Protein AF-0000000080383397 (afdb_homodimer)

Organism: NCBI:txid216142

Structure (mmCIF, N/CA/C/O backbone):
data_AF-0000000080383397-model_v1
#
loop_
_entity.id
_entity.type
_entity.pdbx_description
1 polymer 'AraC family transcriptional regulator'
#
loop_
_atom_site.group_PDB
_atom_site.id
_atom_site.type_symbol
_atom_site.label_atom_id
_atom_site.label_alt_id
_atom_site.label_comp_id
_atom_site.label_asym_id
_atom_site.label_entity_id
_atom_site.label_seq_id
_atom_site.pdbx_PDB_ins_code
_atom_site.Cartn_x
_atom_site.Cartn_y
_atom_site.Cartn_z
_atom_site.occupancy
_atom_site.B_iso_or_equiv
_atom_site.auth_seq_id
_atom_site.auth_comp_id
_atom_site.auth_asym_id
_atom_site.auth_atom_id
_atom_site.pdbx_PDB_model_num
ATOM 1 N N . MET A 1 1 ? 4.219 -29.375 17.047 1 21.78 1 MET A N 1
ATOM 2 C CA . MET A 1 1 ? 3.088 -28.625 17.594 1 21.78 1 MET A CA 1
ATOM 3 C C . MET A 1 1 ? 2.391 -27.844 16.484 1 21.78 1 MET A C 1
ATOM 5 O O . MET A 1 1 ? 3.039 -27.109 15.734 1 21.78 1 MET A O 1
ATOM 9 N N . LEU A 1 2 ? 1.29 -28.375 15.969 1 21.69 2 LEU A N 1
ATOM 10 C CA . LEU A 1 2 ? 0.446 -27.859 14.898 1 21.69 2 LEU A CA 1
ATOM 11 C C . LEU A 1 2 ? 0.111 -26.391 15.125 1 21.69 2 LEU A C 1
ATOM 13 O O . LEU A 1 2 ? -0.379 -26.016 16.203 1 21.69 2 LEU A O 1
ATOM 17 N N . ALA A 1 3 ? 0.871 -25.562 14.586 1 31.78 3 ALA A N 1
ATOM 18 C CA . ALA A 1 3 ? 0.435 -24.172 14.688 1 31.78 3 ALA A CA 1
ATOM 19 C C . ALA A 1 3 ? -1.083 -24.078 14.812 1 31.78 3 ALA A C 1
ATOM 21 O O . ALA A 1 3 ? -1.815 -24.641 13.992 1 31.78 3 ALA A O 1
ATOM 22 N N . ALA A 1 4 ? -1.588 -24.016 15.977 1 32.56 4 ALA A N 1
ATOM 23 C CA . ALA A 1 4 ? -3.002 -23.859 16.312 1 32.56 4 ALA A CA 1
ATOM 24 C C . ALA A 1 4 ? -3.73 -23.062 15.234 1 32.56 4 ALA A C 1
ATOM 26 O O . ALA A 1 4 ? -3.33 -21.938 14.906 1 32.56 4 ALA A O 1
ATOM 27 N N . LEU A 1 5 ? -4.266 -23.641 14.227 1 36.44 5 LEU A N 1
ATOM 28 C CA . LEU A 1 5 ? -5.129 -23.016 13.227 1 36.44 5 LEU A CA 1
ATOM 29 C C . LEU A 1 5 ? -6.043 -21.969 13.859 1 36.44 5 LEU A C 1
ATOM 31 O O . LEU A 1 5 ? -6.895 -22.312 14.688 1 36.44 5 LEU A O 1
ATOM 35 N N . VAL A 1 6 ? -5.648 -20.969 14.438 1 44.34 6 VAL A N 1
ATOM 36 C CA . VAL A 1 6 ? -6.621 -19.969 14.875 1 44.34 6 VAL A CA 1
ATOM 37 C C . VAL A 1 6 ? -7.84 -20 13.953 1 44.34 6 VAL A C 1
ATOM 39 O O . VAL A 1 6 ? -7.707 -19.875 12.734 1 44.34 6 VAL A O 1
ATOM 42 N N . PRO A 1 7 ? -8.875 -20.562 14.375 1 53.56 7 PRO A N 1
ATOM 43 C CA . PRO A 1 7 ? -10.086 -20.766 13.562 1 53.56 7 PRO A CA 1
ATOM 44 C C . PRO A 1 7 ? -10.469 -19.516 12.773 1 53.56 7 PRO A C 1
ATOM 46 O O . PRO A 1 7 ? -10.43 -18.406 13.305 1 53.56 7 PRO A O 1
ATOM 49 N N . ALA A 1 8 ? -10.406 -19.562 11.438 1 68.69 8 ALA A N 1
ATOM 50 C CA . ALA A 1 8 ? -10.883 -18.516 10.539 1 68.69 8 ALA A CA 1
ATOM 51 C C . ALA A 1 8 ? -12.305 -18.094 10.891 1 68.69 8 ALA A C 1
ATOM 53 O O . ALA A 1 8 ? -13.148 -18.938 11.195 1 68.69 8 ALA A O 1
ATOM 54 N N . SER A 1 9 ? -12.516 -16.812 11.266 1 86.12 9 SER A N 1
ATOM 55 C CA . SER A 1 9 ? -13.852 -16.297 11.508 1 86.12 9 SER A CA 1
ATOM 56 C C . SER A 1 9 ? -14.797 -16.641 10.359 1 86.12 9 SER A C 1
ATOM 58 O O . SER A 1 9 ? -14.414 -16.547 9.188 1 86.12 9 SER A O 1
ATOM 60 N N . PRO A 1 10 ? -15.984 -17.156 10.773 1 92.5 10 PRO A N 1
ATOM 61 C CA . PRO A 1 10 ? -16.922 -17.531 9.711 1 92.5 10 PRO A CA 1
ATOM 62 C C . PRO A 1 10 ? -17.344 -16.359 8.844 1 92.5 10 PRO A C 1
ATOM 64 O O . PRO A 1 10 ? -17.375 -15.219 9.328 1 92.5 10 PRO A O 1
ATOM 67 N N . CYS A 1 11 ? -17.672 -16.703 7.609 1 94.38 11 CYS A N 1
ATOM 68 C CA . CYS A 1 11 ? -18.031 -15.672 6.641 1 94.38 11 CYS A CA 1
ATOM 69 C C . CYS A 1 11 ? -19.391 -15.969 6.012 1 94.38 11 CYS A C 1
ATOM 71 O O . CYS A 1 11 ? -19.641 -17.094 5.559 1 94.38 11 CYS A O 1
ATOM 73 N N . HIS A 1 12 ? -20.312 -15.047 6.168 1 94.62 12 HIS A N 1
ATOM 74 C CA . HIS A 1 12 ? -21.484 -14.992 5.305 1 94.62 12 HIS A CA 1
ATOM 75 C C . HIS A 1 12 ? -21.281 -14.016 4.148 1 94.62 12 HIS A C 1
ATOM 77 O O . HIS A 1 12 ? -21.422 -12.805 4.316 1 94.62 12 HIS A O 1
ATOM 83 N N . LEU A 1 13 ? -21.047 -14.562 2.953 1 95.44 13 LEU A N 1
ATOM 84 C CA . LEU A 1 13 ? -20.516 -13.781 1.843 1 95.44 13 LEU A CA 1
ATOM 85 C C . LEU A 1 13 ? -21.438 -12.625 1.49 1 95.44 13 LEU A C 1
ATOM 87 O O . LEU A 1 13 ? -20.984 -11.484 1.373 1 95.44 13 LEU A O 1
ATOM 91 N N . PRO A 1 14 ? -22.797 -12.797 1.353 1 94.88 14 PRO A N 1
ATOM 92 C CA . PRO A 1 14 ? -23.672 -11.664 1.036 1 94.88 14 PRO A CA 1
ATOM 93 C C . PRO A 1 14 ? -23.594 -10.555 2.086 1 94.88 14 PRO A C 1
ATOM 95 O O . PRO A 1 14 ? -23.562 -9.375 1.737 1 94.88 14 PRO A O 1
ATOM 98 N N . ASP A 1 15 ? -23.531 -10.93 3.346 1 93.56 15 ASP A N 1
ATOM 99 C CA . ASP A 1 15 ? -23.422 -9.945 4.418 1 93.56 15 ASP A CA 1
ATOM 100 C C . ASP A 1 15 ? -22.078 -9.211 4.355 1 93.56 15 ASP A C 1
ATOM 102 O O . ASP A 1 15 ? -22.016 -8 4.59 1 93.56 15 ASP A O 1
ATOM 106 N N . LEU A 1 16 ? -21.047 -9.945 4.078 1 95.19 16 LEU A N 1
ATOM 107 C CA . LEU A 1 16 ? -19.734 -9.336 3.938 1 95.19 16 LEU A CA 1
ATOM 108 C C . LEU A 1 16 ? -19.719 -8.305 2.814 1 95.19 16 LEU A C 1
ATOM 110 O O . LEU A 1 16 ? -19.25 -7.184 3.002 1 95.19 16 LEU A O 1
ATOM 114 N N . LEU A 1 17 ? -20.297 -8.633 1.698 1 96.06 17 LEU A N 1
ATOM 115 C CA . LEU A 1 17 ? -20.297 -7.758 0.531 1 96.06 17 LEU A CA 1
ATOM 116 C C . LEU A 1 17 ? -21.078 -6.48 0.813 1 96.06 17 LEU A C 1
ATOM 118 O O . LEU A 1 17 ? -20.641 -5.387 0.441 1 96.06 17 LEU A O 1
ATOM 122 N N . VAL A 1 18 ? -22.172 -6.625 1.504 1 93.94 18 VAL A N 1
ATOM 123 C CA . VAL A 1 18 ? -22.984 -5.469 1.859 1 93.94 18 VAL A CA 1
ATOM 124 C C . VAL A 1 18 ? -22.25 -4.602 2.873 1 93.94 18 VAL A C 1
ATOM 126 O O . VAL A 1 18 ? -22.203 -3.379 2.732 1 93.94 18 VAL A O 1
ATOM 129 N N . SER A 1 19 ? -21.641 -5.242 3.857 1 93.69 19 SER A N 1
ATOM 130 C CA . SER A 1 19 ? -20.969 -4.527 4.945 1 93.69 19 SER A CA 1
ATOM 131 C C . SER A 1 19 ? -19.734 -3.803 4.449 1 93.69 19 SER A C 1
ATOM 133 O O . SER A 1 19 ? -19.297 -2.812 5.047 1 93.69 19 SER A O 1
ATOM 135 N N . LEU A 1 20 ? -19.172 -4.23 3.34 1 94.75 20 LEU A N 1
ATOM 136 C CA . LEU A 1 20 ? -17.922 -3.67 2.83 1 94.75 20 LEU A CA 1
ATOM 137 C C . LEU A 1 20 ? -18.188 -2.414 2.006 1 94.75 20 LEU A C 1
ATOM 139 O O . LEU A 1 20 ? -17.281 -1.629 1.75 1 94.75 20 LEU A O 1
ATOM 143 N N . GLN A 1 21 ? -19.406 -2.168 1.614 1 94.5 21 GLN A N 1
ATOM 144 C CA . GLN A 1 21 ? -19.734 -1.08 0.699 1 94.5 21 GLN A CA 1
ATOM 145 C C . GLN A 1 21 ? -19.344 0.273 1.289 1 94.5 21 GLN A C 1
ATOM 147 O O . GLN A 1 21 ? -18.766 1.111 0.602 1 94.5 21 GLN A O 1
ATOM 152 N N . PRO A 1 22 ? -19.625 0.45 2.586 1 94.81 22 PRO A N 1
ATOM 153 C CA . PRO A 1 22 ? -19.25 1.744 3.156 1 94.81 22 PRO A CA 1
ATOM 154 C C . PRO A 1 22 ? -17.734 1.964 3.166 1 94.81 22 PRO A C 1
ATOM 156 O O . PRO A 1 22 ? -17.281 3.102 3.287 1 94.81 22 PRO A O 1
ATOM 159 N N . LEU A 1 23 ? -16.922 0.896 3.035 1 96.12 23 LEU A N 1
ATOM 160 C CA . LEU A 1 23 ? -15.461 0.985 3.104 1 96.12 23 LEU A CA 1
ATOM 161 C C . LEU A 1 23 ? -14.859 1.104 1.708 1 96.12 23 LEU A C 1
ATOM 163 O O . LEU A 1 23 ? -13.648 1.314 1.563 1 96.12 23 LEU A O 1
ATOM 167 N N . ALA A 1 24 ? -15.664 1.026 0.646 1 95 24 ALA A N 1
ATOM 168 C CA . ALA A 1 24 ? -15.195 0.978 -0.735 1 95 24 ALA A CA 1
ATOM 169 C C . ALA A 1 24 ? -14.312 2.182 -1.057 1 95 24 ALA A C 1
ATOM 171 O O . ALA A 1 24 ? -13.258 2.037 -1.683 1 95 24 ALA A O 1
ATOM 172 N N . PRO A 1 25 ? -14.633 3.395 -0.554 1 94.06 25 PRO A N 1
ATOM 173 C CA . PRO A 1 25 ? -13.789 4.547 -0.889 1 94.06 25 PRO A CA 1
ATOM 174 C C . PRO A 1 25 ? -12.367 4.414 -0.354 1 94.06 25 PRO A C 1
ATOM 176 O O . PRO A 1 25 ? -11.422 4.895 -0.984 1 94.06 25 PRO A O 1
ATOM 179 N N . LEU A 1 26 ? -12.211 3.779 0.772 1 95.56 26 LEU A N 1
ATOM 180 C CA . LEU A 1 26 ? -10.883 3.58 1.343 1 95.56 26 LEU A CA 1
ATOM 181 C C . LEU A 1 26 ? -10.078 2.58 0.515 1 95.56 26 LEU A C 1
ATOM 183 O O . LEU A 1 26 ? -8.891 2.801 0.245 1 95.56 26 LEU A O 1
ATOM 187 N N . LEU A 1 27 ? -10.766 1.503 0.169 1 95.69 27 LEU A N 1
ATOM 188 C CA . LEU A 1 27 ? -10.109 0.495 -0.655 1 95.69 27 LEU A CA 1
ATOM 189 C C . LEU A 1 27 ? -9.766 1.057 -2.031 1 95.69 27 LEU A C 1
ATOM 191 O O . LEU A 1 27 ? -8.727 0.725 -2.6 1 95.69 27 LEU A O 1
ATOM 195 N N . ASP A 1 28 ? -10.602 1.967 -2.512 1 94 28 ASP A N 1
ATOM 196 C CA . ASP A 1 28 ? -10.375 2.615 -3.799 1 94 28 ASP A CA 1
ATOM 197 C C . ASP A 1 28 ? -9.188 3.574 -3.732 1 94 28 ASP A C 1
ATOM 199 O O . ASP A 1 28 ? -8.555 3.857 -4.75 1 94 28 ASP A O 1
ATOM 203 N N . ALA A 1 29 ? -8.859 4.035 -2.586 1 92 29 ALA A N 1
ATOM 204 C CA . ALA A 1 29 ? -7.773 4.996 -2.41 1 92 29 ALA A CA 1
ATOM 205 C C . ALA A 1 29 ? -6.41 4.312 -2.484 1 92 29 ALA A C 1
ATOM 207 O O . ALA A 1 29 ? -5.383 4.977 -2.617 1 92 29 ALA A O 1
ATOM 208 N N . LEU A 1 30 ? -6.391 3.02 -2.35 1 92.38 30 LEU A N 1
ATOM 209 C CA . LEU A 1 30 ? -5.148 2.264 -2.477 1 92.38 30 LEU A CA 1
ATOM 210 C C . LEU A 1 30 ? -4.758 2.104 -3.941 1 92.38 30 LEU A C 1
ATOM 212 O O . LEU A 1 30 ? -5.09 1.097 -4.57 1 92.38 30 LEU A O 1
ATOM 216 N N . ALA A 1 31 ? -3.977 3.01 -4.426 1 87.69 31 ALA A N 1
ATOM 217 C CA . ALA A 1 31 ? -3.721 3.115 -5.859 1 87.69 31 ALA A CA 1
ATOM 218 C C . ALA A 1 31 ? -2.734 2.047 -6.32 1 87.69 31 ALA A C 1
ATOM 220 O O . ALA A 1 31 ? -2.59 1.802 -7.523 1 87.69 31 ALA A O 1
ATOM 221 N N . ASP A 1 32 ? -2.07 1.397 -5.391 1 89.31 32 ASP A N 1
ATOM 222 C CA . ASP A 1 32 ? -1.087 0.383 -5.758 1 89.31 32 ASP A CA 1
ATOM 223 C C . ASP A 1 32 ? -1.5 -0.995 -5.246 1 89.31 32 ASP A C 1
ATOM 225 O O . ASP A 1 32 ? -0.716 -1.944 -5.301 1 89.31 32 ASP A O 1
ATOM 229 N N . VAL A 1 33 ? -2.645 -1.087 -4.652 1 93.75 33 VAL A N 1
ATOM 230 C CA . VAL A 1 33 ? -3.111 -2.357 -4.105 1 93.75 33 VAL A CA 1
ATOM 231 C C . VAL A 1 33 ? -4.438 -2.746 -4.754 1 93.75 33 VAL A C 1
ATOM 233 O O . VAL A 1 33 ? -5.418 -2.002 -4.668 1 93.75 33 VAL A O 1
ATOM 236 N N . VAL A 1 34 ? -4.402 -3.852 -5.398 1 96.25 34 VAL A N 1
ATOM 237 C CA . VAL A 1 34 ? -5.629 -4.484 -5.871 1 96.25 34 VAL A CA 1
ATOM 238 C C . VAL A 1 34 ? -6.293 -5.238 -4.723 1 96.25 34 VAL A C 1
ATOM 240 O O . VAL A 1 34 ? -5.629 -5.965 -3.979 1 96.25 34 VAL A O 1
ATOM 243 N N . PHE A 1 35 ? -7.562 -4.988 -4.461 1 97.94 35 PHE A N 1
ATOM 244 C CA . PHE A 1 35 ? -8.383 -5.715 -3.498 1 97.94 35 PHE A CA 1
ATOM 245 C C . PHE A 1 35 ? -9.562 -6.387 -4.188 1 97.94 35 PHE A C 1
ATOM 247 O O . PHE A 1 35 ? -10.266 -5.754 -4.98 1 97.94 35 PHE A O 1
ATOM 254 N N . PHE A 1 36 ? -9.781 -7.668 -3.863 1 98.62 36 PHE A N 1
ATOM 255 C CA . PHE A 1 36 ? -10.898 -8.352 -4.504 1 98.62 36 PHE A CA 1
ATOM 256 C C . PHE A 1 36 ? -11.477 -9.422 -3.586 1 98.62 36 PHE A C 1
ATOM 258 O O . PHE A 1 36 ? -10.789 -9.914 -2.691 1 98.62 36 PHE A O 1
ATOM 265 N N . ILE A 1 37 ? -12.727 -9.695 -3.703 1 98.56 37 ILE A N 1
ATOM 266 C CA . ILE A 1 37 ? -13.445 -10.859 -3.189 1 98.56 37 ILE A CA 1
ATOM 267 C C . ILE A 1 37 ? -14.109 -11.609 -4.344 1 98.56 37 ILE A C 1
ATOM 269 O O . ILE A 1 37 ? -14.711 -10.992 -5.227 1 98.56 37 ILE A O 1
ATOM 273 N N . LYS A 1 38 ? -13.906 -12.836 -4.391 1 98.62 38 LYS A N 1
ATOM 274 C CA . LYS A 1 38 ? -14.531 -13.703 -5.387 1 98.62 38 LYS A CA 1
ATOM 275 C C . LYS A 1 38 ? -15.445 -14.734 -4.723 1 98.62 38 LYS A C 1
ATOM 277 O O . LYS A 1 38 ? -15.203 -15.133 -3.582 1 98.62 38 LYS A O 1
ATOM 282 N N . ASP A 1 39 ? -16.5 -15.117 -5.402 1 98.25 39 ASP A N 1
ATOM 283 C CA . ASP A 1 39 ? -17.375 -16.156 -4.895 1 98.25 39 ASP A CA 1
ATOM 284 C C . ASP A 1 39 ? -16.766 -17.547 -5.102 1 98.25 39 ASP A C 1
ATOM 286 O O . ASP A 1 39 ? -15.594 -17.672 -5.453 1 98.25 39 ASP A O 1
ATOM 290 N N . ASP A 1 40 ? -17.531 -18.625 -4.785 1 97.44 40 ASP A N 1
ATOM 291 C CA . ASP A 1 40 ? -16.984 -19.969 -4.801 1 97.44 40 ASP A CA 1
ATOM 292 C C . ASP A 1 40 ? -16.828 -20.484 -6.23 1 97.44 40 ASP A C 1
ATOM 294 O O . ASP A 1 40 ? -16.297 -21.578 -6.449 1 97.44 40 ASP A O 1
ATOM 298 N N . ALA A 1 41 ? -17.312 -19.75 -7.23 1 97.81 41 ALA A N 1
ATOM 299 C CA . ALA A 1 41 ? -17.078 -20.047 -8.641 1 97.81 41 ALA A CA 1
ATOM 300 C C . ALA A 1 41 ? -15.938 -19.203 -9.195 1 97.81 41 ALA A C 1
ATOM 302 O O . ALA A 1 41 ? -15.781 -19.094 -10.414 1 97.81 41 ALA A O 1
ATOM 303 N N . ALA A 1 42 ? -15.188 -18.469 -8.336 1 98 42 ALA A N 1
ATOM 304 C CA . ALA A 1 42 ? -14.023 -17.641 -8.672 1 98 42 ALA A CA 1
ATOM 305 C C . ALA A 1 42 ? -14.445 -16.406 -9.461 1 98 42 ALA A C 1
ATOM 307 O O . ALA A 1 42 ? -13.672 -15.898 -10.273 1 98 42 ALA A O 1
ATOM 308 N N . ARG A 1 43 ? -15.672 -16.031 -9.312 1 98.44 43 ARG A N 1
ATOM 309 C CA . ARG A 1 43 ? -16.156 -14.805 -9.938 1 98.44 43 ARG A CA 1
ATOM 310 C C . ARG A 1 43 ? -16.016 -13.617 -8.984 1 98.44 43 ARG A C 1
ATOM 312 O O . ARG A 1 43 ? -16.281 -13.742 -7.789 1 98.44 43 ARG A O 1
ATOM 319 N N . TYR A 1 44 ? -15.57 -12.508 -9.562 1 98.56 44 TYR A N 1
ATOM 320 C CA . TYR A 1 44 ? -15.422 -11.312 -8.75 1 98.56 44 TYR A CA 1
ATOM 321 C C . TYR A 1 44 ? -16.75 -10.891 -8.148 1 98.56 44 TYR A C 1
ATOM 323 O O . TYR A 1 44 ? -17.75 -10.727 -8.867 1 98.56 44 TYR A O 1
ATOM 331 N N . ALA A 1 45 ? -16.828 -10.711 -6.863 1 98.56 45 ALA A N 1
ATOM 332 C CA . ALA A 1 45 ? -18 -10.266 -6.133 1 98.56 45 ALA A CA 1
ATOM 333 C C . ALA A 1 45 ? -17.797 -8.867 -5.559 1 98.56 45 ALA A C 1
ATOM 335 O O . ALA A 1 45 ? -18.766 -8.156 -5.281 1 98.56 45 ALA A O 1
ATOM 336 N N . PHE A 1 46 ? -16.609 -8.477 -5.332 1 97.88 46 PHE A N 1
ATOM 337 C CA . PHE A 1 46 ? -16.172 -7.152 -4.902 1 97.88 46 PHE A CA 1
ATOM 338 C C . PHE A 1 46 ? -14.773 -6.852 -5.414 1 97.88 46 PHE A C 1
ATOM 340 O O . PHE A 1 46 ? -13.883 -7.703 -5.352 1 97.88 46 PHE A O 1
ATOM 347 N N . VAL A 1 47 ? -14.586 -5.75 -6.02 1 98.06 47 VAL A N 1
ATOM 348 C CA . VAL A 1 47 ? -13.273 -5.309 -6.473 1 98.06 47 VAL A CA 1
ATOM 349 C C . VAL A 1 47 ? -13.109 -3.811 -6.219 1 98.06 47 VAL A C 1
ATOM 351 O O . VAL A 1 47 ? -14.094 -3.066 -6.219 1 98.06 47 VAL A O 1
ATOM 354 N N . ASN A 1 48 ? -11.891 -3.389 -5.918 1 96.81 48 ASN A N 1
ATOM 355 C CA . ASN A 1 48 ? -11.68 -1.949 -5.82 1 96.81 48 ASN A CA 1
ATOM 356 C C . ASN A 1 48 ? -11.367 -1.335 -7.18 1 96.81 48 ASN A C 1
ATOM 358 O O . ASN A 1 48 ? -11.172 -2.055 -8.164 1 96.81 48 ASN A O 1
ATOM 362 N N . THR A 1 49 ? -11.32 0.001 -7.262 1 94.88 49 THR A N 1
ATOM 363 C CA . THR A 1 49 ? -11.156 0.743 -8.508 1 94.88 49 THR A CA 1
ATOM 364 C C . THR A 1 49 ? -9.781 0.465 -9.125 1 94.88 49 THR A C 1
ATOM 366 O O . THR A 1 49 ? -9.641 0.473 -10.352 1 94.88 49 THR A O 1
ATOM 369 N N . THR A 1 50 ? -8.836 0.214 -8.359 1 93.31 50 THR A N 1
ATOM 370 C CA . THR A 1 50 ? -7.484 -0.038 -8.844 1 93.31 50 THR A CA 1
ATOM 371 C C . THR A 1 50 ? -7.465 -1.227 -9.805 1 93.31 50 THR A C 1
ATOM 373 O O . THR A 1 50 ? -6.832 -1.169 -10.859 1 93.31 50 THR A O 1
ATOM 376 N N . LEU A 1 51 ? -8.148 -2.332 -9.438 1 95.38 51 LEU A N 1
ATOM 377 C CA . LEU A 1 51 ? -8.211 -3.48 -10.328 1 95.38 51 LEU A CA 1
ATOM 378 C C . LEU A 1 51 ? -8.867 -3.105 -11.656 1 95.38 51 LEU A C 1
ATOM 380 O O . LEU A 1 51 ? -8.359 -3.459 -12.727 1 95.38 51 LEU A O 1
ATOM 384 N N . ALA A 1 52 ? -9.969 -2.404 -11.578 1 94.69 52 ALA A N 1
ATOM 385 C CA . ALA A 1 52 ? -10.68 -1.993 -12.789 1 94.69 52 ALA A CA 1
ATOM 386 C C . ALA A 1 52 ? -9.773 -1.165 -13.695 1 94.69 52 ALA A C 1
ATOM 388 O O . ALA A 1 52 ? -9.664 -1.446 -14.891 1 94.69 52 ALA A O 1
ATOM 389 N N . ARG A 1 53 ? -9.125 -0.212 -13.125 1 89.5 53 ARG A N 1
ATOM 390 C CA . ARG A 1 53 ? -8.25 0.68 -13.875 1 89.5 53 ARG A CA 1
ATOM 391 C C . ARG A 1 53 ? -7.113 -0.096 -14.531 1 89.5 53 ARG A C 1
ATOM 393 O O . ARG A 1 53 ? -6.805 0.117 -15.711 1 89.5 53 ARG A O 1
ATOM 400 N N . ARG A 1 54 ? -6.555 -0.968 -13.859 1 88.44 54 ARG A N 1
ATOM 401 C CA . ARG A 1 54 ? -5.418 -1.729 -14.367 1 88.44 54 ARG A CA 1
ATOM 402 C C . ARG A 1 54 ? -5.836 -2.654 -15.5 1 88.44 54 ARG A C 1
ATOM 404 O O . ARG A 1 54 ? -5.043 -2.938 -16.406 1 88.44 54 ARG A O 1
ATOM 411 N N . CYS A 1 55 ? -7 -3.123 -15.398 1 92.5 55 CYS A N 1
ATOM 412 C CA . CYS A 1 55 ? -7.48 -4.055 -16.406 1 92.5 55 CYS A CA 1
ATOM 413 C C . CYS A 1 55 ? -8.188 -3.316 -17.547 1 92.5 55 CYS A C 1
ATOM 415 O O . CYS A 1 55 ? -8.758 -3.941 -18.438 1 92.5 55 CYS A O 1
ATOM 417 N N . GLY A 1 56 ? -8.25 -1.955 -17.469 1 89.88 56 GLY A N 1
ATOM 418 C CA . GLY A 1 56 ? -8.734 -1.147 -18.578 1 89.88 56 GLY A CA 1
ATOM 419 C C . GLY A 1 56 ? -10.242 -0.94 -18.547 1 89.88 56 GLY A C 1
ATOM 420 O O . GLY A 1 56 ? -10.852 -0.649 -19.562 1 89.88 56 GLY A O 1
ATOM 421 N N . PHE A 1 57 ? -10.859 -1.184 -17.453 1 93 57 PHE A N 1
ATOM 422 C CA . PHE A 1 57 ? -12.297 -0.956 -17.312 1 93 57 PHE A CA 1
ATOM 423 C C . PHE A 1 57 ? -12.57 0.438 -16.75 1 93 57 PHE A C 1
ATOM 425 O O . PHE A 1 57 ? -11.75 0.994 -16.016 1 93 57 PHE A O 1
ATOM 432 N N . LYS A 1 58 ? -13.68 0.979 -17.047 1 90.31 58 LYS A N 1
ATOM 433 C CA . LYS A 1 58 ? -14.062 2.316 -16.594 1 90.31 58 LYS A CA 1
ATOM 434 C C . LYS A 1 58 ? -14.539 2.295 -15.156 1 90.31 58 LYS A C 1
ATOM 436 O O . LYS A 1 58 ? -14.281 3.232 -14.391 1 90.31 58 LYS A O 1
ATOM 441 N N . THR A 1 59 ? -15.289 1.211 -14.859 1 92.31 59 THR A N 1
ATOM 442 C CA . THR A 1 59 ? -15.828 1.098 -13.508 1 92.31 59 THR A CA 1
ATOM 443 C C . THR A 1 59 ? -15.609 -0.305 -12.953 1 92.31 59 THR A C 1
ATOM 445 O O . THR A 1 59 ? -15.516 -1.272 -13.711 1 92.31 59 THR A O 1
ATOM 448 N N . HIS A 1 60 ? -15.531 -0.378 -11.617 1 93.31 60 HIS A N 1
ATOM 449 C CA . HIS A 1 60 ? -15.328 -1.668 -10.961 1 93.31 60 HIS A CA 1
ATOM 450 C C . HIS A 1 60 ? -16.531 -2.582 -11.18 1 93.31 60 HIS A C 1
ATOM 452 O O . HIS A 1 60 ? -16.391 -3.807 -11.18 1 93.31 60 HIS A O 1
ATOM 458 N N . ARG A 1 61 ? -17.75 -2.061 -11.422 1 93.25 61 ARG A N 1
ATOM 459 C CA . ARG A 1 61 ? -18.984 -2.834 -11.578 1 93.25 61 ARG A CA 1
ATOM 460 C C . ARG A 1 61 ? -18.906 -3.74 -12.805 1 93.25 61 ARG A C 1
ATOM 462 O O . ARG A 1 61 ? -19.516 -4.809 -12.836 1 93.25 61 ARG A O 1
ATOM 469 N N . GLN A 1 62 ? -18.125 -3.35 -13.805 1 95.69 62 GLN A N 1
ATOM 470 C CA . GLN A 1 62 ? -17.984 -4.102 -15.047 1 95.69 62 GLN A CA 1
ATOM 471 C C . GLN A 1 62 ? -17.266 -5.43 -14.812 1 95.69 62 GLN A C 1
ATOM 473 O O . GLN A 1 62 ? -17.344 -6.34 -15.641 1 95.69 62 GLN A O 1
ATOM 478 N N . LEU A 1 63 ? -16.594 -5.57 -13.672 1 96.88 63 LEU A N 1
ATOM 479 C CA . LEU A 1 63 ? -15.805 -6.766 -13.391 1 96.88 63 LEU A CA 1
ATOM 480 C C . LEU A 1 63 ? -16.625 -7.789 -12.609 1 96.88 63 LEU A C 1
ATOM 482 O O . LEU A 1 63 ? -16.266 -8.969 -12.562 1 96.88 63 LEU A O 1
ATOM 486 N N . LEU A 1 64 ? -17.734 -7.328 -11.977 1 97.38 64 LEU A N 1
ATOM 487 C CA . LEU A 1 64 ? -18.484 -8.203 -11.094 1 97.38 64 LEU A CA 1
ATOM 488 C C . LEU A 1 64 ? -19.125 -9.352 -11.883 1 97.38 64 LEU A C 1
ATOM 490 O O . LEU A 1 64 ? -19.719 -9.125 -12.938 1 97.38 64 LEU A O 1
ATOM 494 N N . GLY A 1 65 ? -18.953 -10.531 -11.398 1 97.88 65 GLY A N 1
ATOM 495 C CA . GLY A 1 65 ? -19.516 -11.719 -12.031 1 97.88 65 GLY A CA 1
ATOM 496 C C . GLY A 1 65 ? -18.562 -12.375 -13.016 1 97.88 65 GLY A C 1
ATOM 497 O O . GLY A 1 65 ? -18.828 -13.484 -13.492 1 97.88 65 GLY A O 1
ATOM 498 N N . LEU A 1 66 ? -17.453 -11.719 -13.281 1 97.62 66 LEU A N 1
ATOM 499 C CA . LEU A 1 66 ? -16.469 -12.258 -14.211 1 97.62 66 LEU A CA 1
ATOM 500 C C . LEU A 1 66 ? -15.336 -12.969 -13.461 1 97.62 66 LEU A C 1
ATOM 502 O O . LEU A 1 66 ? -15.133 -12.727 -12.273 1 97.62 66 LEU A O 1
ATOM 506 N N . THR A 1 67 ? -14.695 -13.875 -14.164 1 97.06 67 THR A N 1
ATOM 507 C CA . THR A 1 67 ? -13.492 -14.508 -13.641 1 97.06 67 THR A CA 1
ATOM 508 C C . THR A 1 67 ? -12.242 -13.766 -14.109 1 97.06 67 THR A C 1
ATOM 510 O O . THR A 1 67 ? -12.32 -12.914 -15.008 1 97.06 67 THR A O 1
ATOM 513 N N . ALA A 1 68 ? -11.094 -14.086 -13.477 1 95.44 68 ALA A N 1
ATOM 514 C CA . ALA A 1 68 ? -9.844 -13.484 -13.914 1 95.44 68 ALA A CA 1
ATOM 515 C C . ALA A 1 68 ? -9.57 -13.781 -15.383 1 95.44 68 ALA A C 1
ATOM 517 O O . ALA A 1 68 ? -9.023 -12.938 -16.109 1 95.44 68 ALA A O 1
ATOM 518 N N . GLU A 1 69 ? -9.961 -14.938 -15.844 1 94 69 GLU A N 1
ATOM 519 C CA . GLU A 1 69 ? -9.766 -15.352 -17.234 1 94 69 GLU A CA 1
ATOM 520 C C . GLU A 1 69 ? -10.516 -14.43 -18.188 1 94 69 GLU A C 1
ATOM 522 O O . GLU A 1 69 ? -10.062 -14.203 -19.312 1 94 69 GLU A O 1
ATOM 527 N N . GLN A 1 70 ? -11.57 -13.922 -17.734 1 94.56 70 GLN A N 1
ATOM 528 C CA . GLN A 1 70 ? -12.414 -13.055 -18.562 1 94.56 70 GLN A CA 1
ATOM 529 C C . GLN A 1 70 ? -11.969 -11.602 -18.453 1 94.56 70 GLN A C 1
ATOM 531 O O . GLN A 1 70 ? -12.391 -10.758 -19.25 1 94.56 70 GLN A O 1
ATOM 536 N N . VAL A 1 71 ? -11.195 -11.297 -17.484 1 93.62 71 VAL A N 1
ATOM 537 C CA . VAL A 1 71 ? -10.836 -9.914 -17.188 1 93.62 71 VAL A CA 1
ATOM 538 C C . VAL A 1 71 ? -9.422 -9.625 -17.688 1 93.62 71 VAL A C 1
ATOM 540 O O . VAL A 1 71 ? -9.164 -8.562 -18.266 1 93.62 71 VAL A O 1
ATOM 543 N N . PHE A 1 72 ? -8.531 -10.57 -17.5 1 90.81 72 PHE A N 1
ATOM 544 C CA . PHE A 1 72 ? -7.121 -10.406 -17.859 1 90.81 72 PHE A CA 1
ATOM 545 C C . PHE A 1 72 ? -6.844 -10.961 -19.25 1 90.81 72 PHE A C 1
ATOM 547 O O . PHE A 1 72 ? -7.645 -11.727 -19.781 1 90.81 72 PHE A O 1
ATOM 554 N N . PRO A 1 73 ? -5.719 -10.531 -19.828 1 83 73 PRO A N 1
ATOM 555 C CA . PRO A 1 73 ? -5.34 -11.141 -21.109 1 83 73 PRO A CA 1
ATOM 556 C C . PRO A 1 73 ? -5.289 -12.664 -21.047 1 83 73 PRO A C 1
ATOM 558 O O . PRO A 1 73 ? -4.883 -13.227 -20.031 1 83 73 PRO A O 1
ATOM 561 N N . ALA A 1 74 ? -5.734 -13.289 -22.031 1 76.19 74 ALA A N 1
ATOM 562 C CA . ALA A 1 74 ? -6.09 -14.695 -22.125 1 76.19 74 ALA A CA 1
ATOM 563 C C . ALA A 1 74 ? -4.996 -15.578 -21.531 1 76.19 74 ALA A C 1
ATOM 565 O O . ALA A 1 74 ? -5.273 -16.438 -20.688 1 76.19 74 ALA A O 1
ATOM 566 N N . ARG A 1 75 ? -3.814 -15.523 -21.891 1 76.62 75 ARG A N 1
ATOM 567 C CA . ARG A 1 75 ? -2.803 -16.469 -21.406 1 76.62 75 ARG A CA 1
ATOM 568 C C . ARG A 1 75 ? -2.521 -16.266 -19.922 1 76.62 75 ARG A C 1
ATOM 570 O O . ARG A 1 75 ? -2.34 -17.234 -19.188 1 76.62 75 ARG A O 1
ATOM 577 N N . PHE A 1 76 ? -2.762 -15.195 -19.391 1 81 76 PHE A N 1
ATOM 578 C CA . PHE A 1 76 ? -2.455 -14.906 -18 1 81 76 PHE A CA 1
ATOM 579 C C . PHE A 1 76 ? -3.697 -15.055 -17.125 1 81 76 PHE A C 1
ATOM 581 O O . PHE A 1 76 ? -3.621 -15.586 -16.016 1 81 76 PHE A O 1
ATOM 588 N N . GLY A 1 77 ? -4.844 -14.688 -17.703 1 86.81 77 GLY A N 1
ATOM 589 C CA . GLY A 1 77 ? -6.09 -14.758 -16.953 1 86.81 77 GLY A CA 1
ATOM 590 C C . GLY A 1 77 ? -6.441 -16.172 -16.5 1 86.81 77 GLY A C 1
ATOM 591 O O . GLY A 1 77 ? -6.918 -16.375 -15.391 1 86.81 77 GLY A O 1
ATOM 592 N N . SER A 1 78 ? -6.191 -17.109 -17.406 1 89.56 78 SER A N 1
ATOM 593 C CA . SER A 1 78 ? -6.488 -18.516 -17.078 1 89.56 78 SER A CA 1
ATOM 594 C C . SER A 1 78 ? -5.652 -19 -15.906 1 89.56 78 SER A C 1
ATOM 596 O O . SER A 1 78 ? -6.145 -19.75 -15.055 1 89.56 78 SER A O 1
ATOM 598 N N . LEU A 1 79 ? -4.461 -18.562 -15.922 1 86.88 79 LEU A N 1
ATOM 599 C CA . LEU A 1 79 ? -3.561 -18.969 -14.844 1 86.88 79 LEU A CA 1
ATOM 600 C C . LEU A 1 79 ? -4.008 -18.375 -13.516 1 86.88 79 LEU A C 1
ATOM 602 O O . LEU A 1 79 ? -3.947 -19.047 -12.477 1 86.88 79 LEU A O 1
ATOM 606 N N . TYR A 1 80 ? -4.488 -17.141 -13.539 1 91.31 80 TYR A N 1
ATOM 607 C CA . TYR A 1 80 ? -4.98 -16.5 -12.32 1 91.31 80 TYR A CA 1
ATOM 608 C C . TYR A 1 80 ? -6.234 -17.203 -11.805 1 91.31 80 TYR A C 1
ATOM 610 O O . TYR A 1 80 ? -6.402 -17.375 -10.594 1 91.31 80 TYR A O 1
ATOM 618 N N . THR A 1 81 ? -7.062 -17.578 -12.719 1 95 81 THR A N 1
ATOM 619 C CA . THR A 1 81 ? -8.266 -18.312 -12.336 1 95 81 THR A CA 1
ATOM 620 C C . THR A 1 81 ? -7.914 -19.656 -11.727 1 95 81 THR A C 1
ATOM 622 O O . THR A 1 81 ? -8.523 -20.078 -10.742 1 95 81 THR A O 1
ATOM 625 N N . GLU A 1 82 ? -6.957 -20.328 -12.328 1 93.38 82 GLU A N 1
ATOM 626 C CA . GLU A 1 82 ? -6.523 -21.6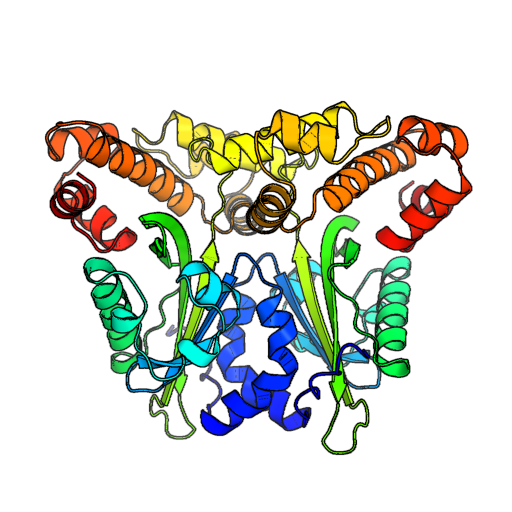09 -11.789 1 93.38 82 GLU A CA 1
ATOM 627 C C . GLU A 1 82 ? -5.973 -21.453 -10.375 1 93.38 82 GLU A C 1
ATOM 629 O O . GLU A 1 82 ? -6.242 -22.281 -9.5 1 93.38 82 GLU A O 1
ATOM 634 N N . GLN A 1 83 ? -5.188 -20.453 -10.172 1 93.19 83 GLN A N 1
ATOM 635 C CA . GLN A 1 83 ? -4.672 -20.156 -8.836 1 93.19 83 GLN A CA 1
ATOM 636 C C . GLN A 1 83 ? -5.809 -19.938 -7.844 1 93.19 83 GLN A C 1
ATOM 638 O O . GLN A 1 83 ? -5.766 -20.422 -6.715 1 93.19 83 GLN A O 1
ATOM 643 N N . ASP A 1 84 ? -6.832 -19.188 -8.281 1 96.56 84 ASP A N 1
ATOM 644 C CA . ASP A 1 84 ? -8.016 -18.969 -7.449 1 96.56 84 ASP A CA 1
ATOM 645 C C . ASP A 1 84 ? -8.68 -20.297 -7.082 1 96.56 84 ASP A C 1
ATOM 647 O O . ASP A 1 84 ? -9.031 -20.516 -5.922 1 96.56 84 ASP A O 1
ATOM 651 N N . ARG A 1 85 ? -8.836 -21.141 -8.055 1 97.25 85 ARG A N 1
ATOM 652 C CA . ARG A 1 85 ? -9.508 -22.422 -7.859 1 97.25 85 ARG A CA 1
ATOM 653 C C . ARG A 1 85 ? -8.727 -23.312 -6.895 1 97.25 85 ARG A C 1
ATOM 655 O O . ARG A 1 85 ? -9.32 -24.062 -6.125 1 97.25 85 ARG A O 1
ATOM 662 N N . LYS A 1 86 ? -7.438 -23.203 -6.98 1 95.81 86 LYS A N 1
ATOM 663 C CA . LYS A 1 86 ? -6.621 -23.969 -6.031 1 95.81 86 LYS A CA 1
ATOM 664 C C . LYS A 1 86 ? -6.891 -23.516 -4.598 1 95.81 86 LYS A C 1
ATOM 666 O O . LYS A 1 86 ? -7.027 -24.344 -3.699 1 95.81 86 LYS A O 1
ATOM 671 N N . VAL A 1 87 ? -7.012 -22.234 -4.348 1 96.75 87 VAL A N 1
ATOM 672 C CA . VAL A 1 87 ? -7.332 -21.703 -3.027 1 96.75 87 VAL A CA 1
ATOM 673 C C . VAL A 1 87 ? -8.734 -22.156 -2.617 1 96.75 87 VAL A C 1
ATOM 675 O O . VAL A 1 87 ? -8.945 -22.578 -1.478 1 96.75 87 VAL A O 1
ATOM 678 N N . LEU A 1 88 ? -9.656 -22.156 -3.551 1 97.62 88 LEU A N 1
ATOM 679 C CA . LEU A 1 88 ? -11.047 -22.484 -3.273 1 97.62 88 LEU A CA 1
ATOM 680 C C . LEU A 1 88 ? -11.219 -23.969 -3.008 1 97.62 88 LEU A C 1
ATOM 682 O O . LEU A 1 88 ? -12.117 -24.375 -2.258 1 97.62 88 LEU A O 1
ATOM 686 N N . SER A 1 89 ? -10.391 -24.812 -3.588 1 97.12 89 SER A N 1
ATOM 687 C CA . SER A 1 89 ? -10.531 -26.25 -3.426 1 97.12 89 SER A CA 1
ATOM 688 C C . SER A 1 89 ? -9.75 -26.75 -2.215 1 97.12 89 SER A C 1
ATOM 690 O O . SER A 1 89 ? -10.211 -27.641 -1.493 1 97.12 89 SER A O 1
ATOM 692 N N . SER A 1 90 ? -8.57 -26.172 -1.919 1 95.88 90 SER A N 1
ATOM 693 C CA . SER A 1 90 ? -7.699 -26.672 -0.866 1 95.88 90 SER A CA 1
ATOM 694 C C . SER A 1 90 ? -7.918 -25.922 0.442 1 95.88 90 SER A C 1
ATOM 696 O O . SER A 1 90 ? -7.598 -26.438 1.519 1 95.88 90 SER A O 1
ATOM 698 N N . GLY A 1 91 ? -8.398 -24.703 0.313 1 95.38 91 GLY A N 1
ATOM 699 C CA . GLY A 1 91 ? -8.508 -23.844 1.485 1 95.38 91 GLY A CA 1
ATOM 700 C C . GLY A 1 91 ? -7.172 -23.281 1.936 1 95.38 91 GLY A C 1
ATOM 701 O O . GLY A 1 91 ? -7.113 -22.516 2.898 1 95.38 91 GLY A O 1
ATOM 702 N N . ARG A 1 92 ? -6.16 -23.656 1.223 1 93.88 92 ARG A N 1
ATOM 703 C CA . ARG A 1 92 ? -4.828 -23.172 1.578 1 93.88 92 ARG A CA 1
ATOM 704 C C . ARG A 1 92 ? -4.621 -21.75 1.101 1 93.88 92 ARG A C 1
ATOM 706 O O . ARG A 1 92 ? -4.934 -21.422 -0.045 1 93.88 92 ARG A O 1
ATOM 713 N N . GLU A 1 93 ? -4.094 -20.984 1.956 1 94.25 93 GLU A N 1
ATOM 714 C CA . GLU A 1 93 ? -3.867 -19.578 1.633 1 94.25 93 GLU A CA 1
ATOM 715 C C . GLU A 1 93 ? -2.66 -19.406 0.713 1 94.25 93 GLU A C 1
ATOM 717 O O . GLU A 1 93 ? -1.746 -20.234 0.724 1 94.25 93 GLU A O 1
ATOM 722 N N . LEU A 1 94 ? -2.703 -18.516 -0.156 1 92.62 94 LEU A N 1
ATOM 723 C CA . LEU A 1 94 ? -1.539 -17.969 -0.851 1 92.62 94 LEU A CA 1
ATOM 724 C C . LEU A 1 94 ? -0.981 -16.766 -0.116 1 92.62 94 LEU A C 1
ATOM 726 O O . LEU A 1 94 ? -1.595 -15.695 -0.12 1 92.62 94 LEU A O 1
ATOM 730 N N . ALA A 1 95 ? 0.212 -16.922 0.53 1 89.75 95 ALA A N 1
ATOM 731 C CA . ALA A 1 95 ? 0.759 -15.859 1.373 1 89.75 95 ALA A CA 1
ATOM 732 C C . ALA A 1 95 ? 2.064 -15.32 0.796 1 89.75 95 ALA A C 1
ATOM 734 O O . ALA A 1 95 ? 2.961 -16.094 0.447 1 89.75 95 ALA A O 1
ATOM 735 N N . ASP A 1 96 ? 2.096 -13.984 0.646 1 88.31 96 ASP A N 1
ATOM 736 C CA . ASP A 1 96 ? 3.324 -13.297 0.251 1 88.31 96 ASP A CA 1
ATOM 737 C C . ASP A 1 96 ? 3.902 -13.906 -1.027 1 88.31 96 ASP A C 1
ATOM 739 O O . ASP A 1 96 ? 5.094 -14.219 -1.09 1 88.31 96 ASP A O 1
ATOM 743 N N . GLN A 1 97 ? 2.998 -14.172 -1.942 1 87.12 97 GLN A N 1
ATOM 744 C CA . GLN A 1 97 ? 3.432 -14.734 -3.217 1 87.12 97 GLN A CA 1
ATOM 745 C C . GLN A 1 97 ? 3.908 -13.641 -4.168 1 87.12 97 GLN A C 1
ATOM 747 O O . GLN A 1 97 ? 3.115 -12.805 -4.605 1 87.12 97 GLN A O 1
ATOM 752 N N . LEU A 1 98 ? 5.227 -13.578 -4.398 1 87.12 98 LEU A N 1
ATOM 753 C CA . LEU A 1 98 ? 5.766 -12.711 -5.441 1 87.12 98 LEU A CA 1
ATOM 754 C C . LEU A 1 98 ? 5.391 -13.234 -6.824 1 87.12 98 LEU A C 1
ATOM 756 O O . LEU A 1 98 ? 5.609 -14.406 -7.133 1 87.12 98 LEU A O 1
ATOM 760 N N . GLU A 1 99 ? 4.781 -12.414 -7.629 1 86.25 99 GLU A N 1
ATOM 761 C CA . GLU A 1 99 ? 4.375 -12.867 -8.961 1 86.25 99 GLU A CA 1
ATOM 762 C C . GLU A 1 99 ? 4.305 -11.695 -9.938 1 86.25 99 GLU A C 1
ATOM 764 O O . GLU A 1 99 ? 4.258 -10.531 -9.523 1 86.25 99 GLU A O 1
ATOM 769 N N . LEU A 1 100 ? 4.418 -12.086 -11.156 1 82.75 100 LEU A N 1
ATOM 770 C CA . LEU A 1 100 ? 4.309 -11.133 -12.258 1 82.75 100 LEU A CA 1
ATOM 771 C C . LEU A 1 100 ? 2.893 -11.117 -12.828 1 82.75 100 LEU A C 1
ATOM 773 O O . LEU A 1 100 ? 2.363 -12.164 -13.211 1 82.75 100 LEU A O 1
ATOM 777 N N . HIS A 1 101 ? 2.232 -9.961 -12.812 1 83.06 101 HIS A N 1
ATOM 778 C CA . HIS A 1 101 ? 0.919 -9.789 -13.422 1 83.06 101 HIS A CA 1
ATOM 779 C C . HIS A 1 101 ? 1.016 -9 -14.719 1 83.06 101 HIS A C 1
ATOM 781 O O . HIS A 1 101 ? 1.831 -8.078 -14.836 1 83.06 101 HIS A O 1
ATOM 787 N N . LEU A 1 102 ? 0.282 -9.438 -15.648 1 78.56 102 LEU A N 1
ATOM 788 C CA . LEU A 1 102 ? 0.133 -8.68 -16.891 1 78.56 102 LEU A CA 1
ATOM 789 C C . LEU A 1 102 ? -1.23 -7.996 -16.938 1 78.56 102 LEU A C 1
ATOM 791 O O . LEU A 1 102 ? -2.266 -8.664 -16.953 1 78.56 102 LEU A O 1
ATOM 795 N N . TYR A 1 103 ? -1.185 -6.695 -16.891 1 80.12 103 TYR A N 1
ATOM 796 C CA . TYR A 1 103 ? -2.418 -5.918 -16.938 1 80.12 103 TYR A CA 1
ATOM 797 C C . TYR A 1 103 ? -2.65 -5.352 -18.328 1 80.12 103 TYR A C 1
ATOM 799 O O . TYR A 1 103 ? -1.97 -5.738 -19.281 1 80.12 103 TYR A O 1
ATOM 807 N N . ASP A 1 104 ? -3.732 -4.547 -18.359 1 77.81 104 ASP A N 1
ATOM 808 C CA . ASP A 1 104 ? -4.051 -3.893 -19.625 1 77.81 104 ASP A CA 1
ATOM 809 C C . ASP A 1 104 ? -2.867 -3.068 -20.125 1 77.81 104 ASP A C 1
ATOM 811 O O . ASP A 1 104 ? -2.193 -2.396 -19.344 1 77.81 104 ASP A O 1
ATOM 815 N N . GLY A 1 105 ? -2.369 -3.221 -21.312 1 71.06 105 GLY A N 1
ATOM 816 C CA . GLY A 1 105 ? -1.211 -2.562 -21.891 1 71.06 105 GLY A CA 1
ATOM 817 C C . GLY A 1 105 ? -0.008 -3.479 -22.016 1 71.06 105 GLY A C 1
ATOM 818 O O . GLY A 1 105 ? 1.004 -3.104 -22.625 1 71.06 105 GLY A O 1
ATOM 819 N N . ASN A 1 106 ? -0.16 -4.629 -21.406 1 68.12 106 ASN A N 1
ATOM 820 C CA . ASN A 1 106 ? 0.801 -5.711 -21.578 1 68.12 106 ASN A CA 1
ATOM 821 C C . ASN A 1 106 ? 2.141 -5.379 -20.922 1 68.12 106 ASN A C 1
ATOM 823 O O . ASN A 1 106 ? 3.195 -5.742 -21.438 1 68.12 106 ASN A O 1
ATOM 827 N N . GLN A 1 107 ? 2.029 -4.531 -20 1 68.75 107 GLN A N 1
ATOM 828 C CA . GLN A 1 107 ? 3.238 -4.262 -19.234 1 68.75 107 GLN A CA 1
ATOM 829 C C . GLN A 1 107 ? 3.268 -5.086 -17.953 1 68.75 107 GLN A C 1
ATOM 831 O O . GLN A 1 107 ? 2.344 -5.008 -17.141 1 68.75 107 GLN A O 1
ATOM 836 N N . PRO A 1 108 ? 4.277 -5.887 -17.828 1 74.44 108 PRO A N 1
ATOM 837 C CA . PRO A 1 108 ? 4.359 -6.711 -16.625 1 74.44 108 PRO A CA 1
ATOM 838 C C . PRO A 1 108 ? 4.609 -5.887 -15.359 1 74.44 108 PRO A C 1
ATOM 840 O O . PRO A 1 108 ? 5.332 -4.891 -15.398 1 74.44 108 PRO A O 1
ATOM 843 N N . VAL A 1 109 ? 3.953 -6.285 -14.32 1 80.31 109 VAL A N 1
ATOM 844 C CA . VAL A 1 109 ? 4.113 -5.621 -13.031 1 80.31 109 VAL A CA 1
ATOM 845 C C . VAL A 1 109 ? 4.371 -6.66 -11.945 1 80.31 109 VAL A C 1
ATOM 847 O O . VAL A 1 109 ? 3.637 -7.645 -11.828 1 80.31 109 VAL A O 1
ATOM 850 N N . TRP A 1 110 ? 5.48 -6.492 -11.234 1 83.62 110 TRP A N 1
ATOM 851 C CA . TRP A 1 110 ? 5.73 -7.344 -10.078 1 83.62 110 TRP A CA 1
ATOM 852 C C . TRP A 1 110 ? 4.781 -7 -8.938 1 83.62 110 TRP A C 1
ATOM 854 O O . TRP A 1 110 ? 4.57 -5.824 -8.625 1 83.62 110 TRP A O 1
ATOM 864 N N . CYS A 1 111 ? 4.25 -8.07 -8.406 1 89.25 111 CYS A N 1
ATOM 865 C CA . CYS A 1 111 ? 3.279 -7.875 -7.332 1 89.25 111 CYS A CA 1
ATOM 866 C C . CYS A 1 111 ? 3.527 -8.859 -6.195 1 89.25 111 CYS A C 1
ATOM 868 O O . CYS A 1 111 ? 4.148 -9.906 -6.395 1 89.25 111 CYS A O 1
ATOM 870 N N . LEU A 1 112 ? 3.223 -8.469 -5.062 1 91.19 112 LEU A N 1
ATOM 871 C CA . LEU A 1 112 ? 3.094 -9.367 -3.922 1 91.19 112 LEU A CA 1
ATOM 872 C C . LEU A 1 112 ? 1.626 -9.664 -3.625 1 91.19 112 LEU A C 1
ATOM 874 O O . LEU A 1 112 ? 0.847 -8.75 -3.354 1 91.19 112 LEU A O 1
ATOM 878 N N . THR A 1 113 ? 1.229 -10.977 -3.697 1 93.62 113 THR A N 1
ATOM 879 C CA . THR A 1 113 ? -0.18 -11.352 -3.672 1 93.62 113 THR A CA 1
ATOM 880 C C . THR A 1 113 ? -0.486 -12.219 -2.455 1 93.62 113 THR A C 1
ATOM 882 O O . THR A 1 113 ? 0.313 -13.086 -2.086 1 93.62 113 THR A O 1
ATOM 885 N N . HIS A 1 114 ? -1.566 -11.969 -1.782 1 95.81 114 HIS A N 1
ATOM 886 C CA . HIS A 1 114 ? -2.17 -12.781 -0.731 1 95.81 114 HIS A CA 1
ATOM 887 C C . HIS A 1 114 ? -3.6 -13.18 -1.091 1 95.81 114 HIS A C 1
ATOM 889 O O . HIS A 1 114 ? -4.383 -12.336 -1.542 1 95.81 114 HIS A O 1
ATOM 895 N N . LYS A 1 115 ? -3.928 -14.43 -1.015 1 97.06 115 LYS A N 1
ATOM 896 C CA . LYS A 1 115 ? -5.285 -14.938 -1.176 1 97.06 115 LYS A CA 1
ATOM 897 C C . LYS A 1 115 ? -5.672 -15.859 -0.021 1 97.06 115 LYS A C 1
ATOM 899 O O . LYS A 1 115 ? -4.867 -16.688 0.414 1 97.06 115 LYS A O 1
ATOM 904 N N . ILE A 1 116 ? -6.863 -15.68 0.487 1 97.44 116 ILE A N 1
ATOM 905 C CA . ILE A 1 116 ? -7.359 -16.531 1.562 1 97.44 116 ILE A CA 1
ATOM 906 C C . ILE A 1 116 ? -8.742 -17.078 1.194 1 97.44 116 ILE A C 1
ATOM 908 O O . ILE A 1 116 ? -9.516 -16.406 0.518 1 97.44 116 ILE A O 1
ATOM 912 N N . ALA A 1 117 ? -8.984 -18.25 1.615 1 97.94 117 ALA A N 1
ATOM 913 C CA . ALA A 1 117 ? -10.328 -18.812 1.483 1 97.94 117 ALA A CA 1
ATOM 914 C C . ALA A 1 117 ? -11.258 -18.281 2.564 1 97.94 117 ALA A C 1
ATOM 916 O O . ALA A 1 117 ? -10.844 -18.078 3.709 1 97.94 117 ALA A O 1
ATOM 917 N N . LEU A 1 118 ? -12.492 -18.016 2.205 1 97.69 118 LEU A N 1
ATOM 918 C CA . LEU A 1 118 ? -13.531 -17.609 3.143 1 97.69 118 LEU A CA 1
ATOM 919 C C . LEU A 1 118 ? -14.43 -18.781 3.504 1 97.69 118 LEU A C 1
ATOM 921 O O . LEU A 1 118 ? -14.992 -19.438 2.621 1 97.69 118 LEU A O 1
ATOM 925 N N . HIS A 1 119 ? -14.531 -19.031 4.801 1 97.19 119 HIS A N 1
ATOM 926 C CA . HIS A 1 119 ? -15.297 -20.188 5.281 1 97.19 119 HIS A CA 1
ATOM 927 C C . HIS A 1 119 ? -16.562 -19.734 6.004 1 97.19 119 HIS A C 1
ATOM 929 O O . HIS A 1 119 ? -16.547 -18.75 6.746 1 97.19 119 HIS A O 1
ATOM 935 N N . ASP A 1 120 ? -17.656 -20.453 5.801 1 95.56 120 ASP A N 1
ATOM 936 C CA . ASP A 1 120 ? -18.859 -20.172 6.562 1 95.56 120 ASP A CA 1
ATOM 937 C C . ASP A 1 120 ? -18.844 -20.859 7.918 1 95.56 120 ASP A C 1
ATOM 939 O O . ASP A 1 120 ? -17.797 -21.359 8.344 1 95.56 120 ASP A O 1
ATOM 943 N N . GLU A 1 121 ? -19.969 -20.828 8.617 1 93.06 121 GLU A N 1
ATOM 944 C CA . GLU A 1 121 ? -20.062 -21.359 9.977 1 93.06 121 GLU A CA 1
ATOM 945 C C . GLU A 1 121 ? -19.859 -22.859 9.992 1 93.06 121 GLU A C 1
ATOM 947 O O . GLU A 1 121 ? -19.406 -23.422 11 1 93.06 121 GLU A O 1
ATOM 952 N N . GLN A 1 122 ? -20.156 -23.547 8.891 1 94.12 122 GLN A N 1
ATOM 953 C CA . GLN A 1 122 ? -20.031 -24.984 8.805 1 94.12 122 GLN A CA 1
ATOM 954 C C . GLN A 1 122 ? -18.656 -25.391 8.266 1 94.12 122 GLN A C 1
ATOM 956 O O . GLN A 1 122 ? -18.359 -26.578 8.133 1 94.12 122 GLN A O 1
ATOM 961 N N . GLY A 1 123 ? -17.812 -24.453 7.91 1 93.62 123 GLY A N 1
ATOM 962 C CA . GLY A 1 123 ? -16.484 -24.734 7.422 1 93.62 123 GLY A CA 1
ATOM 963 C C . GLY A 1 123 ? -16.406 -24.875 5.91 1 93.62 123 GLY A C 1
ATOM 964 O O . GLY A 1 123 ? -15.359 -25.188 5.355 1 93.62 123 GLY A O 1
ATOM 965 N N . ARG A 1 124 ? -17.625 -24.672 5.297 1 95.88 124 ARG A N 1
ATOM 966 C CA . ARG A 1 124 ? -17.625 -24.719 3.84 1 95.88 124 ARG A CA 1
ATOM 967 C C . ARG A 1 124 ? -17 -23.469 3.244 1 95.88 124 ARG A C 1
ATOM 969 O O . ARG A 1 124 ? -17.234 -22.359 3.732 1 95.88 124 ARG A O 1
ATOM 976 N N . ILE A 1 125 ? -16.203 -23.641 2.184 1 97.75 125 ILE A N 1
ATOM 977 C CA . ILE A 1 125 ? -15.602 -22.5 1.498 1 97.75 125 ILE A CA 1
ATOM 978 C C . ILE A 1 125 ? -16.656 -21.797 0.647 1 97.75 125 ILE A C 1
ATOM 980 O O . ILE A 1 125 ? -17.266 -22.422 -0.23 1 97.75 125 ILE A O 1
ATOM 984 N N . VAL A 1 126 ? -16.891 -20.531 0.868 1 97.88 126 VAL A N 1
ATOM 985 C CA . VAL A 1 126 ? -17.969 -19.797 0.214 1 97.88 126 VAL A CA 1
ATOM 986 C C . VAL A 1 126 ? -17.391 -18.75 -0.736 1 97.88 126 VAL A C 1
ATOM 988 O O . VAL A 1 126 ? -18.125 -18.047 -1.436 1 97.88 126 VAL A O 1
ATOM 991 N N . GLY A 1 127 ? -16.094 -18.562 -0.768 1 98.19 127 GLY A N 1
ATOM 992 C CA . GLY A 1 127 ? -15.391 -17.609 -1.613 1 98.19 127 GLY A CA 1
ATOM 993 C C . GLY A 1 127 ? -13.938 -17.422 -1.238 1 98.19 127 GLY A C 1
ATOM 994 O O . GLY A 1 127 ? -13.391 -18.203 -0.449 1 98.19 127 GLY A O 1
ATOM 995 N N . LEU A 1 128 ? -13.281 -16.516 -1.848 1 98.19 128 LEU A N 1
ATOM 996 C CA . LEU A 1 128 ? -11.914 -16.141 -1.498 1 98.19 128 LEU A CA 1
ATOM 997 C C . LEU A 1 128 ? -11.727 -14.633 -1.543 1 98.19 128 LEU A C 1
ATOM 999 O O . LEU A 1 128 ? -12.5 -13.93 -2.199 1 98.19 128 LEU A O 1
ATOM 1003 N N . ALA A 1 129 ? -10.898 -14.141 -0.758 1 98.56 129 ALA A N 1
ATOM 1004 C CA . ALA A 1 129 ? -10.492 -12.742 -0.746 1 98.56 129 ALA A CA 1
ATOM 1005 C C . ALA A 1 129 ? -8.984 -12.602 -0.979 1 98.56 129 ALA A C 1
ATOM 1007 O O . ALA A 1 129 ? -8.211 -13.5 -0.621 1 98.56 129 ALA A O 1
ATOM 1008 N N . GLY A 1 130 ? -8.602 -11.5 -1.646 1 98.12 130 GLY A N 1
ATOM 1009 C CA . GLY A 1 130 ? -7.184 -11.336 -1.915 1 98.12 130 GLY A CA 1
ATOM 1010 C C . GLY A 1 130 ? -6.777 -9.891 -2.111 1 98.12 130 GLY A C 1
ATOM 1011 O O . GLY A 1 130 ? -7.633 -9.016 -2.291 1 98.12 130 GLY A O 1
ATOM 1012 N N . ILE A 1 131 ? -5.508 -9.648 -1.934 1 97.69 131 ILE A N 1
ATOM 1013 C CA . ILE A 1 131 ? -4.855 -8.391 -2.287 1 97.69 131 ILE A CA 1
ATOM 1014 C C . ILE A 1 131 ? -3.631 -8.68 -3.154 1 97.69 131 ILE A C 1
ATOM 1016 O O . ILE A 1 131 ? -3.021 -9.742 -3.051 1 97.69 131 ILE A O 1
ATOM 1020 N N . SER A 1 132 ? -3.361 -7.805 -4.039 1 94.88 132 SER A N 1
ATOM 1021 C CA . SER A 1 132 ? -2.127 -7.793 -4.82 1 94.88 132 SER A CA 1
ATOM 1022 C C . SER A 1 132 ? -1.492 -6.406 -4.832 1 94.88 132 SER A C 1
ATOM 1024 O O . SER A 1 132 ? -2.1 -5.441 -5.305 1 94.88 132 SER A O 1
ATOM 1026 N N . ARG A 1 133 ? -0.336 -6.289 -4.359 1 92.25 133 ARG A N 1
ATOM 1027 C CA . ARG A 1 133 ? 0.346 -5.008 -4.223 1 92.25 133 ARG A CA 1
ATOM 1028 C C . ARG A 1 133 ? 1.429 -4.844 -5.281 1 92.25 133 ARG A C 1
ATOM 1030 O O . ARG A 1 133 ? 2.25 -5.742 -5.48 1 92.25 133 ARG A O 1
ATOM 1037 N N . ASP A 1 134 ? 1.443 -3.652 -5.859 1 87.62 134 ASP A N 1
ATOM 1038 C CA . ASP A 1 134 ? 2.49 -3.33 -6.824 1 87.62 134 ASP A CA 1
ATOM 1039 C C . ASP A 1 134 ? 3.818 -3.057 -6.121 1 87.62 134 ASP A C 1
ATOM 1041 O O . ASP A 1 134 ? 3.871 -2.295 -5.152 1 87.62 134 ASP A O 1
ATOM 1045 N N . LEU A 1 135 ? 4.777 -3.812 -6.516 1 78.81 135 LEU A N 1
ATOM 1046 C CA . LEU A 1 135 ? 6.102 -3.629 -5.93 1 78.81 135 LEU A CA 1
ATOM 1047 C C . LEU A 1 135 ? 6.934 -2.658 -6.758 1 78.81 135 LEU A C 1
ATOM 1049 O O . LEU A 1 135 ? 7.098 -2.85 -7.965 1 78.81 135 LEU A O 1
ATOM 1053 N N . GLN A 1 136 ? 6.469 -1.285 -6.828 1 60.97 136 GLN A N 1
ATOM 1054 C CA . GLN A 1 136 ? 7.199 -0.305 -7.625 1 60.97 136 GLN A CA 1
ATOM 1055 C C . GLN A 1 136 ? 8.672 -0.262 -7.23 1 60.97 136 GLN A C 1
ATOM 1057 O O . GLN A 1 136 ? 9.016 0.207 -6.145 1 60.97 136 GLN A O 1
ATOM 1062 N N . LEU A 1 137 ? 9.312 -1.305 -7.332 1 52.16 137 LEU A N 1
ATOM 1063 C CA . LEU A 1 137 ? 10.719 -1.092 -7.035 1 52.16 137 LEU A CA 1
ATOM 1064 C C . LEU A 1 137 ? 11.312 -0.027 -7.957 1 52.16 137 LEU A C 1
ATOM 1066 O O . LEU A 1 137 ? 10.859 0.141 -9.094 1 52.16 137 LEU A O 1
ATOM 1070 N N . PRO A 1 138 ? 11.734 1.135 -7.324 1 45.88 138 PRO A N 1
ATOM 1071 C CA . PRO A 1 138 ? 12.477 2.053 -8.188 1 45.88 138 PRO A CA 1
ATOM 1072 C C . PRO A 1 138 ? 13 1.374 -9.453 1 45.88 138 PRO A C 1
ATOM 1074 O O . PRO A 1 138 ? 13.961 1.858 -10.062 1 45.88 138 PRO A O 1
ATOM 1077 N N . GLN A 1 139 ? 12.508 0.275 -9.75 1 46.28 139 GLN A N 1
ATOM 1078 C CA . GLN A 1 139 ? 13.25 -0.269 -10.883 1 46.28 139 GLN A CA 1
ATOM 1079 C C . GLN A 1 139 ? 13.211 0.685 -12.078 1 46.28 139 GLN A C 1
ATOM 1081 O O . GLN A 1 139 ? 12.148 1.178 -12.453 1 46.28 139 GLN A O 1
ATOM 1086 N N . SER A 1 140 ? 14.273 1.279 -12.289 1 46.5 140 SER A N 1
ATOM 1087 C CA . SER A 1 140 ? 14.883 2.117 -13.32 1 46.5 140 SER A CA 1
ATOM 1088 C C . SER A 1 140 ? 14.328 1.787 -14.703 1 46.5 140 SER A C 1
ATOM 1090 O O . SER A 1 140 ? 14.383 2.613 -15.609 1 46.5 140 SER A O 1
ATOM 1092 N N . SER A 1 141 ? 13.766 0.557 -14.875 1 50.75 141 SER A N 1
ATOM 1093 C CA . SER A 1 141 ? 13.805 0.329 -16.312 1 50.75 141 SER A CA 1
ATOM 1094 C C . SER A 1 141 ? 12.508 0.767 -16.984 1 50.75 141 SER A C 1
ATOM 1096 O O . SER A 1 141 ? 12.438 0.876 -18.203 1 50.75 141 SER A O 1
ATOM 1098 N N . HIS A 1 142 ? 11.445 0.992 -16.125 1 59 142 HIS A N 1
ATOM 1099 C CA . HIS A 1 142 ? 10.266 1.423 -16.859 1 59 142 HIS A CA 1
ATOM 1100 C C . HIS A 1 142 ? 10.359 2.898 -17.234 1 59 142 HIS A C 1
ATOM 1102 O O . HIS A 1 142 ? 10.609 3.746 -16.375 1 59 142 HIS A O 1
ATOM 1108 N N . PRO A 1 143 ? 10.234 3.084 -18.453 1 64.06 143 PRO A N 1
ATOM 1109 C CA . PRO A 1 143 ? 10.352 4.473 -18.891 1 64.06 143 PRO A CA 1
ATOM 1110 C C . PRO A 1 143 ? 9.508 5.438 -18.062 1 64.06 143 PRO A C 1
ATOM 1112 O O . PRO A 1 143 ? 9.961 6.539 -17.75 1 64.06 143 PRO A O 1
ATOM 1115 N N . SER A 1 144 ? 8.383 4.906 -17.609 1 69.94 144 SER A N 1
ATOM 1116 C CA . SER A 1 144 ? 7.516 5.793 -16.844 1 69.94 144 SER A CA 1
ATOM 1117 C C . SER A 1 144 ? 8.102 6.082 -15.461 1 69.94 144 SER A C 1
ATOM 1119 O O . SER A 1 144 ? 7.961 7.191 -14.945 1 69.94 144 SER A O 1
ATOM 1121 N N . PHE A 1 145 ? 8.75 5.152 -14.977 1 74.88 145 PHE A N 1
ATOM 1122 C CA . PHE A 1 145 ? 9.375 5.359 -13.68 1 74.88 145 PHE A CA 1
ATOM 1123 C C . PHE A 1 145 ? 10.492 6.391 -13.781 1 74.88 145 PHE A C 1
ATOM 1125 O O . PHE A 1 145 ? 10.602 7.277 -12.93 1 74.88 145 PHE A O 1
ATOM 1132 N N . GLN A 1 146 ? 11.219 6.219 -14.82 1 78.88 146 GLN A N 1
ATOM 1133 C CA . GLN A 1 146 ? 12.336 7.141 -14.984 1 78.88 146 GLN A CA 1
ATOM 1134 C C . GLN A 1 146 ? 11.844 8.578 -15.148 1 78.88 146 GLN A C 1
ATOM 1136 O O . GLN A 1 146 ? 12.469 9.508 -14.641 1 78.88 146 GLN A O 1
ATOM 1141 N N . LYS A 1 147 ? 10.781 8.664 -15.812 1 86.81 147 LYS A N 1
ATOM 1142 C CA . LYS A 1 147 ? 10.227 9.992 -16.031 1 86.81 147 LYS A CA 1
ATOM 1143 C C . LYS A 1 147 ? 9.773 10.625 -14.719 1 86.81 147 LYS A C 1
ATOM 1145 O O . LYS A 1 147 ? 10.086 11.781 -14.438 1 86.81 147 LYS A O 1
ATOM 1150 N N . VAL A 1 148 ? 9.133 9.852 -13.906 1 87.19 148 VAL A N 1
ATOM 1151 C CA . VAL A 1 148 ? 8.617 10.406 -12.656 1 87.19 148 VAL A CA 1
ATOM 1152 C C . VAL A 1 148 ? 9.75 10.523 -11.633 1 87.19 148 VAL A C 1
ATOM 1154 O O . VAL A 1 148 ? 9.742 11.43 -10.797 1 87.19 148 VAL A O 1
ATOM 1157 N N . ALA A 1 149 ? 10.695 9.656 -11.75 1 85.56 149 ALA A N 1
ATOM 1158 C CA . ALA A 1 149 ? 11.875 9.766 -10.898 1 85.56 149 ALA A CA 1
ATOM 1159 C C . ALA A 1 149 ? 12.625 11.07 -11.172 1 85.56 149 ALA A C 1
ATOM 1161 O O . ALA A 1 149 ? 13.133 11.703 -10.242 1 85.56 149 ALA A O 1
ATOM 1162 N N . ALA A 1 150 ? 12.68 11.398 -12.414 1 91 150 ALA A N 1
ATOM 1163 C CA . ALA A 1 150 ? 13.32 12.664 -12.773 1 91 150 ALA A CA 1
ATOM 1164 C C . ALA A 1 150 ? 12.578 13.852 -12.172 1 91 150 ALA A C 1
ATOM 1166 O O . ALA A 1 150 ? 13.195 14.828 -11.742 1 91 150 ALA A O 1
ATOM 1167 N N . VAL A 1 151 ? 11.352 13.742 -12.141 1 92.44 151 VAL A N 1
ATOM 1168 C CA . VAL A 1 151 ? 10.516 14.781 -11.547 1 92.44 151 VAL A CA 1
ATOM 1169 C C . VAL A 1 151 ? 10.797 14.883 -10.055 1 92.44 151 VAL A C 1
ATOM 1171 O O . VAL A 1 151 ? 11.016 15.984 -9.531 1 92.44 151 VAL A O 1
ATOM 1174 N N . ASP A 1 152 ? 10.805 13.781 -9.43 1 90 152 ASP A N 1
ATOM 1175 C CA . ASP A 1 152 ? 11.086 13.773 -7.996 1 90 152 ASP A CA 1
ATOM 1176 C C . ASP A 1 152 ? 12.469 14.352 -7.703 1 90 152 ASP A C 1
ATOM 1178 O O . ASP A 1 152 ? 12.633 15.125 -6.762 1 90 152 ASP A O 1
ATOM 1182 N N . ALA A 1 153 ? 13.422 13.961 -8.492 1 90.19 153 ALA A N 1
ATOM 1183 C CA . ALA A 1 153 ? 14.773 14.477 -8.328 1 90.19 153 ALA A CA 1
ATOM 1184 C C . ALA A 1 153 ? 14.812 15.992 -8.484 1 90.19 153 ALA A C 1
ATOM 1186 O O . ALA A 1 153 ? 15.484 16.688 -7.723 1 90.19 153 ALA A O 1
ATOM 1187 N N . HIS A 1 154 ? 14.125 16.438 -9.445 1 95.44 154 HIS A N 1
ATOM 1188 C CA . HIS A 1 154 ? 14.078 17.875 -9.68 1 95.44 154 HIS A CA 1
ATOM 1189 C C . HIS A 1 154 ? 13.461 18.609 -8.484 1 95.44 154 HIS A C 1
ATOM 1191 O O . HIS A 1 154 ? 13.984 19.625 -8.031 1 95.44 154 HIS A O 1
ATOM 1197 N N . ILE A 1 155 ? 12.422 18.094 -7.984 1 94 155 ILE A N 1
ATOM 1198 C CA . ILE A 1 155 ? 11.734 18.688 -6.84 1 94 155 ILE A CA 1
ATOM 1199 C C . ILE A 1 155 ? 12.68 18.734 -5.637 1 94 155 ILE A C 1
ATOM 1201 O O . ILE A 1 155 ? 12.812 19.766 -4.98 1 94 155 ILE A O 1
ATOM 1205 N N . ARG A 1 156 ? 13.352 17.719 -5.391 1 90.88 156 ARG A N 1
ATOM 1206 C CA . ARG A 1 156 ? 14.25 17.625 -4.238 1 90.88 156 ARG A CA 1
ATOM 1207 C C . ARG A 1 156 ? 15.406 18.609 -4.359 1 90.88 156 ARG A C 1
ATOM 1209 O O . ARG A 1 156 ? 15.875 19.141 -3.354 1 90.88 156 ARG A O 1
ATOM 1216 N N . ALA A 1 157 ? 15.75 18.844 -5.594 1 94 157 ALA A N 1
ATOM 1217 C CA . ALA A 1 157 ? 16.891 19.719 -5.832 1 94 157 ALA A CA 1
ATOM 1218 C C . ALA A 1 157 ? 16.469 21.188 -5.812 1 94 157 ALA A C 1
ATOM 1220 O O . ALA A 1 157 ? 17.297 22.062 -5.559 1 94 157 ALA A O 1
ATOM 1221 N N . HIS A 1 158 ? 15.156 21.422 -6.02 1 95.88 158 HIS A N 1
ATOM 1222 C CA . HIS A 1 158 ? 14.797 22.812 -6.289 1 95.88 158 HIS A CA 1
ATOM 1223 C C . HIS A 1 158 ? 13.586 23.234 -5.469 1 95.88 158 HIS A C 1
ATOM 1225 O O . HIS A 1 158 ? 12.977 24.281 -5.738 1 95.88 158 HIS A O 1
ATOM 1231 N N . PHE A 1 159 ? 13.219 22.453 -4.492 1 94.19 159 PHE A N 1
ATOM 1232 C CA . PHE A 1 159 ? 12 22.703 -3.736 1 94.19 159 PHE A CA 1
ATOM 1233 C C . PHE A 1 159 ? 12.023 24.094 -3.115 1 94.19 159 PHE A C 1
ATOM 1235 O O . PHE A 1 159 ? 10.977 24.625 -2.729 1 94.19 159 PHE A O 1
ATOM 1242 N N . HIS A 1 160 ? 13.188 24.719 -2.994 1 94.38 160 HIS A N 1
ATOM 1243 C CA . HIS A 1 160 ? 13.359 26 -2.301 1 94.38 160 HIS A CA 1
ATOM 1244 C C . HIS A 1 160 ? 12.867 27.156 -3.156 1 94.38 160 HIS A C 1
ATOM 1246 O O . HIS A 1 160 ? 12.789 28.297 -2.68 1 94.38 160 HIS A O 1
ATOM 1252 N N . ARG A 1 161 ? 12.484 26.922 -4.344 1 94.56 161 ARG A N 1
ATOM 1253 C CA . ARG A 1 161 ? 11.914 27.922 -5.238 1 94.56 161 ARG A CA 1
ATOM 1254 C C . ARG A 1 161 ? 10.586 27.438 -5.812 1 94.56 161 ARG A C 1
ATOM 1256 O O . ARG A 1 161 ? 10.234 26.266 -5.695 1 94.56 161 ARG A O 1
ATOM 1263 N N . PRO A 1 162 ? 9.836 28.406 -6.336 1 92.69 162 PRO A N 1
ATOM 1264 C CA . PRO A 1 162 ? 8.586 27.969 -6.977 1 92.69 162 PRO A CA 1
ATOM 1265 C C . PRO A 1 162 ? 8.82 26.984 -8.117 1 92.69 162 PRO A C 1
ATOM 1267 O O . PRO A 1 162 ? 9.727 27.188 -8.93 1 92.69 162 PRO A O 1
ATOM 1270 N N . ILE A 1 163 ? 8.117 25.938 -8.07 1 95.44 163 ILE A N 1
ATOM 1271 C CA . ILE A 1 163 ? 8.141 24.922 -9.125 1 95.44 163 ILE A CA 1
ATOM 1272 C C . ILE A 1 163 ? 6.758 24.812 -9.766 1 95.44 163 ILE A C 1
ATOM 1274 O O . ILE A 1 163 ? 5.77 24.531 -9.078 1 95.44 163 ILE A O 1
ATOM 1278 N N . SER A 1 164 ? 6.664 25 -11.055 1 94.94 164 SER A N 1
ATOM 1279 C CA . SER A 1 164 ? 5.379 24.922 -11.742 1 94.94 164 SER A CA 1
ATOM 1280 C C . SER A 1 164 ? 5.121 23.531 -12.281 1 94.94 164 SER A C 1
ATOM 1282 O O . SER A 1 164 ? 6.059 22.75 -12.5 1 94.94 164 SER A O 1
ATOM 1284 N N . LEU A 1 165 ? 3.842 23.25 -12.453 1 94.12 165 LEU A N 1
ATOM 1285 C CA . LEU A 1 165 ? 3.479 22 -13.086 1 94.12 165 LEU A CA 1
ATOM 1286 C C . LEU A 1 165 ? 4.039 21.922 -14.5 1 94.12 165 LEU A C 1
ATOM 1288 O O . LEU A 1 165 ? 4.418 20.844 -14.961 1 94.12 165 LEU A O 1
ATOM 1292 N N . ALA A 1 166 ? 4.109 23.062 -15.148 1 95.69 166 ALA A N 1
ATOM 1293 C CA . ALA A 1 166 ? 4.656 23.109 -16.5 1 95.69 166 ALA A CA 1
ATOM 1294 C C . ALA A 1 166 ? 6.117 22.672 -16.516 1 95.69 166 ALA A C 1
ATOM 1296 O O . ALA A 1 166 ? 6.539 21.922 -17.406 1 95.69 166 ALA A O 1
ATOM 1297 N N . GLU A 1 167 ? 6.812 23.094 -15.578 1 96.88 167 GLU A N 1
ATOM 1298 C CA . GLU A 1 167 ? 8.211 22.703 -15.43 1 96.88 167 GLU A CA 1
ATOM 1299 C C . GLU A 1 167 ? 8.328 21.188 -15.25 1 96.88 167 GLU A C 1
ATOM 1301 O O . GLU A 1 167 ? 9.172 20.547 -15.875 1 96.88 167 GLU A O 1
ATOM 1306 N N . LEU A 1 168 ? 7.488 20.625 -14.484 1 96.81 168 LEU A N 1
ATOM 1307 C CA . LEU A 1 168 ? 7.543 19.203 -14.164 1 96.81 168 LEU A CA 1
ATOM 1308 C C . LEU A 1 168 ? 7.117 18.359 -15.367 1 96.81 168 LEU A C 1
ATOM 1310 O O . LEU A 1 168 ? 7.707 17.312 -15.633 1 96.81 168 LEU A O 1
ATOM 1314 N N . THR A 1 169 ? 6.102 18.781 -16.094 1 96.69 169 THR A N 1
ATOM 1315 C CA . THR A 1 169 ? 5.664 18.047 -17.281 1 96.69 169 THR A CA 1
ATOM 1316 C C . THR A 1 169 ? 6.734 18.094 -18.359 1 96.69 169 THR A C 1
ATOM 1318 O O . THR A 1 169 ? 6.914 17.125 -19.094 1 96.69 169 THR A O 1
ATOM 1321 N N . ALA A 1 170 ? 7.453 19.188 -18.453 1 96.88 170 ALA A N 1
ATOM 1322 C CA . ALA A 1 170 ? 8.547 19.312 -19.422 1 96.88 170 ALA A CA 1
ATOM 1323 C C . ALA A 1 170 ? 9.672 18.328 -19.094 1 96.88 170 ALA A C 1
ATOM 1325 O O . ALA A 1 170 ? 10.219 17.688 -19.984 1 96.88 170 ALA A O 1
ATOM 1326 N N . ILE A 1 171 ? 9.977 18.141 -17.906 1 95.5 171 ILE A N 1
ATOM 1327 C CA . ILE A 1 171 ? 11.031 17.234 -17.453 1 95.5 171 ILE A CA 1
ATOM 1328 C C . ILE A 1 171 ? 10.633 15.797 -17.75 1 95.5 171 ILE A C 1
ATOM 1330 O O . ILE A 1 171 ? 11.438 15.008 -18.234 1 95.5 171 ILE A O 1
ATOM 1334 N N . ALA A 1 172 ? 9.375 15.484 -17.5 1 93.81 172 ALA A N 1
ATOM 1335 C CA . ALA A 1 172 ? 8.906 14.109 -17.609 1 93.81 172 ALA A CA 1
ATOM 1336 C C . ALA A 1 172 ? 8.508 13.781 -19.047 1 93.81 172 ALA A C 1
ATOM 1338 O O . ALA A 1 172 ? 8.43 12.609 -19.438 1 93.81 172 ALA A O 1
ATOM 1339 N N . GLY A 1 173 ? 8.188 14.812 -19.844 1 95.38 173 GLY A N 1
ATOM 1340 C CA . GLY A 1 173 ? 7.637 14.578 -21.172 1 95.38 173 GLY A CA 1
ATOM 1341 C C . GLY A 1 173 ? 6.238 13.992 -21.141 1 95.38 173 GLY A C 1
ATOM 1342 O O . GLY A 1 173 ? 5.906 13.117 -21.938 1 95.38 173 GLY A O 1
ATOM 1343 N N . LEU A 1 174 ? 5.461 14.375 -20.172 1 94.62 174 LEU A N 1
ATOM 1344 C CA . LEU A 1 174 ? 4.113 13.867 -19.953 1 94.62 174 LEU A CA 1
ATOM 1345 C C . LEU A 1 174 ? 3.107 15.008 -19.859 1 94.62 174 LEU A C 1
ATOM 1347 O O . LEU A 1 174 ? 3.48 16.141 -19.547 1 94.62 174 LEU A O 1
ATOM 1351 N N . SER A 1 175 ? 1.881 14.711 -20.188 1 94.94 175 SER A N 1
ATOM 1352 C CA . SER A 1 175 ? 0.812 15.656 -19.875 1 94.94 175 SER A CA 1
ATOM 1353 C C . SER A 1 175 ? 0.594 15.766 -18.359 1 94.94 175 SER A C 1
ATOM 1355 O O . SER A 1 175 ? 1.106 14.945 -17.594 1 94.94 175 SER A O 1
ATOM 1357 N N . VAL A 1 176 ? -0.178 16.766 -17.969 1 93.5 176 VAL A N 1
ATOM 1358 C CA . VAL A 1 176 ? -0.492 16.938 -16.562 1 93.5 176 VAL A CA 1
ATOM 1359 C C . VAL A 1 176 ? -1.227 15.711 -16.031 1 93.5 176 VAL A C 1
ATOM 1361 O O . VAL A 1 176 ? -0.892 15.188 -14.961 1 93.5 176 VAL A O 1
ATOM 1364 N N . ALA A 1 177 ? -2.137 15.227 -16.812 1 92.81 177 ALA A N 1
ATOM 1365 C CA . ALA A 1 177 ? -2.934 14.07 -16.406 1 92.81 177 ALA A CA 1
ATOM 1366 C C . ALA A 1 177 ? -2.062 12.828 -16.25 1 92.81 177 ALA A C 1
ATOM 1368 O O . ALA A 1 177 ? -2.201 12.078 -15.289 1 92.81 177 ALA A O 1
ATOM 1369 N N . GLN A 1 178 ? -1.18 12.617 -17.156 1 92.19 178 GLN A N 1
ATOM 1370 C CA . GLN A 1 178 ? -0.268 11.477 -17.109 1 92.19 178 GLN A CA 1
ATOM 1371 C C . GLN A 1 178 ? 0.669 11.57 -15.906 1 92.19 178 GLN A C 1
ATOM 1373 O O . GLN A 1 178 ? 0.898 10.578 -15.219 1 92.19 178 GLN A O 1
ATOM 1378 N N . LEU A 1 179 ? 1.183 12.773 -15.734 1 93.25 179 LEU A N 1
ATOM 1379 C CA . LEU A 1 179 ? 2.102 12.977 -14.625 1 93.25 179 LEU A CA 1
ATOM 1380 C C . LEU A 1 179 ? 1.414 12.695 -13.289 1 93.25 179 LEU A C 1
ATOM 1382 O O . LEU A 1 179 ? 1.964 11.992 -12.445 1 93.25 179 LEU A O 1
ATOM 1386 N N . GLU A 1 180 ? 0.24 13.195 -13.117 1 90.81 180 GLU A N 1
ATOM 1387 C CA . GLU A 1 180 ? -0.51 12.977 -11.883 1 90.81 180 GLU A CA 1
ATOM 1388 C C . GLU A 1 180 ? -0.818 11.5 -11.672 1 90.81 180 GLU A C 1
ATOM 1390 O O . GLU A 1 180 ? -0.646 10.969 -10.57 1 90.81 180 GLU A O 1
ATOM 1395 N N . ARG A 1 181 ? -1.207 10.828 -12.695 1 85.62 181 ARG A N 1
ATOM 1396 C CA . ARG A 1 181 ? -1.534 9.406 -12.617 1 85.62 181 ARG A CA 1
ATOM 1397 C C . ARG A 1 181 ? -0.304 8.578 -12.258 1 85.62 181 ARG A C 1
ATOM 1399 O O . ARG A 1 181 ? -0.367 7.715 -11.383 1 85.62 181 ARG A O 1
ATOM 1406 N N . HIS A 1 182 ? 0.796 8.875 -12.906 1 85.94 182 HIS A N 1
ATOM 1407 C CA . HIS A 1 182 ? 2.018 8.109 -12.664 1 85.94 182 HIS A CA 1
ATOM 1408 C C . HIS A 1 182 ? 2.58 8.391 -11.273 1 85.94 182 HIS A C 1
ATOM 1410 O O . HIS A 1 182 ? 3.035 7.473 -10.586 1 85.94 182 HIS A O 1
ATOM 1416 N N . CYS A 1 183 ? 2.502 9.625 -10.836 1 87.31 183 CYS A N 1
ATOM 1417 C CA . CYS A 1 183 ? 2.971 9.969 -9.5 1 87.31 183 CYS A CA 1
ATOM 1418 C C . CYS A 1 183 ? 2.146 9.266 -8.43 1 87.31 183 CYS A C 1
ATOM 1420 O O . CYS A 1 183 ? 2.699 8.695 -7.484 1 87.31 183 CYS A O 1
ATOM 1422 N N . LYS A 1 184 ? 0.871 9.25 -8.648 1 85.38 184 LYS A N 1
ATOM 1423 C CA . LYS A 1 184 ? -0.012 8.602 -7.684 1 85.38 184 LYS A CA 1
ATOM 1424 C C . LYS A 1 184 ? 0.264 7.102 -7.613 1 85.38 184 LYS A C 1
ATOM 1426 O O . LYS A 1 184 ? 0.312 6.527 -6.523 1 85.38 184 LYS A O 1
ATOM 1431 N N . ARG A 1 185 ? 0.459 6.574 -8.734 1 78.94 185 ARG A N 1
ATOM 1432 C CA . ARG A 1 185 ? 0.683 5.133 -8.805 1 78.94 185 ARG A CA 1
ATOM 1433 C C . ARG A 1 185 ? 2.021 4.754 -8.18 1 78.94 185 ARG A C 1
ATOM 1435 O O . ARG A 1 185 ? 2.107 3.781 -7.43 1 78.94 185 ARG A O 1
ATOM 1442 N N . ILE A 1 186 ? 3.037 5.613 -8.422 1 78.44 186 ILE A N 1
ATOM 1443 C CA . ILE A 1 186 ? 4.402 5.238 -8.078 1 78.44 186 ILE A CA 1
ATOM 1444 C C . ILE A 1 186 ? 4.75 5.777 -6.691 1 78.44 186 ILE A C 1
ATOM 1446 O O . ILE A 1 186 ? 5.34 5.066 -5.871 1 78.44 186 ILE A O 1
ATOM 1450 N N . PHE A 1 187 ? 4.367 7.027 -6.461 1 79.25 187 PHE A N 1
ATOM 1451 C CA . PHE A 1 187 ? 4.773 7.668 -5.215 1 79.25 187 PHE A CA 1
ATOM 1452 C C . PHE A 1 187 ? 3.594 7.789 -4.258 1 79.25 187 PHE A C 1
ATOM 1454 O O . PHE A 1 187 ? 3.764 8.188 -3.104 1 79.25 187 PHE A O 1
ATOM 1461 N N . GLN A 1 188 ? 2.398 7.527 -4.688 1 83.81 188 GLN A N 1
ATOM 1462 C CA . GLN A 1 188 ? 1.149 7.652 -3.943 1 83.81 188 GLN A CA 1
ATOM 1463 C C . GLN A 1 188 ? 0.814 9.117 -3.68 1 83.81 188 GLN A C 1
ATOM 1465 O O . GLN A 1 188 ? -0.111 9.422 -2.924 1 83.81 188 GLN A O 1
ATOM 1470 N N . LEU A 1 189 ? 1.587 10.016 -4.258 1 86.56 189 LEU A N 1
ATOM 1471 C CA . LEU A 1 189 ? 1.435 11.453 -4.055 1 86.56 189 LEU A CA 1
ATOM 1472 C C . LEU A 1 189 ? 1.271 12.18 -5.387 1 86.56 189 LEU A C 1
ATOM 1474 O O . LEU A 1 189 ? 1.793 11.727 -6.41 1 86.56 189 LEU A O 1
ATOM 1478 N N . THR A 1 190 ? 0.545 13.312 -5.355 1 88.56 190 THR A N 1
ATOM 1479 C CA . THR A 1 190 ? 0.534 14.219 -6.496 1 88.56 190 THR A CA 1
ATOM 1480 C C . THR A 1 190 ? 1.837 15.008 -6.57 1 88.56 190 THR A C 1
ATOM 1482 O O . THR A 1 190 ? 2.584 15.078 -5.594 1 88.56 190 THR A O 1
ATOM 1485 N N . PRO A 1 191 ? 2.096 15.625 -7.75 1 91.62 191 PRO A N 1
ATOM 1486 C CA . PRO A 1 191 ? 3.277 16.484 -7.844 1 91.62 191 PRO A CA 1
ATOM 1487 C C . PRO A 1 191 ? 3.285 17.594 -6.789 1 91.62 191 PRO A C 1
ATOM 1489 O O . PRO A 1 191 ? 4.324 17.859 -6.176 1 91.62 191 PRO A O 1
ATOM 1492 N N . ARG A 1 192 ? 2.213 18.141 -6.539 1 90.06 192 ARG A N 1
ATOM 1493 C CA . ARG A 1 192 ? 2.109 19.188 -5.531 1 90.06 192 ARG A CA 1
ATOM 1494 C C . ARG A 1 192 ? 2.451 18.656 -4.145 1 90.06 192 ARG A C 1
ATOM 1496 O O . ARG A 1 192 ? 3.174 19.312 -3.383 1 90.06 192 ARG A O 1
ATOM 1503 N N . GLN A 1 193 ? 1.985 17.547 -3.842 1 89.75 193 GLN A N 1
ATOM 1504 C CA . GLN A 1 193 ? 2.26 16.938 -2.549 1 89.75 193 GLN A CA 1
ATOM 1505 C C . GLN A 1 193 ? 3.73 16.547 -2.424 1 89.75 193 GLN A C 1
ATOM 1507 O O . GLN A 1 193 ? 4.305 16.609 -1.334 1 89.75 193 GLN A O 1
ATOM 1512 N N . LEU A 1 194 ? 4.316 16.141 -3.559 1 90.31 194 LEU A N 1
ATOM 1513 C CA . LEU A 1 194 ? 5.746 15.852 -3.559 1 90.31 194 LEU A CA 1
ATOM 1514 C C . LEU A 1 194 ? 6.551 17.094 -3.176 1 90.31 194 LEU A C 1
ATOM 1516 O O . LEU A 1 194 ? 7.5 17 -2.395 1 90.31 194 LEU A O 1
ATOM 1520 N N . ILE A 1 195 ? 6.156 18.234 -3.689 1 92.44 195 ILE A N 1
ATOM 1521 C CA . ILE A 1 195 ? 6.828 19.484 -3.379 1 92.44 195 ILE A CA 1
ATOM 1522 C C . ILE A 1 195 ? 6.668 19.797 -1.894 1 92.44 195 ILE A C 1
ATOM 1524 O O . ILE A 1 195 ? 7.648 20.109 -1.21 1 92.44 195 ILE A O 1
ATOM 1528 N N . HIS A 1 196 ? 5.453 19.656 -1.399 1 89.94 196 HIS A N 1
ATOM 1529 C CA . HIS A 1 196 ? 5.184 19.953 0.005 1 89.94 196 HIS A CA 1
ATOM 1530 C C . HIS A 1 196 ? 5.988 19.031 0.918 1 89.94 196 HIS A C 1
ATOM 1532 O O . HIS A 1 196 ? 6.559 19.484 1.915 1 89.94 196 HIS A O 1
ATOM 1538 N N . LYS A 1 197 ? 5.973 17.797 0.583 1 89.25 197 LYS A N 1
ATOM 1539 C CA . LYS A 1 197 ? 6.715 16.828 1.389 1 89.25 197 LYS A CA 1
ATOM 1540 C C . LYS A 1 197 ? 8.195 17.188 1.441 1 89.25 197 LYS A C 1
ATOM 1542 O O . LYS A 1 197 ? 8.805 17.188 2.516 1 89.25 197 LYS A O 1
ATOM 1547 N N . ALA A 1 198 ? 8.812 17.484 0.303 1 90.12 198 ALA A N 1
ATOM 1548 C CA . ALA A 1 198 ? 10.227 17.844 0.243 1 90.12 198 ALA A CA 1
ATOM 1549 C C . ALA A 1 198 ? 10.516 19.062 1.108 1 90.12 198 ALA A C 1
ATOM 1551 O O . ALA A 1 198 ? 11.5 19.094 1.848 1 90.12 198 ALA A O 1
ATOM 1552 N N . ARG A 1 199 ? 9.695 20.047 0.98 1 91.31 199 ARG A N 1
ATOM 1553 C CA . ARG A 1 199 ? 9.875 21.281 1.733 1 91.31 199 ARG A CA 1
ATOM 1554 C C . ARG A 1 199 ? 9.773 21.031 3.234 1 91.31 199 ARG A C 1
ATOM 1556 O O . ARG A 1 199 ? 10.602 21.5 4.008 1 91.31 1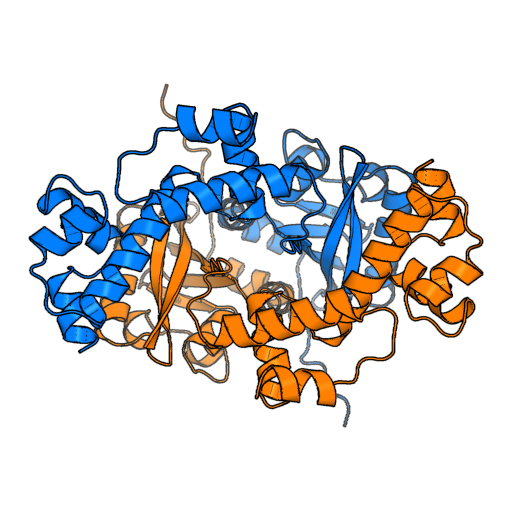99 ARG A O 1
ATOM 1563 N N . LEU A 1 200 ? 8.844 20.297 3.613 1 88.88 200 LEU A N 1
ATOM 1564 C CA . LEU A 1 200 ? 8.602 20.094 5.035 1 88.88 200 LEU A CA 1
ATOM 1565 C C . LEU A 1 200 ? 9.633 19.141 5.637 1 88.88 200 LEU A C 1
ATOM 1567 O O . LEU A 1 200 ? 9.992 19.281 6.812 1 88.88 200 LEU A O 1
ATOM 1571 N N . GLU A 1 201 ? 10.031 18.172 4.832 1 87.25 201 GLU A N 1
ATOM 1572 C CA . GLU A 1 201 ? 11.148 17.344 5.27 1 87.25 201 GLU A CA 1
ATOM 1573 C C . GLU A 1 201 ? 12.375 18.188 5.586 1 87.25 201 GLU A C 1
ATOM 1575 O O . GLU A 1 201 ? 13.023 17.984 6.617 1 87.25 201 GLU A O 1
ATOM 1580 N N . GLU A 1 202 ? 12.648 19.109 4.73 1 90.25 202 GLU A N 1
ATOM 1581 C CA . GLU A 1 202 ? 13.766 20.016 4.965 1 90.25 202 GLU A CA 1
ATOM 1582 C C . GLU A 1 202 ? 13.516 20.906 6.18 1 90.25 202 GLU A C 1
ATOM 1584 O O . GLU A 1 202 ? 14.398 21.094 7.012 1 90.25 202 GLU A O 1
ATOM 1589 N N . ALA A 1 203 ? 12.352 21.375 6.254 1 91.75 203 ALA A N 1
ATOM 1590 C CA . ALA A 1 203 ? 12.008 22.234 7.391 1 91.75 203 ALA A CA 1
ATOM 1591 C C . ALA A 1 203 ? 12.156 21.469 8.711 1 91.75 203 ALA A C 1
ATOM 1593 O O . ALA A 1 203 ? 12.711 22 9.68 1 91.75 203 ALA A O 1
ATOM 1594 N N . SER A 1 204 ? 11.617 20.266 8.719 1 87.69 204 SER A N 1
ATOM 1595 C CA . SER A 1 204 ? 11.711 19.438 9.914 1 87.69 204 SER A CA 1
ATOM 1596 C C . SER A 1 204 ? 13.164 19.203 10.305 1 87.69 204 SER A C 1
ATOM 1598 O O . SER A 1 204 ? 13.516 19.266 11.484 1 87.69 204 SER A O 1
ATOM 1600 N N . ARG A 1 205 ? 13.953 18.938 9.352 1 86.25 205 ARG A N 1
ATOM 1601 C CA . ARG A 1 205 ? 15.375 18.719 9.594 1 86.25 205 ARG A CA 1
ATOM 1602 C C . ARG A 1 205 ? 16.016 19.969 10.195 1 86.25 205 ARG A C 1
ATOM 1604 O O . ARG A 1 205 ? 16.719 19.891 11.203 1 86.25 205 ARG A O 1
ATOM 1611 N N . LEU A 1 206 ? 15.734 21.094 9.617 1 92.38 206 LEU A N 1
ATOM 1612 C CA . LEU A 1 206 ? 16.312 22.344 10.07 1 92.38 206 LEU A CA 1
ATOM 1613 C C . LEU A 1 206 ? 15.836 22.688 11.477 1 92.38 206 LEU A C 1
ATOM 1615 O O . LEU A 1 206 ? 16.609 23.188 12.297 1 92.38 206 LEU A O 1
ATOM 1619 N N . LEU A 1 207 ? 14.578 22.422 11.734 1 90.38 207 LEU A N 1
ATOM 1620 C CA . LEU A 1 207 ? 14.016 22.703 13.055 1 90.38 207 LEU A CA 1
ATOM 1621 C C . LEU A 1 207 ? 14.664 21.844 14.125 1 90.38 207 LEU A C 1
ATOM 1623 O O . LEU A 1 207 ? 14.898 22.297 15.242 1 90.38 207 LEU A O 1
ATOM 1627 N N . ARG A 1 208 ? 14.969 20.688 13.727 1 85.69 208 ARG A N 1
ATOM 1628 C CA . ARG A 1 208 ? 15.547 19.734 14.68 1 85.69 208 ARG A CA 1
ATOM 1629 C C . ARG A 1 208 ? 17.047 19.984 14.867 1 85.69 208 ARG A C 1
ATOM 1631 O O . ARG A 1 208 ? 17.562 19.875 15.977 1 85.69 208 ARG A O 1
ATOM 1638 N N . GLU A 1 209 ? 17.719 20.375 13.812 1 89.06 209 GLU A N 1
ATOM 1639 C CA . GLU A 1 209 ? 19.172 20.297 13.812 1 89.06 209 GLU A CA 1
ATOM 1640 C C . GLU A 1 209 ? 19.812 21.688 13.898 1 89.06 209 GLU A C 1
ATOM 1642 O O . GLU A 1 209 ? 20.984 21.812 14.227 1 89.06 209 GLU A O 1
ATOM 1647 N N . GLU A 1 210 ? 19.031 22.703 13.594 1 92.19 210 GLU A N 1
ATOM 1648 C CA . GLU A 1 210 ? 19.609 24.047 13.531 1 92.19 210 GLU A CA 1
ATOM 1649 C C . GLU A 1 210 ? 18.844 25.016 14.445 1 92.19 210 GLU A C 1
ATOM 1651 O O . GLU A 1 210 ? 17.734 24.703 14.898 1 92.19 210 GLU A O 1
ATOM 1656 N N . ASP A 1 211 ? 19.516 26.141 14.773 1 92.81 211 ASP A N 1
ATOM 1657 C CA . ASP A 1 211 ? 18.906 27.188 15.586 1 92.81 211 ASP A CA 1
ATOM 1658 C C . ASP A 1 211 ? 18.562 28.422 14.742 1 92.81 211 ASP A C 1
ATOM 1660 O O . ASP A 1 211 ? 18.812 29.547 15.172 1 92.81 211 ASP A O 1
ATOM 1664 N N . LEU A 1 212 ? 18 28.188 13.648 1 94.56 212 LEU A N 1
ATOM 1665 C CA . LEU A 1 212 ? 17.609 29.281 12.758 1 94.56 212 LEU A CA 1
ATOM 1666 C C . LEU A 1 212 ? 16.25 29.828 13.125 1 94.56 212 LEU A C 1
ATOM 1668 O O . LEU A 1 212 ? 15.375 29.094 13.594 1 94.56 212 LEU A O 1
ATOM 1672 N N . PRO A 1 213 ? 16.125 31.172 12.914 1 95 213 PRO A N 1
ATOM 1673 C CA . PRO A 1 213 ? 14.773 31.703 13.062 1 95 213 PRO A CA 1
ATOM 1674 C C . PRO A 1 213 ? 13.766 31.031 12.133 1 95 213 PRO A C 1
ATOM 1676 O O . PRO A 1 213 ? 14.117 30.641 11.016 1 95 213 PRO A O 1
ATOM 1679 N N . ILE A 1 214 ? 12.562 30.891 12.547 1 94.62 214 ILE A N 1
ATOM 1680 C CA . ILE A 1 214 ? 11.508 30.219 11.789 1 94.62 214 ILE A CA 1
ATOM 1681 C C . ILE A 1 214 ? 11.344 30.875 10.422 1 94.62 214 ILE A C 1
ATOM 1683 O O . ILE A 1 214 ? 11.102 30.203 9.422 1 94.62 214 ILE A O 1
ATOM 1687 N N . THR A 1 215 ? 11.508 32.219 10.422 1 94.12 215 THR A N 1
ATOM 1688 C CA . THR A 1 215 ? 11.367 32.969 9.18 1 94.12 215 THR A CA 1
ATOM 1689 C C . THR A 1 215 ? 12.43 32.531 8.164 1 94.12 215 THR A C 1
ATOM 1691 O O . THR A 1 215 ? 12.141 32.438 6.973 1 94.12 215 THR A O 1
ATOM 1694 N N . ASP A 1 216 ? 13.594 32.344 8.617 1 95.31 216 ASP A N 1
ATOM 1695 C CA . ASP A 1 216 ? 14.68 31.906 7.742 1 95.31 216 ASP A CA 1
ATOM 1696 C C . ASP A 1 216 ? 14.438 30.484 7.219 1 95.31 216 ASP A C 1
ATOM 1698 O O . ASP A 1 216 ? 14.711 30.203 6.051 1 95.31 216 ASP A O 1
ATOM 1702 N N . ILE A 1 217 ? 13.961 29.609 8.094 1 95.38 217 ILE A N 1
ATOM 1703 C CA . ILE A 1 217 ? 13.648 28.234 7.695 1 95.38 217 ILE A CA 1
ATOM 1704 C C . ILE A 1 217 ? 12.562 28.25 6.621 1 95.38 217 ILE A C 1
ATOM 1706 O O . ILE A 1 217 ? 12.664 27.531 5.621 1 95.38 217 ILE A O 1
ATOM 1710 N N . ALA A 1 218 ? 11.562 29.078 6.809 1 94.94 218 ALA A N 1
ATOM 1711 C CA . ALA A 1 218 ? 10.484 29.203 5.836 1 94.94 218 ALA A CA 1
ATOM 1712 C C . ALA A 1 218 ? 11.023 29.594 4.465 1 94.94 218 ALA A C 1
ATOM 1714 O O . ALA A 1 218 ? 10.672 28.969 3.455 1 94.94 218 ALA A O 1
ATOM 1715 N N . LEU A 1 219 ? 11.922 30.562 4.457 1 93.5 219 LEU A N 1
ATOM 1716 C CA . LEU A 1 219 ? 12.492 31.062 3.207 1 93.5 219 LEU A CA 1
ATOM 1717 C C . LEU A 1 219 ? 13.344 30 2.533 1 93.5 219 LEU A C 1
ATOM 1719 O O . LEU A 1 219 ? 13.273 29.812 1.316 1 93.5 219 LEU A O 1
ATOM 1723 N N . ARG A 1 220 ? 14.047 29.312 3.287 1 94.31 220 ARG A N 1
ATOM 1724 C CA . ARG A 1 220 ? 14.93 28.266 2.766 1 94.31 220 ARG A CA 1
ATOM 1725 C C . ARG A 1 220 ? 14.133 27.109 2.176 1 94.31 220 ARG A C 1
ATOM 1727 O O . ARG A 1 220 ? 14.633 26.359 1.336 1 94.31 220 ARG A O 1
ATOM 1734 N N . CYS A 1 221 ? 12.938 27 2.688 1 94.38 221 CYS A N 1
ATOM 1735 C CA . CYS A 1 221 ? 12.109 25.891 2.234 1 94.38 221 CYS A CA 1
ATOM 1736 C C . CYS A 1 221 ? 11.148 26.344 1.135 1 94.38 221 CYS A C 1
ATOM 1738 O O . CYS A 1 221 ? 10.258 25.594 0.742 1 94.38 221 CYS A O 1
ATOM 1740 N N . GLY A 1 222 ? 11.281 27.531 0.669 1 92.94 222 GLY A N 1
ATOM 1741 C CA . GLY A 1 222 ? 10.57 27.953 -0.525 1 92.94 222 GLY A CA 1
ATOM 1742 C C . GLY A 1 222 ? 9.289 28.719 -0.22 1 92.94 222 GLY A C 1
ATOM 1743 O O . GLY A 1 222 ? 8.469 28.938 -1.11 1 92.94 222 GLY A O 1
ATOM 1744 N N . TYR A 1 223 ? 9.109 29.078 1.047 1 91.94 223 TYR A N 1
ATOM 1745 C CA . TYR A 1 223 ? 7.934 29.875 1.393 1 91.94 223 TYR A CA 1
ATOM 1746 C C . TYR A 1 223 ? 8.266 31.359 1.388 1 91.94 223 TYR A C 1
ATOM 1748 O O . TYR A 1 223 ? 9.344 31.766 1.822 1 91.94 223 TYR A O 1
ATOM 1756 N N . THR A 1 224 ? 7.383 32.125 0.795 1 85.62 224 THR A N 1
ATOM 1757 C CA . THR A 1 224 ? 7.598 33.562 0.735 1 85.62 224 THR A CA 1
ATOM 1758 C C . THR A 1 224 ? 7.059 34.25 1.992 1 85.62 224 THR A C 1
ATOM 1760 O O . THR A 1 224 ? 7.398 35.406 2.275 1 85.62 224 THR A O 1
ATOM 1763 N N . ASP A 1 225 ? 6.223 33.531 2.656 1 86.81 225 ASP A N 1
ATOM 1764 C CA . ASP A 1 225 ? 5.578 34.094 3.836 1 86.81 225 ASP A CA 1
ATOM 1765 C C . ASP A 1 225 ? 5.582 33.094 4.996 1 86.81 225 ASP A C 1
ATOM 1767 O O . ASP A 1 225 ? 5.184 31.953 4.832 1 86.81 225 ASP A O 1
ATOM 1771 N N . HIS A 1 226 ? 5.977 33.625 6.152 1 89 226 HIS A N 1
ATOM 1772 C CA . HIS A 1 226 ? 6.066 32.812 7.359 1 89 226 HIS A CA 1
ATOM 1773 C C . HIS A 1 226 ? 4.703 32.25 7.742 1 89 226 HIS A C 1
ATOM 1775 O O . HIS A 1 226 ? 4.609 31.125 8.234 1 89 226 HIS A O 1
ATOM 1781 N N . SER A 1 227 ? 3.748 33.031 7.492 1 91.88 227 SER A N 1
ATOM 1782 C CA . SER A 1 227 ? 2.402 32.594 7.848 1 91.88 227 SER A CA 1
ATOM 1783 C C . SER A 1 227 ? 1.981 31.391 7.008 1 91.88 227 SER A C 1
ATOM 1785 O O . SER A 1 227 ? 1.407 30.422 7.531 1 91.88 227 SER A O 1
ATOM 1787 N N . ALA A 1 228 ? 2.375 31.469 5.766 1 91.25 228 ALA A N 1
ATOM 1788 C CA . ALA A 1 228 ? 2.057 30.359 4.875 1 91.25 228 ALA A CA 1
ATOM 1789 C C . ALA A 1 228 ? 2.818 29.094 5.273 1 91.25 228 ALA A C 1
ATOM 1791 O O . ALA A 1 228 ? 2.258 28 5.277 1 91.25 228 ALA A O 1
ATOM 1792 N N . PHE A 1 229 ? 4.047 29.312 5.664 1 94.44 229 PHE A N 1
ATOM 1793 C CA . PHE A 1 229 ? 4.863 28.188 6.125 1 94.44 229 PHE A CA 1
ATOM 1794 C C . PHE A 1 229 ? 4.258 27.562 7.375 1 94.44 229 PHE A C 1
ATOM 1796 O O . PHE A 1 229 ? 4.047 26.344 7.426 1 94.44 229 PHE A O 1
ATOM 1803 N N . SER A 1 230 ? 3.914 28.312 8.281 1 93.44 230 SER A N 1
ATOM 1804 C CA . SER A 1 230 ? 3.402 27.828 9.562 1 93.44 230 SER A CA 1
ATOM 1805 C C . SER A 1 230 ? 2.072 27.109 9.383 1 93.44 230 SER A C 1
ATOM 1807 O O . SER A 1 230 ? 1.842 26.062 9.992 1 93.44 230 SER A O 1
ATOM 1809 N N . ARG A 1 231 ? 1.265 27.672 8.562 1 90.56 231 ARG A N 1
ATOM 1810 C CA . ARG A 1 231 ? -0.035 27.062 8.297 1 90.56 231 ARG A CA 1
ATOM 1811 C C . ARG A 1 231 ? 0.126 25.688 7.664 1 90.56 231 ARG A C 1
ATOM 1813 O O . ARG A 1 231 ? -0.497 24.719 8.102 1 90.56 231 ARG A O 1
ATOM 1820 N N . GLN A 1 232 ? 0.973 25.625 6.691 1 88.56 232 GLN A N 1
ATOM 1821 C CA . GLN A 1 232 ? 1.175 24.375 5.98 1 88.56 232 GLN A CA 1
ATOM 1822 C C . GLN A 1 232 ? 1.877 23.344 6.871 1 88.56 232 GLN A C 1
ATOM 1824 O O . GLN A 1 232 ? 1.54 22.156 6.844 1 88.56 232 GLN A O 1
ATOM 1829 N N . PHE A 1 233 ? 2.842 23.812 7.625 1 90.56 233 PHE A N 1
ATOM 1830 C CA . PHE A 1 233 ? 3.562 22.938 8.539 1 90.56 233 PHE A CA 1
ATOM 1831 C C . PHE A 1 233 ? 2.615 22.328 9.562 1 90.56 233 PHE A C 1
ATOM 1833 O O . PHE A 1 233 ? 2.639 21.125 9.805 1 90.56 233 PHE A O 1
ATOM 1840 N N . ARG A 1 234 ? 1.748 23.172 10.047 1 86.88 234 ARG A N 1
ATOM 1841 C CA . ARG A 1 234 ? 0.781 22.703 11.039 1 86.88 234 ARG A CA 1
ATOM 1842 C C . ARG A 1 234 ? -0.214 21.719 10.414 1 86.88 234 ARG A C 1
ATOM 1844 O O . ARG A 1 234 ? -0.591 20.734 11.031 1 86.88 234 ARG A O 1
ATOM 1851 N N . ALA A 1 235 ? -0.582 22.031 9.242 1 84.56 235 ALA A N 1
ATOM 1852 C CA . ALA A 1 235 ? -1.553 21.203 8.547 1 84.56 235 ALA A CA 1
ATOM 1853 C C . ALA A 1 235 ? -1.002 19.797 8.32 1 84.56 235 ALA A C 1
ATOM 1855 O O . ALA A 1 235 ? -1.746 18.812 8.375 1 84.56 235 ALA A O 1
ATOM 1856 N N . LEU A 1 236 ? 0.29 19.688 8.188 1 82.44 236 LEU A N 1
ATOM 1857 C CA . LEU A 1 236 ? 0.875 18.406 7.793 1 82.44 236 LEU A CA 1
ATOM 1858 C C . LEU A 1 236 ? 1.47 17.688 9 1 82.44 236 LEU A C 1
ATOM 1860 O O . LEU A 1 236 ? 1.523 16.453 9.031 1 82.44 236 LEU A O 1
ATOM 1864 N N . THR A 1 237 ? 1.926 18.453 10.031 1 80.62 237 THR A N 1
ATOM 1865 C CA . THR A 1 237 ? 2.611 17.828 11.156 1 80.62 237 THR A CA 1
ATOM 1866 C C . THR A 1 237 ? 1.761 17.906 12.422 1 80.62 237 THR A C 1
ATOM 1868 O O . THR A 1 237 ? 2.07 17.266 13.422 1 80.62 237 THR A O 1
ATOM 1871 N N . HIS A 1 238 ? 0.76 18.641 12.375 1 81.12 238 HIS A N 1
ATOM 1872 C CA . HIS A 1 238 ? -0.161 18.859 13.484 1 81.12 238 HIS A CA 1
ATOM 1873 C C . HIS A 1 238 ? 0.479 19.734 14.562 1 81.12 238 HIS A C 1
ATOM 1875 O O . HIS A 1 238 ? -0.141 20 15.594 1 81.12 238 HIS A O 1
ATOM 1881 N N . LEU A 1 239 ? 1.655 20.203 14.359 1 83.69 239 LEU A N 1
ATOM 1882 C CA . LEU A 1 239 ? 2.361 21.094 15.273 1 83.69 239 LEU A CA 1
ATOM 1883 C C . LEU A 1 239 ? 2.82 22.359 14.555 1 83.69 239 LEU A C 1
ATOM 1885 O O . LEU A 1 239 ? 3.148 22.312 13.367 1 83.69 239 LEU A O 1
ATOM 1889 N N . SER A 1 240 ? 2.836 23.375 15.344 1 90.19 240 SER A N 1
ATOM 1890 C CA . SER A 1 240 ? 3.518 24.547 14.797 1 90.19 240 SER A CA 1
ATOM 1891 C C . SER A 1 240 ? 5.02 24.312 14.68 1 90.19 240 SER A C 1
ATOM 1893 O O . SER A 1 240 ? 5.57 23.438 15.359 1 90.19 240 SER A O 1
ATOM 1895 N N . PRO A 1 241 ? 5.656 25.094 13.852 1 91.81 241 PRO A N 1
ATOM 1896 C CA . PRO A 1 241 ? 7.109 24.938 13.719 1 91.81 241 PRO A CA 1
ATOM 1897 C C . PRO A 1 241 ? 7.84 25.094 15.055 1 91.81 241 PRO A C 1
ATOM 1899 O O . PRO A 1 241 ? 8.734 24.297 15.367 1 91.81 241 PRO A O 1
ATOM 1902 N N . SER A 1 242 ? 7.449 26.016 15.852 1 92.06 242 SER A N 1
ATOM 1903 C CA . SER A 1 242 ? 8.102 26.25 17.141 1 92.06 242 SER A CA 1
ATOM 1904 C C . SER A 1 242 ? 7.891 25.062 18.078 1 92.06 242 SER A C 1
ATOM 1906 O O . SER A 1 242 ? 8.82 24.625 18.75 1 92.06 242 SER A O 1
ATOM 1908 N N . LEU A 1 243 ? 6.73 24.578 18.141 1 86.75 243 LEU A N 1
ATOM 1909 C CA . LEU A 1 243 ? 6.422 23.453 19 1 86.75 243 LEU A CA 1
ATOM 1910 C C . LEU A 1 243 ? 7.152 22.188 18.547 1 86.75 243 LEU A C 1
ATOM 1912 O O . LEU A 1 243 ? 7.598 21.391 19.359 1 86.75 243 LEU A O 1
ATOM 1916 N N . TYR A 1 244 ? 7.168 22.078 17.25 1 87.81 244 TYR A N 1
ATOM 1917 C CA . TYR A 1 244 ? 7.902 20.953 16.688 1 87.81 244 TYR A CA 1
ATOM 1918 C C . TYR A 1 244 ? 9.359 20.969 17.125 1 87.81 244 TYR A C 1
ATOM 1920 O O . TYR A 1 244 ? 9.914 19.953 17.547 1 87.81 244 TYR A O 1
ATOM 1928 N N . ARG A 1 245 ? 9.938 22.078 17.031 1 88.31 245 ARG A N 1
ATOM 1929 C CA . ARG A 1 245 ? 11.32 22.266 17.453 1 88.31 245 ARG A CA 1
ATOM 1930 C C . ARG A 1 245 ? 11.492 21.922 18.938 1 88.31 245 ARG A C 1
ATOM 1932 O O . ARG A 1 245 ? 12.422 21.188 19.297 1 88.31 245 ARG A O 1
ATOM 1939 N N . ASP A 1 246 ? 10.594 22.328 19.734 1 85.62 246 ASP A N 1
ATOM 1940 C CA . ASP A 1 246 ? 10.672 22.109 21.188 1 85.62 246 ASP A CA 1
ATOM 1941 C C . ASP A 1 246 ? 10.508 20.641 21.531 1 85.62 246 ASP A C 1
ATOM 1943 O O . ASP A 1 246 ? 11.109 20.141 22.484 1 85.62 246 ASP A O 1
ATOM 1947 N N . SER A 1 247 ? 9.703 19.969 20.734 1 77.12 247 SER A N 1
ATOM 1948 C CA . SER A 1 247 ? 9.383 18.578 21.031 1 77.12 247 SER A CA 1
ATOM 1949 C C . SER A 1 247 ? 10.516 17.641 20.625 1 77.12 247 SER A C 1
ATOM 1951 O O . SER A 1 247 ? 10.609 16.516 21.109 1 77.12 247 SER A O 1
ATOM 1953 N N . HIS A 1 248 ? 11.32 18.078 19.797 1 72.88 248 HIS A N 1
ATOM 1954 C CA . HIS A 1 248 ? 12.352 17.188 19.266 1 72.88 248 HIS A CA 1
ATOM 1955 C C . HIS A 1 248 ? 13.734 17.594 19.75 1 72.88 248 HIS A C 1
ATOM 1957 O O . HIS A 1 248 ? 14.727 16.953 19.438 1 72.88 248 HIS A O 1
ATOM 1963 N N . ARG A 1 249 ? 13.82 18.734 20.469 1 68.19 249 ARG A N 1
ATOM 1964 C CA . ARG A 1 249 ? 15.078 19.141 21.094 1 68.19 249 ARG A CA 1
ATOM 1965 C C . ARG A 1 249 ? 15.062 18.891 22.594 1 68.19 249 ARG A C 1
ATOM 1967 O O . ARG A 1 249 ? 14 18.922 23.219 1 68.19 249 ARG A O 1
ATOM 1974 N N . MET B 1 1 ? -23.938 22.406 -10.406 1 21.98 1 MET B N 1
ATOM 1975 C CA . MET B 1 1 ? -24.438 21.047 -10.273 1 21.98 1 MET B CA 1
ATOM 1976 C C . MET B 1 1 ? -23.766 20.344 -9.094 1 21.98 1 MET B C 1
ATOM 1978 O O . MET B 1 1 ? -22.531 20.312 -9 1 21.98 1 MET B O 1
ATOM 1982 N N . LEU B 1 2 ? -24.344 20.188 -7.969 1 25.45 2 LEU B N 1
ATOM 1983 C CA . LEU B 1 2 ? -23.922 19.641 -6.684 1 25.45 2 LEU B CA 1
ATOM 1984 C C . LEU B 1 2 ? -23.266 18.266 -6.855 1 25.45 2 LEU B C 1
ATOM 1986 O O . LEU B 1 2 ? -23.828 17.391 -7.512 1 25.45 2 LEU B O 1
ATOM 1990 N N . ALA B 1 3 ? -22 18.25 -6.875 1 33 3 ALA B N 1
ATOM 1991 C CA . ALA B 1 3 ? -21.375 16.938 -6.824 1 33 3 ALA B CA 1
ATOM 1992 C C . ALA B 1 3 ? -22.266 15.93 -6.105 1 33 3 ALA B C 1
ATOM 1994 O O . ALA B 1 3 ? -22.562 16.094 -4.922 1 33 3 ALA B O 1
ATOM 1995 N N . ALA B 1 4 ? -23.25 15.492 -6.711 1 34.38 4 ALA B N 1
ATOM 1996 C CA . ALA B 1 4 ? -24.266 14.547 -6.246 1 34.38 4 ALA B CA 1
ATOM 1997 C C . ALA B 1 4 ? -23.641 13.484 -5.34 1 34.38 4 ALA B C 1
ATOM 1999 O O . ALA B 1 4 ? -22.688 12.82 -5.715 1 34.38 4 ALA B O 1
ATOM 2000 N N . LEU B 1 5 ? -23.688 13.695 -3.982 1 38.16 5 LEU B N 1
ATOM 2001 C CA . LEU B 1 5 ? -23.281 12.812 -2.893 1 38.16 5 LEU B CA 1
ATOM 2002 C C . LEU B 1 5 ? -23.625 11.359 -3.211 1 38.16 5 LEU B C 1
ATOM 2004 O O . LEU B 1 5 ? -24.797 11.008 -3.336 1 38.16 5 LEU B O 1
ATOM 2008 N N . VAL B 1 6 ? -23.156 10.758 -4.164 1 44.38 6 VAL B N 1
ATOM 2009 C CA . VAL B 1 6 ? -23.422 9.328 -4.207 1 44.38 6 VAL B CA 1
ATOM 2010 C C . VAL B 1 6 ? -23.703 8.805 -2.799 1 44.38 6 VAL B C 1
ATOM 2012 O O . VAL B 1 6 ? -22.891 8.992 -1.889 1 44.38 6 VAL B O 1
ATOM 2015 N N . PRO B 1 7 ? -24.875 8.57 -2.508 1 54.06 7 PRO B N 1
ATOM 2016 C CA . PRO B 1 7 ? -25.281 8.203 -1.148 1 54.06 7 PRO B CA 1
ATOM 2017 C C . PRO B 1 7 ? -24.359 7.145 -0.533 1 54.06 7 PRO B C 1
ATOM 2019 O O . PRO B 1 7 ? -24.016 6.16 -1.191 1 54.06 7 PRO B O 1
ATOM 2022 N N . ALA B 1 8 ? -23.578 7.465 0.472 1 68.62 8 ALA B N 1
ATOM 2023 C CA . ALA B 1 8 ? -22.766 6.539 1.266 1 68.62 8 ALA B CA 1
ATOM 2024 C C . ALA B 1 8 ? -23.594 5.336 1.71 1 68.62 8 ALA B C 1
ATOM 2026 O O . ALA B 1 8 ? -24.75 5.484 2.111 1 68.62 8 ALA B O 1
ATOM 2027 N N . SER B 1 9 ? -23.219 4.098 1.256 1 86.25 9 SER B N 1
ATOM 2028 C CA . SER B 1 9 ? -23.875 2.881 1.718 1 86.25 9 SER B CA 1
ATOM 2029 C C . SER B 1 9 ? -24 2.861 3.238 1 86.25 9 SER B C 1
ATOM 2031 O O . SER B 1 9 ? -23.047 3.229 3.945 1 86.25 9 SER B O 1
ATOM 2033 N N . PRO B 1 10 ? -25.25 2.531 3.67 1 92.56 10 PRO B N 1
ATOM 2034 C CA . PRO B 1 10 ? -25.438 2.523 5.125 1 92.56 10 PRO B CA 1
ATOM 2035 C C . PRO B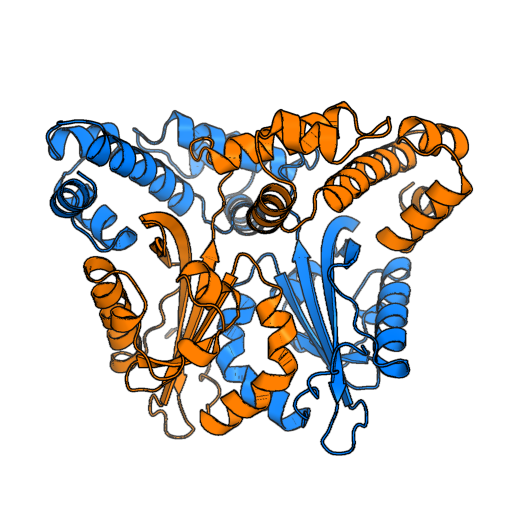 1 10 ? -24.547 1.493 5.824 1 92.56 10 PRO B C 1
ATOM 2037 O O . PRO B 1 10 ? -24.203 0.462 5.234 1 92.56 10 PRO B O 1
ATOM 2040 N N . CYS B 1 11 ? -24.25 1.831 7.07 1 94.44 11 CYS B N 1
ATOM 2041 C CA . CYS B 1 11 ? -23.359 0.979 7.852 1 94.44 11 CYS B CA 1
ATOM 2042 C C . CYS B 1 11 ? -24.016 0.588 9.172 1 94.44 11 CYS B C 1
ATOM 2044 O O . CYS B 1 11 ? -24.531 1.444 9.891 1 94.44 11 CYS B O 1
ATOM 2046 N N . HIS B 1 12 ? -24.141 -0.701 9.375 1 94.5 12 HIS B N 1
ATOM 2047 C CA . HIS B 1 12 ? -24.344 -1.232 10.719 1 94.5 12 HIS B CA 1
ATOM 2048 C C . HIS B 1 12 ? -23.016 -1.676 11.344 1 94.5 12 HIS B C 1
ATOM 2050 O O . HIS B 1 12 ? -22.531 -2.768 11.047 1 94.5 12 HIS B O 1
ATOM 2056 N N . LEU B 1 13 ? -22.516 -0.872 12.273 1 95.38 13 LEU B N 1
ATOM 2057 C CA . LEU B 1 13 ? -21.141 -0.986 12.719 1 95.38 13 LEU B CA 1
ATOM 2058 C C . LEU B 1 13 ? -20.859 -2.369 13.297 1 95.38 13 LEU B C 1
ATOM 2060 O O . LEU B 1 13 ? -19.891 -3.023 12.922 1 95.38 13 LEU B O 1
ATOM 2064 N N . PRO B 1 14 ? -21.719 -2.957 14.211 1 94.81 14 PRO B N 1
ATOM 2065 C CA . PRO B 1 14 ? -21.438 -4.297 14.734 1 94.81 14 PRO B CA 1
ATOM 2066 C C . PRO B 1 14 ? -21.359 -5.355 13.633 1 94.81 14 PRO B C 1
ATOM 2068 O O . PRO B 1 14 ? -20.5 -6.227 13.672 1 94.81 14 PRO B O 1
ATOM 2071 N N . ASP B 1 15 ? -22.25 -5.262 12.664 1 93.56 15 ASP B N 1
ATOM 2072 C CA . ASP B 1 15 ? -22.234 -6.207 11.555 1 93.56 15 ASP B CA 1
ATOM 2073 C C . ASP B 1 15 ? -20.969 -6.047 10.711 1 93.56 15 ASP B C 1
ATOM 2075 O O . ASP B 1 15 ? -20.391 -7.035 10.25 1 93.56 15 ASP B O 1
ATOM 2079 N N . LEU B 1 16 ? -20.594 -4.836 10.492 1 95.31 16 LEU B N 1
ATOM 2080 C CA . LEU B 1 16 ? -19.375 -4.566 9.742 1 95.31 16 LEU B CA 1
ATOM 2081 C C . LEU B 1 16 ? -18.156 -5.176 10.438 1 95.31 16 LEU B C 1
ATOM 2083 O O . LEU B 1 16 ? -17.359 -5.863 9.805 1 95.31 16 LEU B O 1
ATOM 2087 N N . LEU B 1 17 ? -18.062 -5.004 11.727 1 96.06 17 LEU B N 1
ATOM 2088 C CA . LEU B 1 17 ? -16.922 -5.484 12.492 1 96.06 17 LEU B CA 1
ATOM 2089 C C . LEU B 1 17 ? -16.844 -7.008 12.461 1 96.06 17 LEU B C 1
ATOM 2091 O O . LEU B 1 17 ? -15.766 -7.582 12.305 1 96.06 17 LEU B O 1
ATOM 2095 N N . VAL B 1 18 ? -17.984 -7.641 12.539 1 93.94 18 VAL B N 1
ATOM 2096 C CA . VAL B 1 18 ? -18.047 -9.094 12.492 1 93.94 18 VAL B CA 1
ATOM 2097 C C . VAL B 1 18 ? -17.688 -9.586 11.094 1 93.94 18 VAL B C 1
ATOM 2099 O O . VAL B 1 18 ? -16.891 -10.516 10.938 1 93.94 18 VAL B O 1
ATOM 2102 N N . SER B 1 19 ? -18.219 -8.922 10.094 1 93.81 19 SER B N 1
ATOM 2103 C CA . SER B 1 19 ? -18.031 -9.344 8.711 1 93.81 19 SER B CA 1
ATOM 2104 C C . SER B 1 19 ? -16.594 -9.141 8.258 1 93.81 19 SER B C 1
ATOM 2106 O O . SER B 1 19 ? -16.125 -9.82 7.348 1 93.81 19 SER B O 1
ATOM 2108 N N . LEU B 1 20 ? -15.867 -8.266 8.898 1 94.75 20 LEU B N 1
ATOM 2109 C CA . LEU B 1 20 ? -14.508 -7.934 8.5 1 94.75 20 LEU B CA 1
ATOM 2110 C C . LEU B 1 20 ? -13.508 -8.938 9.062 1 94.75 20 LEU B C 1
ATOM 2112 O O . LEU B 1 20 ? -12.367 -9.008 8.602 1 94.75 20 LEU B O 1
ATOM 2116 N N . GLN B 1 21 ? -13.883 -9.727 10.023 1 94.5 21 GLN B N 1
ATOM 2117 C CA . GLN B 1 21 ? -12.969 -10.617 10.734 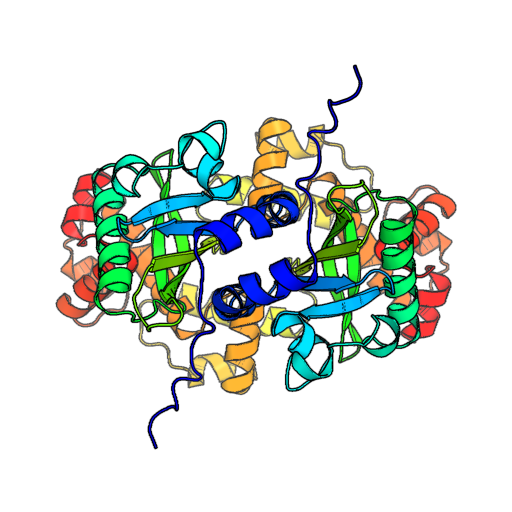1 94.5 21 GLN B CA 1
ATOM 2118 C C . GLN B 1 21 ? -12.312 -11.609 9.773 1 94.5 21 GLN B C 1
ATOM 2120 O O . GLN B 1 21 ? -11.102 -11.828 9.836 1 94.5 21 GLN B O 1
ATOM 2125 N N . PRO B 1 22 ? -13.109 -12.164 8.859 1 94.81 22 PRO B N 1
ATOM 2126 C CA . PRO B 1 22 ? -12.484 -13.109 7.938 1 94.81 22 PRO B CA 1
ATOM 2127 C C . PRO B 1 22 ? -11.438 -12.445 7.039 1 94.81 22 PRO B C 1
ATOM 2129 O O . PRO B 1 22 ? -10.594 -13.133 6.457 1 94.81 22 PRO B O 1
ATOM 2132 N N . LEU B 1 23 ? -11.445 -11.102 6.895 1 96.19 23 LEU B N 1
ATOM 2133 C CA . LEU B 1 23 ? -10.547 -10.375 6.008 1 96.19 23 LEU B CA 1
ATOM 2134 C C . LEU B 1 23 ? -9.32 -9.867 6.773 1 96.19 23 LEU B C 1
ATOM 2136 O O . LEU B 1 23 ? -8.391 -9.336 6.172 1 96.19 23 LEU B O 1
ATOM 2140 N N . ALA B 1 24 ? -9.273 -10.047 8.094 1 95 24 ALA B N 1
ATOM 2141 C CA . ALA B 1 24 ? -8.234 -9.477 8.945 1 95 24 ALA B CA 1
ATOM 2142 C C . ALA B 1 24 ? -6.844 -9.898 8.477 1 95 24 ALA B C 1
ATOM 2144 O O . ALA B 1 24 ? -5.926 -9.078 8.422 1 95 24 ALA B O 1
ATOM 2145 N N . PRO B 1 25 ? -6.648 -11.164 8.016 1 94.12 25 PRO B N 1
ATOM 2146 C CA . PRO B 1 25 ? -5.305 -11.562 7.59 1 94.12 25 PRO B CA 1
ATOM 2147 C C . PRO B 1 25 ? -4.805 -10.773 6.387 1 94.12 25 PRO B C 1
ATOM 2149 O O . PRO B 1 25 ? -3.604 -10.508 6.273 1 94.12 25 PRO B O 1
ATOM 2152 N N . LEU B 1 26 ? -5.688 -10.391 5.516 1 95.56 26 LEU B N 1
ATOM 2153 C CA . LEU B 1 26 ? -5.301 -9.602 4.352 1 95.56 26 LEU B CA 1
ATOM 2154 C C . LEU B 1 26 ? -4.902 -8.188 4.758 1 95.56 26 LEU B C 1
ATOM 2156 O O . LEU B 1 26 ? -3.904 -7.652 4.27 1 95.56 26 LEU B O 1
ATOM 2160 N N . LEU B 1 27 ? -5.734 -7.629 5.629 1 95.69 27 LEU B N 1
ATOM 2161 C CA . LEU B 1 27 ? -5.43 -6.289 6.117 1 95.69 27 LEU B CA 1
ATOM 2162 C C . LEU B 1 27 ? -4.137 -6.285 6.922 1 95.69 27 LEU B C 1
ATOM 2164 O O . LEU B 1 27 ? -3.361 -5.328 6.859 1 95.69 27 LEU B O 1
ATOM 2168 N N . ASP B 1 28 ? -3.869 -7.391 7.605 1 93.88 28 ASP B N 1
ATOM 2169 C CA . ASP B 1 28 ? -2.648 -7.539 8.391 1 93.88 28 ASP B CA 1
ATOM 2170 C C . ASP B 1 28 ? -1.426 -7.668 7.48 1 93.88 28 ASP B C 1
ATOM 2172 O O . ASP B 1 28 ? -0.307 -7.348 7.891 1 93.88 28 ASP B O 1
ATOM 2176 N N . ALA B 1 29 ? -1.614 -8.078 6.289 1 92.06 29 ALA B N 1
ATOM 2177 C CA . ALA B 1 29 ? -0.514 -8.289 5.352 1 92.06 29 ALA B CA 1
ATOM 2178 C C . ALA B 1 29 ? -0.019 -6.965 4.777 1 92.06 29 ALA B C 1
ATOM 2180 O O . ALA B 1 29 ? 1.057 -6.902 4.18 1 92.06 29 ALA B O 1
ATOM 2181 N N . LEU B 1 30 ? -0.791 -5.934 4.887 1 92.19 30 LEU B N 1
ATOM 2182 C CA . LEU B 1 30 ? -0.38 -4.609 4.438 1 92.19 30 LEU B CA 1
ATOM 2183 C C . LEU B 1 30 ? 0.593 -3.977 5.426 1 92.19 30 LEU B C 1
ATOM 2185 O O . LEU B 1 30 ? 0.183 -3.219 6.309 1 92.19 30 LEU B O 1
ATOM 2189 N N . ALA B 1 31 ? 1.852 -4.18 5.219 1 87.56 31 ALA B N 1
ATOM 2190 C CA . ALA B 1 31 ? 2.869 -3.838 6.211 1 87.56 31 ALA B CA 1
ATOM 2191 C C . ALA B 1 31 ? 3.137 -2.336 6.23 1 87.56 31 ALA B C 1
ATOM 2193 O O . ALA B 1 31 ? 3.762 -1.821 7.16 1 87.56 31 ALA B O 1
ATOM 2194 N N . ASP B 1 32 ? 2.65 -1.629 5.215 1 89.19 32 ASP B N 1
ATOM 2195 C CA . ASP B 1 32 ? 2.896 -0.192 5.152 1 89.19 32 ASP B CA 1
ATOM 2196 C C . ASP B 1 32 ? 1.591 0.594 5.242 1 89.19 32 ASP B C 1
ATOM 2198 O O . ASP B 1 32 ? 1.575 1.809 5.031 1 89.19 32 ASP B O 1
ATOM 2202 N N .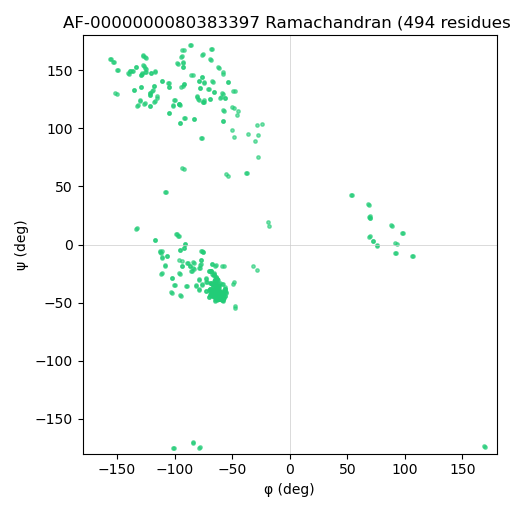 VAL B 1 33 ? 0.502 -0.091 5.434 1 93.81 33 VAL B N 1
ATOM 2203 C CA . VAL B 1 33 ? -0.795 0.573 5.5 1 93.81 33 VAL B CA 1
ATOM 2204 C C . VAL B 1 33 ? -1.459 0.277 6.844 1 93.81 33 VAL B C 1
ATOM 2206 O O . VAL B 1 33 ? -1.697 -0.885 7.184 1 93.81 33 VAL B O 1
ATOM 2209 N N . VAL B 1 34 ? -1.689 1.318 7.562 1 96.12 34 VAL B N 1
ATOM 2210 C CA . VAL B 1 34 ? -2.527 1.236 8.758 1 96.12 34 VAL B CA 1
ATOM 2211 C C . VAL B 1 34 ? -4 1.259 8.352 1 96.12 34 VAL B C 1
ATOM 2213 O O . VAL B 1 34 ? -4.414 2.086 7.539 1 96.12 34 VAL B O 1
ATOM 2216 N N . PHE B 1 35 ? -4.777 0.317 8.805 1 97.94 35 PHE B N 1
ATOM 2217 C CA . PHE B 1 35 ? -6.223 0.261 8.625 1 97.94 35 PHE B CA 1
ATOM 2218 C C . PHE B 1 35 ? -6.934 0.275 9.969 1 97.94 35 PHE B C 1
ATOM 2220 O O . PHE B 1 35 ? -6.57 -0.476 10.883 1 97.94 35 PHE B O 1
ATOM 2227 N N . PHE B 1 36 ? -7.957 1.131 10.086 1 98.56 36 PHE B N 1
ATOM 2228 C CA . PHE B 1 36 ? -8.656 1.182 11.359 1 98.56 36 PHE B CA 1
ATOM 2229 C C . PHE B 1 36 ? -10.125 1.545 11.156 1 98.56 36 PHE B C 1
ATOM 2231 O O . PHE B 1 36 ? -10.484 2.162 10.156 1 98.56 36 PHE B O 1
ATOM 2238 N N . ILE B 1 37 ? -10.977 1.089 12.008 1 98.56 37 ILE B N 1
ATOM 2239 C CA . ILE B 1 37 ? -12.352 1.532 12.219 1 98.56 37 ILE B CA 1
ATOM 2240 C C . ILE B 1 37 ? -12.531 1.993 13.664 1 98.56 37 ILE B C 1
ATOM 2242 O O . ILE B 1 37 ? -12.062 1.334 14.594 1 98.56 37 ILE B O 1
ATOM 2246 N N . LYS B 1 38 ? -13.062 3.109 13.836 1 98.62 38 LYS B N 1
ATOM 2247 C CA . LYS B 1 38 ? -13.367 3.654 15.156 1 98.62 38 LYS B CA 1
ATOM 2248 C C . LYS B 1 38 ? -14.867 3.854 15.336 1 98.62 38 LYS B C 1
ATOM 2250 O O . LYS B 1 38 ? -15.594 4.086 14.359 1 98.62 38 LYS B O 1
ATOM 2255 N N . ASP B 1 39 ? -15.344 3.732 16.547 1 98.25 39 ASP B N 1
ATOM 2256 C CA . ASP B 1 39 ? -16.75 3.986 16.844 1 98.25 39 ASP B CA 1
ATOM 2257 C C . ASP B 1 39 ? -17.031 5.484 16.938 1 98.25 39 ASP B C 1
ATOM 2259 O O . ASP B 1 39 ? -16.188 6.305 16.578 1 98.25 39 ASP B O 1
ATOM 2263 N N . ASP B 1 40 ? -18.266 5.859 17.312 1 97.38 40 ASP B N 1
ATOM 2264 C CA . ASP B 1 40 ? -18.688 7.262 17.281 1 97.38 40 ASP B CA 1
ATOM 2265 C C . ASP B 1 40 ? -18.078 8.039 18.453 1 97.38 40 ASP B C 1
ATOM 2267 O O . ASP B 1 40 ? -18.234 9.258 18.531 1 97.38 40 ASP B O 1
ATOM 2271 N N . ALA B 1 41 ? -17.391 7.375 19.375 1 97.75 41 ALA B N 1
ATOM 2272 C CA . ALA B 1 41 ? -16.625 8.016 20.438 1 97.75 41 ALA B CA 1
ATOM 2273 C C . ALA B 1 41 ? -15.141 8.078 20.078 1 97.75 41 ALA B C 1
ATOM 2275 O O . ALA B 1 41 ? -14.297 8.312 20.938 1 97.75 41 ALA B O 1
ATOM 2276 N N . ALA B 1 42 ? -14.766 7.734 18.812 1 98 42 ALA B N 1
ATOM 2277 C CA . ALA B 1 42 ? -13.406 7.773 18.281 1 98 42 ALA B CA 1
ATOM 2278 C C . ALA B 1 42 ? -12.539 6.691 18.906 1 98 42 ALA B C 1
ATOM 2280 O O . ALA B 1 42 ? -11.32 6.863 19.031 1 98 42 ALA B O 1
ATOM 2281 N N . ARG B 1 43 ? -13.156 5.68 19.406 1 98.44 43 ARG B N 1
ATOM 2282 C CA . ARG B 1 43 ? -12.414 4.543 19.953 1 98.44 43 ARG B CA 1
ATOM 2283 C C . ARG B 1 43 ? -12.203 3.475 18.875 1 98.44 43 ARG B C 1
ATOM 2285 O O . ARG B 1 43 ? -13.109 3.189 18.094 1 98.44 43 ARG B O 1
ATOM 2292 N N . TYR B 1 44 ? -11.008 2.932 18.859 1 98.56 44 TYR B N 1
ATOM 2293 C CA . TYR B 1 44 ? -10.711 1.888 17.891 1 98.56 44 TYR B CA 1
ATOM 2294 C C . TYR B 1 44 ? -11.625 0.687 18.078 1 98.56 44 TYR B C 1
ATOM 2296 O O . TYR B 1 44 ? -11.742 0.15 19.188 1 98.56 44 TYR B O 1
ATOM 2304 N N . ALA B 1 45 ? -12.289 0.26 17.062 1 98.56 45 ALA B N 1
ATOM 2305 C CA . ALA B 1 45 ? -13.172 -0.901 17.047 1 98.56 45 ALA B CA 1
ATOM 2306 C C . ALA B 1 45 ? -12.594 -2.029 16.203 1 98.56 45 ALA B C 1
ATOM 2308 O O . ALA B 1 45 ? -12.945 -3.197 16.391 1 98.56 45 ALA B O 1
ATOM 2309 N N . PHE B 1 46 ? -11.758 -1.727 15.281 1 97.81 46 PHE B N 1
ATOM 2310 C CA . PHE B 1 46 ? -11 -2.643 14.438 1 97.81 46 PHE B CA 1
ATOM 2311 C C . PHE B 1 46 ? -9.688 -2.01 14 1 97.81 46 PHE B C 1
ATOM 2313 O O . PHE B 1 46 ? -9.648 -0.84 13.609 1 97.81 46 PHE B O 1
ATOM 2320 N N . VAL B 1 47 ? -8.633 -2.68 14.156 1 98.06 47 VAL B N 1
ATOM 2321 C CA . VAL B 1 47 ? -7.328 -2.219 13.695 1 98.06 47 VAL B CA 1
ATOM 2322 C C . VAL B 1 47 ? -6.543 -3.389 13.109 1 98.06 47 VAL B C 1
ATOM 2324 O O . VAL B 1 47 ? -6.73 -4.535 13.523 1 98.06 47 VAL B O 1
ATOM 2327 N N . ASN B 1 48 ? -5.723 -3.111 12.109 1 96.81 48 ASN B N 1
ATOM 2328 C CA . ASN B 1 48 ? -4.848 -4.176 11.633 1 96.81 48 ASN B CA 1
ATOM 2329 C C . ASN B 1 48 ? -3.547 -4.23 12.43 1 96.81 48 ASN B C 1
ATOM 2331 O O . ASN B 1 48 ? -3.277 -3.35 13.25 1 96.81 48 ASN B O 1
ATOM 2335 N N . THR B 1 49 ? -2.73 -5.277 12.203 1 94.75 49 THR B N 1
ATOM 2336 C CA . THR B 1 49 ? -1.518 -5.543 12.969 1 94.75 49 THR B CA 1
ATOM 2337 C C . THR B 1 49 ? -0.489 -4.438 12.75 1 94.75 49 THR B C 1
ATOM 2339 O O . THR B 1 49 ? 0.295 -4.125 13.648 1 94.75 49 THR B O 1
ATOM 2342 N N . THR B 1 50 ? -0.493 -3.852 11.656 1 93.12 50 THR B N 1
ATOM 2343 C CA . THR B 1 50 ? 0.466 -2.801 11.336 1 93.12 50 THR B CA 1
ATOM 2344 C C . THR B 1 50 ? 0.354 -1.645 12.32 1 93.12 50 THR B C 1
ATOM 2346 O O . THR B 1 50 ? 1.366 -1.134 12.805 1 93.12 50 THR B O 1
ATOM 2349 N N . LEU B 1 51 ? -0.879 -1.209 12.633 1 95.25 51 LEU B N 1
ATOM 2350 C CA . LEU B 1 51 ? -1.05 -0.138 13.609 1 95.25 51 LEU B CA 1
ATOM 2351 C C . LEU B 1 51 ? -0.496 -0.551 14.969 1 95.25 51 LEU B C 1
ATOM 2353 O O . LEU B 1 51 ? 0.214 0.223 15.617 1 95.25 51 LEU B O 1
ATOM 2357 N N . ALA B 1 52 ? -0.818 -1.733 15.391 1 94.56 52 ALA B N 1
ATOM 2358 C CA . ALA B 1 52 ? -0.342 -2.227 16.688 1 94.56 52 ALA B CA 1
ATOM 2359 C C . ALA B 1 52 ? 1.183 -2.219 16.75 1 94.56 52 ALA B C 1
ATOM 2361 O O . ALA B 1 52 ? 1.769 -1.695 17.688 1 94.56 52 ALA B O 1
ATOM 2362 N N . ARG B 1 53 ? 1.795 -2.732 15.742 1 89.38 53 ARG B N 1
ATOM 2363 C CA . ARG B 1 53 ? 3.25 -2.818 15.68 1 89.38 53 ARG B CA 1
ATOM 2364 C C . ARG B 1 53 ? 3.883 -1.431 15.719 1 89.38 53 ARG B C 1
ATOM 2366 O O . ARG B 1 53 ? 4.848 -1.202 16.453 1 89.38 53 ARG B O 1
ATOM 2373 N N . ARG B 1 54 ? 3.357 -0.56 15.023 1 88.31 54 ARG B N 1
ATOM 2374 C CA . ARG B 1 54 ? 3.912 0.788 14.938 1 88.31 54 ARG B CA 1
ATOM 2375 C C . ARG B 1 54 ? 3.779 1.521 16.266 1 88.31 54 ARG B C 1
ATOM 2377 O O . ARG B 1 54 ? 4.609 2.371 16.594 1 88.31 54 ARG B O 1
ATOM 2384 N N . CYS B 1 55 ? 2.738 1.231 16.938 1 92.31 55 CYS B N 1
ATOM 2385 C CA . CYS B 1 55 ? 2.492 1.914 18.203 1 92.31 55 CYS B CA 1
ATOM 2386 C C . CYS B 1 55 ? 3.107 1.144 19.359 1 92.31 55 CYS B C 1
ATOM 2388 O O . CYS B 1 55 ? 2.916 1.509 20.516 1 92.31 55 CYS B O 1
ATOM 2390 N N . GLY B 1 56 ? 3.779 0.001 19.078 1 89.62 56 GLY B N 1
ATOM 2391 C CA . GLY B 1 56 ? 4.551 -0.709 20.094 1 89.62 56 GLY B CA 1
ATOM 2392 C C . GLY B 1 56 ? 3.73 -1.722 20.859 1 89.62 56 GLY B C 1
ATOM 2393 O O . GLY B 1 56 ? 4.094 -2.096 21.984 1 89.62 56 GLY B O 1
ATOM 2394 N N . PHE B 1 57 ? 2.596 -2.086 20.375 1 92.75 57 PHE B N 1
ATOM 2395 C CA . PHE B 1 57 ? 1.769 -3.098 21.016 1 92.75 57 PHE B CA 1
ATOM 2396 C C . PHE B 1 57 ? 2.07 -4.484 20.453 1 92.75 57 PHE B C 1
ATOM 2398 O O . PHE B 1 57 ? 2.479 -4.617 19.297 1 92.75 57 PHE B O 1
ATOM 2405 N N . LYS B 1 58 ? 1.868 -5.48 21.219 1 90.19 58 LYS B N 1
ATOM 2406 C CA . LYS B 1 58 ? 2.129 -6.855 20.812 1 90.19 58 LYS B CA 1
ATOM 2407 C C . LYS B 1 58 ? 1.012 -7.391 19.922 1 90.19 58 LYS B C 1
ATOM 2409 O O . LYS B 1 58 ? 1.267 -8.148 18.984 1 90.19 58 LYS B O 1
ATOM 2414 N N . THR B 1 59 ? -0.22 -6.992 20.297 1 92.38 59 THR B N 1
ATOM 2415 C CA . THR B 1 59 ? -1.371 -7.465 19.547 1 92.38 59 THR B CA 1
ATOM 2416 C C . THR B 1 59 ? -2.328 -6.312 19.234 1 92.38 59 THR B C 1
ATOM 2418 O O . THR B 1 59 ? -2.381 -5.332 19.984 1 92.38 59 THR B O 1
ATOM 2421 N N . HIS B 1 60 ? -3.07 -6.473 18.141 1 93.19 60 HIS B N 1
ATOM 2422 C CA . HIS B 1 60 ? -4.035 -5.445 17.766 1 93.19 60 HIS B CA 1
ATOM 2423 C C . HIS B 1 60 ? -5.16 -5.336 18.781 1 93.19 60 HIS B C 1
ATOM 2425 O O . HIS B 1 60 ? -5.754 -4.27 18.953 1 93.19 60 HIS B O 1
ATOM 2431 N N . ARG B 1 61 ? -5.488 -6.379 19.562 1 93.19 61 ARG B N 1
ATOM 2432 C CA . ARG B 1 61 ? -6.578 -6.41 20.531 1 93.19 61 ARG B CA 1
ATOM 2433 C C . ARG B 1 61 ? -6.344 -5.395 21.656 1 93.19 61 ARG B C 1
ATOM 2435 O O . ARG B 1 61 ? -7.297 -4.871 22.234 1 93.19 61 ARG B O 1
ATOM 2442 N N . GLN B 1 62 ? -5.094 -5.078 21.953 1 95.5 62 GLN B N 1
ATOM 2443 C CA . GLN B 1 62 ? -4.723 -4.152 23.016 1 95.5 62 GLN B CA 1
ATOM 2444 C C . GLN B 1 62 ? -5.16 -2.73 22.688 1 95.5 62 GLN B C 1
ATOM 2446 O O . GLN B 1 62 ? -5.246 -1.879 23.562 1 95.5 62 GLN B O 1
ATOM 2451 N N . LEU B 1 63 ? -5.469 -2.473 21.406 1 96.81 63 LEU B N 1
ATOM 2452 C CA . LEU B 1 63 ? -5.805 -1.121 20.969 1 96.81 63 LEU B CA 1
ATOM 2453 C C . LEU B 1 63 ? -7.316 -0.899 21 1 96.81 63 LEU B C 1
ATOM 2455 O O . LEU B 1 63 ? -7.777 0.244 20.984 1 96.81 63 LEU B O 1
ATOM 2459 N N . LEU B 1 64 ? -8.086 -2.006 21.031 1 97.31 64 LEU B N 1
ATOM 2460 C CA . LEU B 1 64 ? -9.531 -1.891 20.922 1 97.31 64 LEU B CA 1
ATOM 2461 C C . LEU B 1 64 ? -10.117 -1.165 22.125 1 97.31 64 LEU B C 1
ATOM 2463 O O . LEU B 1 64 ? -9.758 -1.463 23.266 1 97.31 64 LEU B O 1
ATOM 2467 N N . GLY B 1 65 ? -10.953 -0.198 21.859 1 97.81 65 GLY B N 1
ATOM 2468 C CA . GLY B 1 65 ? -11.602 0.571 22.906 1 97.81 65 GLY B CA 1
ATOM 2469 C C . GLY B 1 65 ? -10.828 1.822 23.297 1 97.81 65 GLY B C 1
ATOM 2470 O O . GLY B 1 65 ? -11.336 2.664 24.031 1 97.81 65 GLY B O 1
ATOM 2471 N N . LEU B 1 66 ? -9.609 1.973 22.766 1 97.62 66 LEU B N 1
ATOM 2472 C CA . LEU B 1 66 ? -8.789 3.139 23.062 1 97.62 66 LEU B CA 1
ATOM 2473 C C . LEU B 1 66 ? -8.914 4.191 21.969 1 97.62 66 LEU B C 1
ATOM 2475 O O . LEU B 1 66 ? -9.312 3.877 20.844 1 97.62 66 LEU B O 1
ATOM 2479 N N . THR B 1 67 ? -8.648 5.406 22.344 1 97 67 THR B N 1
ATOM 2480 C CA . THR B 1 67 ? -8.547 6.492 21.375 1 97 67 THR B CA 1
ATOM 2481 C C . THR B 1 67 ? -7.105 6.672 20.906 1 97 67 THR B C 1
ATOM 2483 O O . THR B 1 67 ? -6.18 6.113 21.5 1 97 67 THR B O 1
ATOM 2486 N N . ALA B 1 68 ? -6.941 7.461 19.828 1 95.38 68 ALA B N 1
ATOM 2487 C CA . ALA B 1 68 ? -5.59 7.75 19.344 1 95.38 68 ALA B CA 1
ATOM 2488 C C . ALA B 1 68 ? -4.762 8.422 20.438 1 95.38 68 ALA B C 1
ATOM 2490 O O . ALA B 1 68 ? -3.557 8.188 20.547 1 95.38 68 ALA B O 1
ATOM 2491 N N . GLU B 1 69 ? -5.391 9.227 21.25 1 93.81 69 GLU B N 1
ATOM 2492 C CA . GLU B 1 69 ? -4.719 9.945 22.328 1 93.81 69 GLU B CA 1
ATOM 2493 C C . GLU B 1 69 ? -4.129 8.969 23.344 1 93.81 69 GLU B C 1
ATOM 2495 O O . GLU B 1 69 ? -3.092 9.25 23.953 1 93.81 69 GLU B O 1
ATOM 2500 N N . GLN B 1 70 ? -4.742 7.871 23.469 1 94.38 70 GLN B N 1
ATOM 2501 C CA . GLN B 1 70 ? -4.316 6.867 24.438 1 94.38 70 GLN B CA 1
ATOM 2502 C C . GLN B 1 70 ? -3.293 5.914 23.828 1 94.38 70 GLN B C 1
ATOM 2504 O O . GLN B 1 70 ? -2.635 5.16 24.547 1 94.38 70 GLN B O 1
ATOM 2509 N N . VAL B 1 71 ? -3.199 5.91 22.562 1 93.5 71 VAL B N 1
ATOM 2510 C CA . VAL B 1 71 ? -2.375 4.934 21.844 1 93.5 71 VAL B CA 1
ATOM 2511 C C . VAL B 1 71 ? -1.066 5.586 21.406 1 93.5 71 VAL B C 1
ATOM 2513 O O . VAL B 1 71 ? 0.003 4.98 21.516 1 93.5 71 VAL B O 1
ATOM 2516 N N . PHE B 1 72 ? -1.146 6.816 20.922 1 90.56 72 PHE B N 1
ATOM 2517 C CA . PHE B 1 72 ? 0.003 7.531 20.391 1 90.56 72 PHE B CA 1
ATOM 2518 C C . PHE B 1 72 ? 0.647 8.406 21.469 1 90.56 72 PHE B C 1
ATOM 2520 O O . PHE B 1 72 ? 0.034 8.688 22.5 1 90.56 72 PHE B O 1
ATOM 2527 N N . PRO B 1 73 ? 1.904 8.805 21.219 1 82.81 73 PRO B N 1
ATOM 2528 C CA . PRO B 1 73 ? 2.516 9.758 22.156 1 82.81 73 PRO B CA 1
ATOM 2529 C C . PRO B 1 73 ? 1.661 11 22.375 1 82.81 73 PRO B C 1
ATOM 2531 O O . PRO B 1 73 ? 1.023 11.492 21.438 1 82.81 73 PRO B O 1
ATOM 2534 N N . ALA B 1 74 ? 1.599 11.438 23.531 1 75.75 74 ALA B N 1
ATOM 2535 C CA . ALA B 1 74 ? 0.644 12.398 24.078 1 75.75 74 ALA B CA 1
ATOM 2536 C C . ALA B 1 74 ? 0.492 13.609 23.172 1 75.75 74 ALA B C 1
ATOM 2538 O O . ALA B 1 74 ? -0.626 13.992 22.812 1 75.75 74 ALA B O 1
ATOM 2539 N N . ARG B 1 75 ? 1.446 14.273 22.781 1 76.38 75 ARG B N 1
ATOM 2540 C CA . ARG B 1 75 ? 1.283 15.508 22.016 1 76.38 75 ARG B CA 1
ATOM 2541 C C . ARG B 1 75 ? 0.729 15.227 20.625 1 76.38 75 ARG B C 1
ATOM 2543 O O . ARG B 1 75 ? -0.102 15.984 20.109 1 76.38 75 ARG B O 1
ATOM 2550 N N . PHE B 1 76 ? 0.874 14.109 20.125 1 80.75 76 PHE B N 1
ATOM 2551 C CA . PHE B 1 76 ? 0.435 13.789 18.766 1 80.75 76 PHE B CA 1
ATOM 2552 C C . PHE B 1 76 ? -0.898 13.047 18.797 1 80.75 76 PHE B C 1
ATOM 2554 O O . PHE B 1 76 ? -1.77 13.297 17.969 1 80.75 76 PHE B O 1
ATOM 2561 N N . GLY B 1 77 ? -1.07 12.227 19.812 1 86.69 77 GLY B N 1
ATOM 2562 C CA . GLY B 1 77 ? -2.291 11.438 19.922 1 86.69 77 GLY B CA 1
ATOM 2563 C C . GLY B 1 77 ? -3.539 12.297 20.031 1 86.69 77 GLY B C 1
ATOM 2564 O O . GLY B 1 77 ? -4.57 11.977 19.438 1 86.69 77 GLY B O 1
ATOM 2565 N N . SER B 1 78 ? -3.416 13.383 20.797 1 89.44 78 SER B N 1
ATOM 2566 C CA . SER B 1 78 ? -4.555 14.281 20.969 1 89.44 78 SER B CA 1
ATOM 2567 C C . SER B 1 78 ? -4.977 14.914 19.656 1 89.44 78 SER B C 1
ATOM 2569 O O . SER B 1 78 ? -6.168 15.07 19.391 1 89.44 78 SER B O 1
ATOM 2571 N N . LEU B 1 79 ? -4 15.211 18.906 1 86.94 79 LEU B N 1
ATOM 2572 C CA . LEU B 1 79 ? -4.273 15.828 17.625 1 86.94 79 LEU B CA 1
ATOM 2573 C C . LEU B 1 79 ? -4.965 14.852 16.688 1 86.94 79 LEU B C 1
ATOM 2575 O O . LEU B 1 79 ? -5.879 15.227 15.945 1 86.94 79 LEU B O 1
ATOM 2579 N N . TYR B 1 80 ? -4.57 13.594 16.734 1 91.25 80 TYR B N 1
ATOM 2580 C CA . TYR B 1 80 ? -5.199 12.562 15.906 1 91.25 80 TYR B CA 1
ATOM 2581 C C . TYR B 1 80 ? -6.641 12.328 16.328 1 91.25 80 TYR B C 1
ATOM 2583 O O . TYR B 1 80 ? -7.523 12.148 15.492 1 91.25 80 TYR B O 1
ATOM 2591 N N . THR B 1 81 ? -6.84 12.352 17.594 1 94.94 81 THR B N 1
ATOM 2592 C CA . THR B 1 81 ? -8.195 12.195 18.109 1 94.94 81 THR B CA 1
ATOM 2593 C C . THR B 1 81 ? -9.078 13.367 17.688 1 94.94 81 THR B C 1
ATOM 2595 O O . THR B 1 81 ? -10.234 13.18 17.328 1 94.94 81 THR B O 1
ATOM 2598 N N . GLU B 1 82 ? -8.523 14.562 17.766 1 93.25 82 GLU B N 1
ATOM 2599 C CA . GLU B 1 82 ? -9.273 15.742 17.328 1 93.25 82 GLU B CA 1
ATOM 2600 C C . GLU B 1 82 ? -9.648 15.648 15.859 1 93.25 82 GLU B C 1
ATOM 2602 O O . GLU B 1 82 ? -10.766 16 15.469 1 93.25 82 GLU B O 1
ATOM 2607 N N . GLN B 1 83 ? -8.727 15.242 15.062 1 93.19 83 GLN B N 1
ATOM 2608 C CA . GLN B 1 83 ? -8.992 15.031 13.648 1 93.19 83 GLN B CA 1
ATOM 2609 C C . GLN B 1 83 ? -10.117 14.023 13.445 1 93.19 83 GLN B C 1
ATOM 2611 O O . GLN B 1 83 ? -11 14.227 12.602 1 93.19 83 GLN B O 1
ATOM 2616 N N . ASP B 1 84 ? -10.07 12.93 14.219 1 96.5 84 ASP B N 1
ATOM 2617 C CA . ASP B 1 84 ? -11.141 11.938 14.172 1 96.5 84 ASP B CA 1
ATOM 2618 C C . ASP B 1 84 ? -12.484 12.57 14.508 1 96.5 84 ASP B C 1
ATOM 2620 O O . ASP B 1 84 ? -13.484 12.328 13.82 1 96.5 84 ASP B O 1
ATOM 2624 N N . ARG B 1 85 ? -12.516 13.367 15.547 1 97.12 85 ARG B N 1
ATOM 2625 C CA . ARG B 1 85 ? -13.75 13.984 16.016 1 97.12 85 ARG B CA 1
ATOM 2626 C C . ARG B 1 85 ? -14.312 14.945 14.969 1 97.12 85 ARG B C 1
ATOM 2628 O O . ARG B 1 85 ? -15.531 15.078 14.836 1 97.12 85 ARG B O 1
ATOM 2635 N N . LYS B 1 86 ? -13.414 15.586 14.297 1 95.75 86 LYS B N 1
ATOM 2636 C CA . LYS B 1 86 ? -13.867 16.469 13.227 1 95.75 86 LYS B CA 1
ATOM 2637 C C . LYS B 1 86 ? -14.594 15.68 12.133 1 95.75 86 LYS B C 1
ATOM 2639 O O . LYS B 1 86 ? -15.641 16.109 11.648 1 95.75 86 LYS B O 1
ATOM 2644 N N . VAL B 1 87 ? -14.086 14.539 11.75 1 96.69 87 VAL B N 1
ATOM 2645 C CA . VAL B 1 87 ? -14.734 13.68 10.766 1 96.69 87 VAL B CA 1
ATOM 2646 C C . VAL B 1 87 ? -16.078 13.188 11.305 1 96.69 87 VAL B C 1
ATOM 2648 O O . VAL B 1 87 ? -17.078 13.188 10.594 1 96.69 87 VAL B O 1
ATOM 2651 N N . LEU B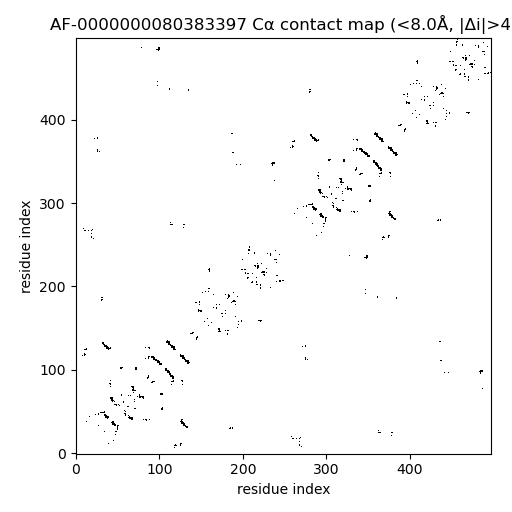 1 88 ? -16.109 12.852 12.578 1 97.56 88 LEU B N 1
ATOM 2652 C CA . LEU B 1 88 ? -17.297 12.281 13.203 1 97.56 88 LEU B CA 1
ATOM 2653 C C . LEU B 1 88 ? -18.375 13.344 13.375 1 97.56 88 LEU B C 1
ATOM 2655 O O . LEU B 1 88 ? -19.578 13.023 13.359 1 97.56 88 LEU B O 1
ATOM 2659 N N . SER B 1 89 ? -18.016 14.586 13.531 1 97 89 SER B N 1
ATOM 2660 C CA . SER B 1 89 ? -19 15.641 13.758 1 97 89 SER B CA 1
ATOM 2661 C C . SER B 1 89 ? -19.484 16.25 12.438 1 97 89 SER B C 1
ATOM 2663 O O . SER B 1 89 ? -20.656 16.562 12.289 1 97 89 SER B O 1
ATOM 2665 N N . SER B 1 90 ? -18.594 16.375 11.438 1 95.75 90 SER B N 1
ATOM 2666 C CA . SER B 1 90 ? -18.938 17.062 10.203 1 95.75 90 SER B CA 1
ATOM 2667 C C . SER B 1 90 ? -19.375 16.094 9.125 1 95.75 90 SER B C 1
ATOM 2669 O O . SER B 1 90 ? -20.078 16.469 8.18 1 95.75 90 SER B O 1
ATOM 2671 N N . GLY B 1 91 ? -18.922 14.859 9.258 1 95.38 91 GLY B N 1
ATOM 2672 C CA . GLY B 1 91 ? -19.172 13.883 8.211 1 95.38 91 GLY B CA 1
ATOM 2673 C C . GLY B 1 91 ? -18.297 14.07 6.988 1 95.38 91 GLY B C 1
ATOM 2674 O O . GLY B 1 91 ? -18.375 13.297 6.031 1 95.38 91 GLY B O 1
ATOM 2675 N N . ARG B 1 92 ? -17.484 15.078 7.066 1 93.94 92 ARG B N 1
ATOM 2676 C CA . ARG B 1 92 ? -16.594 15.359 5.938 1 93.94 92 ARG B CA 1
ATOM 2677 C C . ARG B 1 92 ? -15.406 14.406 5.922 1 93.94 92 ARG B C 1
ATOM 2679 O O . ARG B 1 92 ? -14.773 14.188 6.957 1 93.94 92 ARG B O 1
ATOM 2686 N N . GLU B 1 93 ? -15.141 13.922 4.785 1 94.12 93 GLU B N 1
ATOM 2687 C CA . GLU B 1 93 ? -14.039 12.977 4.641 1 94.12 93 GLU B CA 1
ATOM 2688 C C . GLU B 1 93 ? -12.688 13.688 4.668 1 94.12 93 GLU B C 1
ATOM 2690 O O . GLU B 1 93 ? -12.602 14.867 4.309 1 94.12 93 GLU B O 1
ATOM 2695 N N . LEU B 1 94 ? -11.734 13.102 5.227 1 92.69 94 LEU B N 1
ATOM 2696 C CA . LEU B 1 94 ? -10.336 13.453 5.027 1 92.69 94 LEU B CA 1
ATOM 2697 C C . LEU B 1 94 ? -9.727 12.641 3.885 1 92.69 94 LEU B C 1
ATOM 2699 O O . LEU B 1 94 ? -9.508 11.438 4.023 1 92.69 94 LEU B O 1
ATOM 2703 N N . ALA B 1 95 ? -9.445 13.305 2.725 1 89.88 95 ALA B N 1
ATOM 2704 C CA . ALA B 1 95 ? -8.992 12.594 1.532 1 89.88 95 ALA B CA 1
ATOM 2705 C C . ALA B 1 95 ? -7.57 12.992 1.16 1 89.88 95 ALA B C 1
ATOM 2707 O O . ALA B 1 95 ? -7.254 14.188 1.078 1 89.88 95 ALA B O 1
ATOM 2708 N N . ASP B 1 96 ? -6.715 11.961 1.019 1 88.56 96 ASP B N 1
ATOM 2709 C CA . ASP B 1 96 ? -5.359 12.172 0.516 1 88.56 96 ASP B CA 1
ATOM 2710 C C . ASP B 1 96 ? -4.629 13.227 1.338 1 88.56 96 ASP B C 1
ATOM 2712 O O . ASP B 1 96 ? -4.035 14.156 0.781 1 88.56 96 ASP B O 1
ATOM 2716 N N . GLN B 1 97 ? -4.812 13.109 2.641 1 87.06 97 GLN B N 1
ATOM 2717 C CA . GLN B 1 97 ? -4.145 14.047 3.535 1 87.06 97 GLN B CA 1
ATOM 2718 C C . GLN B 1 97 ? -2.711 13.617 3.818 1 87.06 97 GLN B C 1
ATOM 2720 O O . GLN B 1 97 ? -2.484 12.586 4.457 1 87.06 97 GLN B O 1
ATOM 2725 N N . LEU B 1 98 ? -1.747 14.352 3.238 1 87 98 LEU B N 1
ATOM 2726 C CA . LEU B 1 98 ? -0.35 14.148 3.605 1 87 98 LEU B CA 1
ATOM 2727 C C . LEU B 1 98 ? -0.088 14.625 5.031 1 87 98 LEU B C 1
ATOM 2729 O O . LEU B 1 98 ? -0.436 15.758 5.387 1 87 98 LEU B O 1
ATOM 2733 N N . GLU B 1 99 ? 0.434 13.781 5.863 1 86.06 99 GLU B N 1
ATOM 2734 C CA . GLU B 1 99 ? 0.682 14.172 7.246 1 86.06 99 GLU B CA 1
ATOM 2735 C C . GLU B 1 99 ? 1.836 13.375 7.848 1 86.06 99 GLU B C 1
ATOM 2737 O O . GLU B 1 99 ? 2.219 12.328 7.316 1 86.06 99 GLU B O 1
ATOM 2742 N N . LEU B 1 100 ? 2.371 13.984 8.844 1 82.5 100 LEU B N 1
ATOM 2743 C CA . LEU B 1 100 ? 3.453 13.375 9.602 1 82.5 100 LEU B CA 1
ATOM 2744 C C . LEU B 1 100 ? 2.914 12.672 10.852 1 82.5 100 LEU B C 1
ATOM 2746 O O . LEU B 1 100 ? 2.227 13.297 11.664 1 82.5 100 LEU B O 1
ATOM 2750 N N . HIS B 1 101 ? 3.139 11.375 10.977 1 83.06 101 HIS B N 1
ATOM 2751 C CA . HIS B 1 101 ? 2.775 10.617 12.172 1 83.06 101 HIS B CA 1
ATOM 2752 C C . HIS B 1 101 ? 4.004 10.289 13.008 1 83.06 101 HIS B C 1
ATOM 2754 O O . HIS B 1 101 ? 5.078 10.016 12.469 1 83.06 101 HIS B O 1
ATOM 2760 N N . LEU B 1 102 ? 3.826 10.422 14.273 1 78.56 102 LEU B N 1
ATOM 2761 C CA . LEU B 1 102 ? 4.852 9.969 15.203 1 78.56 102 LEU B CA 1
ATOM 2762 C C . LEU B 1 102 ? 4.43 8.664 15.883 1 78.56 102 LEU B C 1
ATOM 2764 O O . LEU B 1 102 ? 3.42 8.633 16.594 1 78.56 102 LEU B O 1
ATOM 2768 N N . TYR B 1 103 ? 5.152 7.637 15.555 1 79.88 103 TYR B N 1
ATOM 2769 C CA . TYR B 1 103 ? 4.859 6.332 16.141 1 79.88 103 TYR B CA 1
ATOM 2770 C C . TYR B 1 103 ? 5.82 6.02 17.281 1 79.88 103 TYR B C 1
ATOM 2772 O O . TYR B 1 103 ? 6.562 6.891 17.734 1 79.88 103 TYR B O 1
ATOM 2780 N N . ASP B 1 104 ? 5.617 4.766 17.75 1 77.31 104 ASP B N 1
ATOM 2781 C CA . ASP B 1 104 ? 6.492 4.309 18.828 1 77.31 104 ASP B CA 1
ATOM 2782 C C . ASP B 1 104 ? 7.961 4.402 18.422 1 77.31 104 ASP B C 1
ATOM 2784 O O . ASP B 1 104 ? 8.312 4.098 17.281 1 77.31 104 ASP B O 1
ATOM 2788 N N . GLY B 1 105 ? 8.844 5.035 19.141 1 70.62 105 GLY B N 1
ATOM 2789 C CA . GLY B 1 105 ? 10.25 5.27 18.844 1 70.62 105 GLY B CA 1
ATOM 2790 C C . GLY B 1 105 ? 10.547 6.699 18.438 1 70.62 105 GLY B C 1
ATOM 2791 O O . GLY B 1 105 ? 11.711 7.078 18.266 1 70.62 105 GLY B O 1
ATOM 2792 N N . ASN B 1 106 ? 9.469 7.41 18.234 1 67.5 106 ASN B N 1
ATOM 2793 C CA . ASN B 1 106 ? 9.539 8.852 18.031 1 67.5 106 ASN B CA 1
ATOM 2794 C C . ASN B 1 106 ? 10.18 9.195 16.688 1 67.5 106 ASN B C 1
ATOM 2796 O O . ASN B 1 106 ? 10.922 10.172 16.578 1 67.5 106 ASN B O 1
ATOM 2800 N N . GLN B 1 107 ? 10.078 8.273 15.844 1 68.31 107 GLN B N 1
ATOM 2801 C CA . GLN B 1 107 ? 10.531 8.57 14.492 1 68.31 107 GLN B CA 1
ATOM 2802 C C . GLN B 1 107 ? 9.375 9.008 13.602 1 68.31 107 GLN B C 1
ATOM 2804 O O . GLN B 1 107 ? 8.391 8.281 13.453 1 68.31 107 GLN B O 1
ATOM 2809 N N . PRO B 1 108 ? 9.477 10.188 13.102 1 74.12 108 PRO B N 1
ATOM 2810 C CA . PRO B 1 108 ? 8.398 10.672 12.242 1 74.12 108 PRO B CA 1
ATOM 2811 C C . PRO B 1 108 ? 8.297 9.906 10.93 1 74.12 108 PRO B C 1
ATOM 2813 O O . PRO B 1 108 ? 9.32 9.508 10.359 1 74.12 108 PRO B O 1
ATOM 2816 N N . VAL B 1 109 ? 7.094 9.648 10.531 1 80.19 109 VAL B N 1
ATOM 2817 C CA . VAL B 1 109 ? 6.84 8.953 9.273 1 80.19 109 VAL B CA 1
ATOM 2818 C C . VAL B 1 109 ? 5.809 9.727 8.453 1 80.19 109 VAL B C 1
ATOM 2820 O O . VAL B 1 109 ? 4.75 10.094 8.961 1 80.19 109 VAL B O 1
ATOM 2823 N N . TRP B 1 110 ? 6.188 10.078 7.23 1 83.75 110 TRP B N 1
ATOM 2824 C CA . TRP B 1 110 ? 5.215 10.68 6.324 1 83.75 110 TRP B CA 1
ATOM 2825 C C . TRP B 1 110 ? 4.184 9.648 5.867 1 83.75 110 TRP B C 1
ATOM 2827 O O . TRP B 1 110 ? 4.535 8.523 5.512 1 83.75 110 TRP B O 1
ATOM 2837 N N . CYS B 1 111 ? 2.959 10.117 5.945 1 89.31 111 CYS B N 1
ATOM 2838 C CA . CYS B 1 111 ? 1.871 9.211 5.586 1 89.31 111 CYS B CA 1
ATOM 2839 C C . CYS B 1 111 ? 0.834 9.922 4.723 1 89.31 111 CYS B C 1
ATOM 2841 O O . CYS B 1 111 ? 0.737 11.148 4.75 1 89.31 111 CYS B O 1
ATOM 2843 N N . LEU B 1 112 ? 0.237 9.227 3.908 1 91.19 112 LEU B N 1
ATOM 2844 C CA . LEU B 1 112 ? -0.981 9.664 3.236 1 91.19 112 LEU B CA 1
ATOM 2845 C C . LEU B 1 112 ? -2.213 9.031 3.875 1 91.19 112 LEU B C 1
ATOM 2847 O O . LEU B 1 112 ? -2.336 7.801 3.914 1 91.19 112 LEU B O 1
ATOM 2851 N N . THR B 1 113 ? -3.143 9.883 4.414 1 93.69 113 THR B N 1
ATOM 2852 C CA . THR B 1 113 ? -4.23 9.398 5.254 1 93.69 113 THR B CA 1
ATOM 2853 C C . THR B 1 113 ? -5.582 9.695 4.613 1 93.69 113 THR B C 1
ATOM 2855 O O . THR B 1 113 ? -5.781 10.766 4.035 1 93.69 113 THR B O 1
ATOM 2858 N N . HIS B 1 114 ? -6.484 8.766 4.633 1 95.81 114 HIS B N 1
ATOM 2859 C CA . HIS B 1 114 ? -7.898 8.883 4.285 1 95.81 114 HIS B CA 1
ATOM 2860 C C . HIS B 1 114 ? -8.789 8.477 5.453 1 95.81 114 HIS B C 1
ATOM 2862 O O . HIS B 1 114 ? -8.555 7.449 6.094 1 95.81 114 HIS B O 1
ATOM 2868 N N . LYS B 1 115 ? -9.727 9.289 5.82 1 97 115 LYS B N 1
ATOM 2869 C CA . LYS B 1 115 ? -10.75 8.977 6.809 1 97 115 LYS B CA 1
ATOM 2870 C C . LYS B 1 115 ? -12.148 9.281 6.273 1 97 115 LYS B C 1
ATOM 2872 O O . LYS B 1 115 ? -12.359 10.312 5.633 1 97 115 LYS B O 1
ATOM 2877 N N . ILE B 1 116 ? -13.062 8.375 6.504 1 97.44 116 ILE B N 1
ATOM 2878 C CA . ILE B 1 116 ? -14.445 8.578 6.078 1 97.44 116 ILE B CA 1
ATOM 2879 C C . ILE B 1 116 ? -15.391 8.328 7.254 1 97.44 116 ILE B C 1
ATOM 2881 O O . ILE B 1 116 ? -15.109 7.484 8.109 1 97.44 116 ILE B O 1
ATOM 2885 N N . ALA B 1 117 ? -16.438 9.062 7.277 1 97.94 117 ALA B N 1
ATOM 2886 C CA . ALA B 1 117 ? -17.5 8.797 8.242 1 97.94 117 ALA B CA 1
ATOM 2887 C C . ALA B 1 117 ? -18.375 7.633 7.797 1 97.94 117 ALA B C 1
ATOM 2889 O O . ALA B 1 117 ? -18.656 7.484 6.605 1 97.94 117 ALA B O 1
ATOM 2890 N N . LEU B 1 118 ? -18.766 6.801 8.734 1 97.69 118 LEU B N 1
ATOM 2891 C CA . LEU B 1 118 ? -19.703 5.711 8.484 1 97.69 118 LEU B CA 1
ATOM 2892 C C . LEU B 1 118 ? -21.109 6.098 8.93 1 97.69 118 LEU B C 1
ATOM 2894 O O . LEU B 1 118 ? -21.328 6.473 10.086 1 97.69 118 LEU B O 1
ATOM 2898 N N . HIS B 1 119 ? -22.047 6.008 7.992 1 97.19 119 HIS B N 1
ATOM 2899 C CA . HIS B 1 119 ? -23.422 6.414 8.266 1 97.19 119 HIS B CA 1
ATOM 2900 C C . HIS B 1 119 ? -24.359 5.211 8.305 1 97.19 119 HIS B C 1
ATOM 2902 O O . HIS B 1 119 ? -24.219 4.281 7.508 1 97.19 119 HIS B O 1
ATOM 2908 N N . ASP B 1 120 ? -25.312 5.223 9.234 1 95.56 120 ASP B N 1
ATOM 2909 C CA . ASP B 1 120 ? -26.312 4.168 9.242 1 95.56 120 ASP B CA 1
ATOM 2910 C C . ASP B 1 120 ? -27.453 4.48 8.273 1 95.56 120 ASP B C 1
ATOM 2912 O O . ASP B 1 120 ? -27.328 5.383 7.441 1 95.56 120 ASP B O 1
ATOM 2916 N N . GLU B 1 121 ? -28.516 3.699 8.336 1 93.19 121 GLU B N 1
ATOM 2917 C CA . GLU B 1 121 ? -29.625 3.811 7.395 1 93.19 121 GLU B CA 1
ATOM 2918 C C . GLU B 1 121 ? -30.344 5.148 7.551 1 93.19 121 GLU B C 1
ATOM 2920 O O . GLU B 1 121 ? -30.922 5.656 6.594 1 93.19 121 GLU B O 1
ATOM 2925 N N . GLN B 1 122 ? -30.281 5.738 8.742 1 94 122 GLN B N 1
ATOM 2926 C CA . GLN B 1 122 ? -30.953 7 9.023 1 94 122 GLN B CA 1
ATOM 2927 C C . GLN B 1 122 ? -30.047 8.188 8.766 1 94 122 GLN B C 1
ATOM 2929 O O . GLN B 1 122 ? -30.453 9.344 8.938 1 94 122 GLN B O 1
ATOM 2934 N N . GLY B 1 123 ? -28.812 7.969 8.406 1 93.56 123 GLY B N 1
ATOM 2935 C CA . GLY B 1 123 ? -27.891 9.039 8.102 1 93.56 123 GLY B CA 1
ATOM 2936 C C . GLY B 1 123 ? -27.062 9.469 9.297 1 93.56 123 GLY B C 1
ATOM 2937 O O . GLY B 1 123 ? -26.266 10.414 9.211 1 93.56 123 GLY B O 1
ATOM 2938 N N . ARG B 1 124 ? -27.344 8.75 10.445 1 95.81 124 ARG B N 1
ATOM 2939 C CA . ARG B 1 124 ? -26.562 9.07 11.633 1 95.81 124 ARG B CA 1
ATOM 2940 C C . ARG B 1 124 ? -25.141 8.508 11.516 1 95.81 124 ARG B C 1
ATOM 2942 O O . ARG B 1 124 ? -24.953 7.391 11.039 1 95.81 124 ARG B O 1
ATOM 2949 N N . ILE B 1 125 ? -24.156 9.297 11.945 1 97.75 125 ILE B N 1
ATOM 2950 C CA . ILE B 1 125 ? -22.766 8.836 11.945 1 97.75 125 ILE B CA 1
ATOM 2951 C C . ILE B 1 125 ? -22.547 7.848 13.086 1 97.75 125 ILE B C 1
ATOM 2953 O O . ILE B 1 125 ? -22.781 8.18 14.25 1 97.75 125 ILE B O 1
ATOM 2957 N N . VAL B 1 126 ? -22.109 6.66 12.781 1 97.81 126 VAL B N 1
ATOM 2958 C CA . VAL B 1 126 ? -21.984 5.594 13.773 1 97.81 126 VAL B CA 1
ATOM 2959 C C . VAL B 1 126 ? -20.516 5.258 14.008 1 97.81 126 VAL B C 1
ATOM 2961 O O . VAL B 1 126 ? -20.188 4.418 14.844 1 97.81 126 VAL B O 1
ATOM 2964 N N . GLY B 1 127 ? -19.609 5.828 13.258 1 98.12 127 GLY B N 1
ATOM 2965 C CA . GLY B 1 127 ? -18.188 5.602 13.359 1 98.12 127 GLY B CA 1
ATOM 2966 C C . GLY B 1 127 ? -17.406 6.191 12.203 1 98.12 127 GLY B C 1
ATOM 2967 O O . GLY B 1 127 ? -17.938 6.969 11.414 1 98.12 127 GLY B O 1
ATOM 2968 N N . LEU B 1 128 ? -16.156 5.934 12.156 1 98.19 128 LEU B N 1
ATOM 2969 C CA . LEU B 1 128 ? -15.312 6.328 11.039 1 98.19 128 LEU B CA 1
ATOM 2970 C C . LEU B 1 128 ? -14.336 5.219 10.68 1 98.19 128 LEU B C 1
ATOM 2972 O O . LEU B 1 128 ? -14.039 4.352 11.5 1 98.19 128 LEU B O 1
ATOM 2976 N N . ALA B 1 129 ? -13.992 5.133 9.477 1 98.5 129 ALA B N 1
ATOM 2977 C CA . ALA B 1 129 ? -12.969 4.223 8.961 1 98.5 129 ALA B CA 1
ATOM 2978 C C . ALA B 1 129 ? -11.836 4.996 8.281 1 98.5 129 ALA B C 1
ATOM 2980 O O . ALA B 1 129 ? -12.062 6.078 7.738 1 98.5 129 ALA B O 1
ATOM 2981 N N . GLY B 1 130 ? -10.617 4.449 8.383 1 98.19 130 GLY B N 1
ATOM 2982 C CA . GLY B 1 130 ? -9.508 5.16 7.77 1 98.19 130 GLY B CA 1
ATOM 2983 C C . GLY B 1 130 ? -8.344 4.254 7.422 1 98.19 130 GLY B C 1
ATOM 2984 O O . GLY B 1 130 ? -8.281 3.109 7.879 1 98.19 130 GLY B O 1
ATOM 2985 N N . ILE B 1 131 ? -7.531 4.723 6.531 1 97.69 131 ILE B N 1
ATOM 2986 C CA . ILE B 1 131 ? -6.234 4.141 6.203 1 97.69 131 ILE B CA 1
ATOM 2987 C C . ILE B 1 131 ? -5.152 5.219 6.273 1 97.69 131 ILE B C 1
ATOM 2989 O O . ILE B 1 131 ? -5.434 6.398 6.051 1 97.69 131 ILE B O 1
ATOM 2993 N N . SER B 1 132 ? -4 4.844 6.648 1 94.88 132 SER B N 1
ATOM 2994 C CA . SER B 1 132 ? -2.799 5.672 6.586 1 94.88 132 SER B CA 1
ATOM 2995 C C . SER B 1 132 ? -1.634 4.906 5.969 1 94.88 132 SER B C 1
ATOM 2997 O O . SER B 1 132 ? -1.204 3.883 6.504 1 94.88 132 SER B O 1
ATOM 2999 N N . ARG B 1 133 ? -1.129 5.352 4.918 1 92.25 133 ARG B N 1
ATOM 3000 C CA . ARG B 1 133 ? -0.076 4.668 4.176 1 92.25 133 ARG B CA 1
ATOM 3001 C C . ARG B 1 133 ? 1.273 5.348 4.387 1 92.25 133 ARG B C 1
ATOM 3003 O O . ARG B 1 133 ? 1.388 6.566 4.258 1 92.25 133 ARG B O 1
ATOM 3010 N N . ASP B 1 134 ? 2.262 4.504 4.613 1 87.62 134 ASP B N 1
ATOM 3011 C CA . ASP B 1 134 ? 3.625 5.008 4.738 1 87.62 134 ASP B CA 1
ATOM 3012 C C . ASP B 1 134 ? 4.191 5.395 3.373 1 87.62 134 ASP B C 1
ATOM 3014 O O . ASP B 1 134 ? 4.098 4.625 2.414 1 87.62 134 ASP B O 1
ATOM 3018 N N . LEU B 1 135 ? 4.602 6.609 3.314 1 79.06 135 LEU B N 1
ATOM 3019 C CA . LEU B 1 135 ? 5.184 7.086 2.064 1 79.06 135 LEU B CA 1
ATOM 3020 C C . LEU B 1 135 ? 6.699 6.93 2.078 1 79.06 135 LEU B C 1
ATOM 3022 O O . LEU B 1 135 ? 7.371 7.406 2.998 1 79.06 135 LEU B O 1
ATOM 3026 N N . GLN B 1 136 ? 7.211 5.578 2.117 1 61.09 136 GLN B N 1
ATOM 3027 C CA . GLN B 1 136 ? 8.656 5.359 2.166 1 61.09 136 GLN B CA 1
ATOM 3028 C C . GLN B 1 136 ? 9.359 6.059 1.007 1 61.09 136 GLN B C 1
ATOM 3030 O O . GLN B 1 136 ? 9.219 5.645 -0.147 1 61.09 136 GLN B O 1
ATOM 3035 N N . LEU B 1 137 ? 9.227 7.285 0.961 1 52.56 137 LEU B N 1
ATOM 3036 C CA . LEU B 1 137 ? 10.039 7.848 -0.111 1 52.56 137 LEU B CA 1
ATOM 3037 C C . LEU B 1 137 ? 11.508 7.496 0.08 1 52.56 137 LEU B C 1
ATOM 3039 O O . LEU B 1 137 ? 11.969 7.32 1.211 1 52.56 137 LEU B O 1
ATOM 3043 N N . PRO B 1 138 ? 12.055 6.699 -0.898 1 45.72 138 PRO B N 1
ATOM 3044 C CA . PRO B 1 138 ? 13.516 6.543 -0.805 1 45.72 138 PRO B CA 1
ATOM 3045 C C . PRO B 1 138 ? 14.172 7.633 0.041 1 45.72 138 PRO B C 1
ATOM 3047 O O . PRO B 1 138 ? 15.359 7.914 -0.125 1 45.72 138 PRO B O 1
ATOM 3050 N N . GLN B 1 139 ? 13.43 8.258 0.814 1 46.34 139 GLN B N 1
ATOM 3051 C CA . GLN B 1 139 ? 14.203 9.336 1.434 1 46.34 139 GLN B CA 1
ATOM 3052 C C . GLN B 1 139 ? 15.414 8.773 2.184 1 46.34 139 GLN B C 1
ATOM 3054 O O . GLN B 1 139 ? 15.281 7.84 2.973 1 46.34 139 GLN B O 1
ATOM 3059 N N . SER B 1 140 ? 16.5 8.969 1.602 1 46.91 140 SER B N 1
ATOM 3060 C CA . SER B 1 140 ? 17.922 8.828 1.904 1 46.91 140 SER B CA 1
ATOM 3061 C C . SER B 1 140 ? 18.203 9.062 3.387 1 46.91 140 SER B C 1
ATOM 3063 O O . SER B 1 140 ? 19.219 8.617 3.912 1 46.91 140 SER B O 1
ATOM 3065 N N . SER B 1 141 ? 17.234 9.727 4.094 1 50.66 141 SER B N 1
ATOM 3066 C CA . SER B 1 141 ? 17.938 10.211 5.277 1 50.66 141 SER B CA 1
ATOM 3067 C C . SER B 1 141 ? 17.75 9.266 6.461 1 50.66 141 SER B C 1
ATOM 3069 O O . SER B 1 141 ? 18.438 9.383 7.469 1 50.66 141 SER B O 1
ATOM 3071 N N . HIS B 1 142 ? 16.75 8.32 6.309 1 58.78 142 HIS B N 1
ATOM 3072 C CA . HIS B 1 142 ? 16.688 7.461 7.484 1 58.78 142 HIS B CA 1
ATOM 3073 C C . HIS B 1 142 ? 17.766 6.387 7.453 1 58.78 142 HIS B C 1
ATOM 3075 O O . HIS B 1 142 ? 17.906 5.676 6.457 1 58.78 142 HIS B O 1
ATOM 3081 N N . PRO B 1 143 ? 18.453 6.395 8.469 1 64.19 143 PRO B N 1
ATOM 3082 C CA . PRO B 1 143 ? 19.547 5.43 8.5 1 64.19 143 PRO B CA 1
ATOM 3083 C C . PRO B 1 143 ? 19.109 4.02 8.125 1 64.19 143 PRO B C 1
ATOM 3085 O O . PRO B 1 143 ? 19.812 3.32 7.391 1 64.19 143 PRO B O 1
ATOM 3088 N N . SER B 1 144 ? 17.891 3.719 8.5 1 70.56 144 SER B N 1
ATOM 3089 C CA . SER B 1 144 ? 17.422 2.371 8.195 1 70.56 144 SER B CA 1
ATOM 3090 C C . SER B 1 144 ? 17.156 2.201 6.703 1 70.56 144 SER B C 1
ATOM 3092 O O . SER B 1 144 ? 17.406 1.129 6.145 1 70.56 144 SER B O 1
ATOM 3094 N N . PHE B 1 145 ? 16.766 3.201 6.125 1 74.81 145 PHE B N 1
ATOM 3095 C CA . PHE B 1 145 ? 16.547 3.137 4.688 1 74.81 145 PHE B CA 1
ATOM 3096 C C . PHE B 1 145 ? 17.859 2.949 3.938 1 74.81 145 PHE B C 1
ATOM 3098 O O . PHE B 1 145 ? 17.938 2.135 3.016 1 74.81 145 PHE B O 1
ATOM 3105 N N . GLN B 1 146 ? 18.781 3.725 4.398 1 78.56 146 GLN B N 1
ATOM 3106 C CA . GLN B 1 146 ? 20.062 3.643 3.723 1 78.56 146 GLN B CA 1
ATOM 3107 C C . GLN B 1 146 ? 20.656 2.242 3.842 1 78.56 146 GLN B C 1
ATOM 3109 O O . GLN B 1 146 ? 21.281 1.741 2.898 1 78.56 146 GLN B O 1
ATOM 3114 N N . LYS B 1 147 ? 20.438 1.694 4.965 1 87.06 147 LYS B N 1
ATOM 3115 C CA . LYS B 1 147 ? 20.969 0.354 5.195 1 87.06 147 LYS B CA 1
ATOM 3116 C C . LYS B 1 147 ? 20.297 -0.667 4.277 1 87.06 147 LYS B C 1
ATOM 3118 O O . LYS B 1 147 ? 20.984 -1.479 3.648 1 87.06 147 LYS B O 1
ATOM 3123 N N . VAL B 1 148 ? 19.031 -0.556 4.129 1 87.25 148 VAL B N 1
ATOM 3124 C CA . VAL B 1 148 ? 18.312 -1.533 3.311 1 87.25 148 VAL B CA 1
ATOM 3125 C C . VAL B 1 148 ? 18.5 -1.2 1.831 1 87.25 148 VAL B C 1
ATOM 3127 O O . VAL B 1 148 ? 18.531 -2.098 0.985 1 87.25 148 VAL B O 1
ATOM 3130 N N . ALA B 1 149 ? 18.656 0.061 1.565 1 85.62 149 ALA B N 1
ATOM 3131 C CA . ALA B 1 149 ? 18.969 0.462 0.195 1 85.62 149 ALA B CA 1
ATOM 3132 C C . ALA B 1 149 ? 20.297 -0.123 -0.263 1 85.62 149 ALA B C 1
ATOM 3134 O O . ALA B 1 149 ? 20.438 -0.531 -1.419 1 85.62 149 ALA B O 1
ATOM 3135 N N . ALA B 1 150 ? 21.219 -0.101 0.638 1 90.94 150 ALA B N 1
ATOM 3136 C CA . ALA B 1 150 ? 22.516 -0.688 0.324 1 90.94 150 ALA B CA 1
ATOM 3137 C C . ALA B 1 150 ? 22.391 -2.18 0.029 1 90.94 150 ALA B C 1
ATOM 3139 O O . ALA B 1 150 ? 23.062 -2.705 -0.856 1 90.94 150 ALA B O 1
ATOM 3140 N N . VAL B 1 151 ? 21.562 -2.793 0.71 1 92.5 151 VAL B N 1
ATOM 3141 C CA . VAL B 1 151 ? 21.297 -4.215 0.505 1 92.5 151 VAL B CA 1
ATOM 3142 C C . VAL B 1 151 ? 20.688 -4.434 -0.876 1 92.5 151 VAL B C 1
ATOM 3144 O O . VAL B 1 151 ? 21.125 -5.301 -1.631 1 92.5 151 VAL B O 1
ATOM 3147 N N . ASP B 1 152 ? 19.703 -3.662 -1.173 1 90.06 152 ASP B N 1
ATOM 3148 C CA . ASP B 1 152 ? 19.062 -3.777 -2.48 1 90.06 152 ASP B CA 1
ATOM 3149 C C . ASP B 1 152 ? 20.078 -3.533 -3.605 1 90.06 152 ASP B C 1
ATOM 3151 O O . ASP B 1 152 ? 20.078 -4.254 -4.605 1 90.06 152 ASP B O 1
ATOM 3155 N N . ALA B 1 153 ? 20.859 -2.518 -3.441 1 90.25 153 ALA B N 1
ATOM 3156 C CA . ALA B 1 153 ? 21.891 -2.207 -4.434 1 90.25 153 ALA B CA 1
ATOM 3157 C C . ALA B 1 153 ? 22.844 -3.379 -4.621 1 90.25 153 ALA B C 1
ATOM 3159 O O . ALA B 1 153 ? 23.219 -3.711 -5.746 1 90.25 153 ALA B O 1
ATOM 3160 N N . HIS B 1 154 ? 23.219 -3.955 -3.543 1 95.5 154 HIS B N 1
ATOM 3161 C CA . HIS B 1 154 ? 24.125 -5.102 -3.605 1 95.5 154 HIS B CA 1
ATOM 3162 C C . HIS B 1 154 ? 23.484 -6.266 -4.355 1 95.5 154 HIS B C 1
ATOM 3164 O O . HIS B 1 154 ? 24.125 -6.883 -5.211 1 95.5 154 HIS B O 1
ATOM 3170 N N . ILE B 1 155 ? 22.297 -6.523 -4.078 1 94.06 155 ILE B N 1
ATOM 3171 C CA . ILE B 1 155 ? 21.562 -7.609 -4.727 1 94.06 155 ILE B CA 1
ATOM 3172 C C . ILE B 1 155 ? 21.484 -7.352 -6.227 1 94.06 155 ILE B C 1
ATOM 3174 O O . ILE B 1 155 ? 21.781 -8.242 -7.031 1 94.06 155 ILE B O 1
ATOM 3178 N N . ARG B 1 156 ? 21.203 -6.203 -6.605 1 91 156 ARG B N 1
ATOM 3179 C CA . ARG B 1 156 ? 21.047 -5.859 -8.016 1 91 156 ARG B CA 1
ATOM 3180 C C . ARG B 1 156 ? 22.359 -5.984 -8.766 1 91 156 ARG B C 1
ATOM 3182 O O . ARG B 1 156 ? 22.391 -6.352 -9.945 1 91 156 ARG B O 1
ATOM 3189 N N . ALA B 1 157 ? 23.391 -5.723 -8.016 1 94.12 157 ALA B N 1
ATOM 3190 C CA . ALA B 1 157 ? 24.719 -5.75 -8.641 1 94.12 157 ALA B CA 1
ATOM 3191 C C . ALA B 1 157 ? 25.266 -7.172 -8.703 1 94.12 157 ALA B C 1
ATOM 3193 O O . ALA B 1 157 ? 26.109 -7.477 -9.539 1 94.12 157 ALA B O 1
ATOM 3194 N N . HIS B 1 158 ? 24.719 -8.062 -7.82 1 96 158 HIS B N 1
ATOM 3195 C CA . HIS B 1 158 ? 25.422 -9.328 -7.672 1 96 158 HIS B CA 1
ATOM 3196 C C . HIS B 1 158 ? 24.453 -10.508 -7.734 1 96 158 HIS B C 1
ATOM 3198 O O . HIS B 1 158 ? 24.828 -11.633 -7.379 1 96 158 HIS B O 1
ATOM 3204 N N . PHE B 1 159 ? 23.25 -10.281 -8.172 1 94.25 159 PHE B N 1
ATOM 3205 C CA . PHE B 1 159 ? 22.219 -11.312 -8.133 1 94.25 159 PHE B CA 1
ATOM 3206 C C . PHE B 1 159 ? 22.656 -12.547 -8.922 1 94.25 159 PHE B C 1
ATOM 3208 O O . PHE B 1 159 ? 22.094 -13.633 -8.75 1 94.25 159 PHE B O 1
ATOM 3215 N N . HIS B 1 160 ? 23.641 -12.414 -9.789 1 94.38 160 HIS B N 1
ATOM 3216 C CA . HIS B 1 160 ? 24.078 -13.484 -10.688 1 94.38 160 HIS B CA 1
ATOM 3217 C C . HIS B 1 160 ? 24.906 -14.531 -9.953 1 94.38 160 HIS B C 1
ATOM 3219 O O . HIS B 1 160 ? 25.219 -15.578 -10.508 1 94.38 160 HIS B O 1
ATOM 3225 N N . ARG B 1 161 ? 25.203 -14.312 -8.734 1 94.62 161 ARG B N 1
ATOM 3226 C CA . ARG B 1 161 ? 25.906 -15.266 -7.887 1 94.62 161 ARG B CA 1
ATOM 3227 C C . ARG B 1 161 ? 25.156 -15.516 -6.586 1 94.62 161 ARG B C 1
ATOM 3229 O O . ARG B 1 161 ? 24.219 -14.781 -6.258 1 94.62 161 ARG B O 1
ATOM 3236 N N . PRO B 1 162 ? 25.516 -16.625 -5.934 1 92.69 162 PRO B N 1
ATOM 3237 C CA . PRO B 1 162 ? 24.875 -16.844 -4.637 1 92.69 162 PRO B CA 1
ATOM 3238 C C . PRO B 1 162 ? 25.109 -15.695 -3.656 1 92.69 162 PRO B C 1
ATOM 3240 O O . PRO B 1 162 ? 26.234 -15.188 -3.551 1 92.69 162 PRO B O 1
ATOM 3243 N N . ILE B 1 163 ? 24.062 -15.234 -3.1 1 95.44 163 ILE B N 1
ATOM 3244 C CA . ILE B 1 163 ? 24.109 -14.203 -2.068 1 95.44 163 ILE B CA 1
ATOM 3245 C C . ILE B 1 163 ? 23.562 -14.758 -0.756 1 95.44 163 ILE B C 1
ATOM 3247 O O . ILE B 1 163 ? 22.422 -15.219 -0.7 1 95.44 163 ILE B O 1
ATOM 3251 N N . SER B 1 164 ? 24.328 -14.711 0.291 1 95 164 SER B N 1
ATOM 3252 C CA . SER B 1 164 ? 23.891 -15.234 1.579 1 95 164 SER B CA 1
ATOM 3253 C C . SER B 1 164 ? 23.25 -14.141 2.436 1 95 164 SER B C 1
ATOM 3255 O O . SER B 1 164 ? 23.531 -12.953 2.236 1 95 164 SER B O 1
ATOM 3257 N N . LEU B 1 165 ? 22.438 -14.609 3.346 1 94.19 165 LEU B N 1
ATOM 3258 C CA . LEU B 1 165 ? 21.859 -13.664 4.305 1 94.19 165 LEU B CA 1
ATOM 3259 C C . LEU B 1 165 ? 22.953 -13.016 5.141 1 94.19 165 LEU B C 1
ATOM 3261 O O . LEU B 1 165 ? 22.844 -11.844 5.512 1 94.19 165 LEU B O 1
ATOM 3265 N N . ALA B 1 166 ? 23.984 -13.773 5.402 1 95.75 166 ALA B N 1
ATOM 3266 C CA . ALA B 1 166 ? 25.109 -13.242 6.168 1 95.75 166 ALA B CA 1
ATOM 3267 C C . ALA B 1 166 ? 25.766 -12.07 5.445 1 95.75 166 ALA B C 1
ATOM 3269 O O . ALA B 1 166 ? 26.109 -11.062 6.066 1 95.75 166 ALA B O 1
ATOM 3270 N N . GLU B 1 167 ? 25.906 -12.227 4.223 1 96.88 167 GLU B N 1
ATOM 3271 C CA . GLU B 1 167 ? 26.453 -11.148 3.393 1 96.88 167 GLU B CA 1
ATOM 3272 C C . GLU B 1 167 ? 25.594 -9.898 3.469 1 96.88 167 GLU B C 1
ATOM 3274 O O . GLU B 1 167 ? 26.109 -8.789 3.627 1 96.88 167 GLU B O 1
ATOM 3279 N N . LEU B 1 1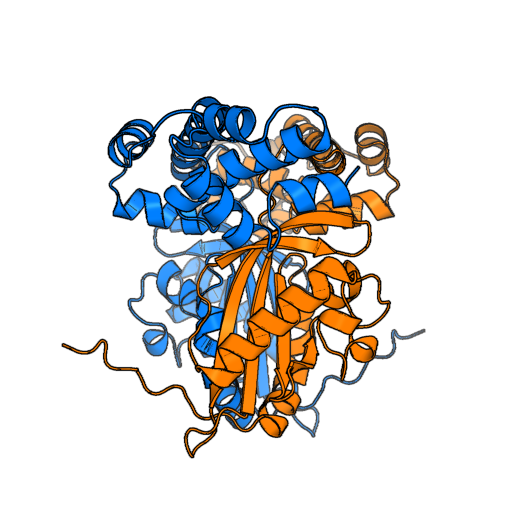68 ? 24.344 -10.062 3.438 1 96.94 168 LEU B N 1
ATOM 3280 C CA . LEU B 1 168 ? 23.406 -8.945 3.424 1 96.94 168 LEU B CA 1
ATOM 3281 C C . LEU B 1 168 ? 23.344 -8.266 4.789 1 96.94 168 LEU B C 1
ATOM 3283 O O . LEU B 1 168 ? 23.281 -7.035 4.875 1 96.94 168 LEU B O 1
ATOM 3287 N N . THR B 1 169 ? 23.375 -9.039 5.863 1 96.75 169 THR B N 1
ATOM 3288 C CA . THR B 1 169 ? 23.359 -8.453 7.199 1 96.75 169 THR B CA 1
ATOM 3289 C C . THR B 1 169 ? 24.641 -7.676 7.461 1 96.75 169 THR B C 1
ATOM 3291 O O . THR B 1 169 ? 24.625 -6.648 8.141 1 96.75 169 THR B O 1
ATOM 3294 N N . ALA B 1 170 ? 25.75 -8.125 6.918 1 96.88 170 ALA B N 1
ATOM 3295 C CA . ALA B 1 170 ? 27.031 -7.43 7.055 1 96.88 170 ALA B CA 1
ATOM 3296 C C . ALA B 1 170 ? 27 -6.078 6.348 1 96.88 170 ALA B C 1
ATOM 3298 O O . ALA B 1 170 ? 27.469 -5.074 6.883 1 96.88 170 ALA B O 1
ATOM 3299 N N . ILE B 1 171 ? 26.406 -6 5.281 1 95.56 171 ILE B N 1
ATOM 3300 C CA . ILE B 1 171 ? 26.297 -4.773 4.496 1 95.56 171 ILE B CA 1
ATOM 3301 C C . ILE B 1 171 ? 25.406 -3.77 5.234 1 95.56 171 ILE B C 1
ATOM 3303 O O . ILE B 1 171 ? 25.734 -2.586 5.32 1 95.56 171 ILE B O 1
ATOM 3307 N N . ALA B 1 172 ? 24.344 -4.27 5.793 1 93.81 172 ALA B N 1
ATOM 3308 C CA . ALA B 1 172 ? 23.344 -3.396 6.418 1 93.81 172 ALA B CA 1
ATOM 3309 C C . ALA B 1 172 ? 23.734 -3.066 7.855 1 93.81 172 ALA B C 1
ATOM 3311 O O . ALA B 1 172 ? 23.25 -2.088 8.43 1 93.81 172 ALA B O 1
ATOM 3312 N N . GLY B 1 173 ? 24.562 -3.916 8.461 1 95.5 173 GLY B N 1
ATOM 3313 C CA . GLY B 1 173 ? 24.844 -3.775 9.883 1 95.5 173 GLY B CA 1
ATOM 3314 C C . GLY B 1 173 ? 23.641 -4.086 10.766 1 95.5 173 GLY B C 1
ATOM 3315 O O . GLY B 1 173 ? 23.406 -3.396 11.758 1 95.5 173 GLY B O 1
ATOM 3316 N N . LEU B 1 174 ? 22.828 -5.035 10.359 1 94.69 174 LEU B N 1
ATOM 3317 C CA . LEU B 1 174 ? 21.609 -5.418 11.047 1 94.69 174 LEU B CA 1
ATOM 3318 C C . LEU B 1 174 ? 21.578 -6.918 11.312 1 94.69 174 LEU B C 1
ATOM 3320 O O . LEU B 1 174 ? 22.266 -7.688 10.633 1 94.69 174 LEU B O 1
ATOM 3324 N N . SER B 1 175 ? 20.844 -7.305 12.328 1 95.06 175 SER B N 1
ATOM 3325 C CA . SER B 1 175 ? 20.547 -8.719 12.492 1 95.06 175 SER B CA 1
ATOM 3326 C C . SER B 1 175 ? 19.625 -9.227 11.383 1 95.06 175 SER B C 1
ATOM 3328 O O . SER B 1 175 ? 19.062 -8.43 10.641 1 95.06 175 SER B O 1
ATOM 3330 N N . VAL B 1 176 ? 19.484 -10.531 11.305 1 93.62 176 VAL B N 1
ATOM 3331 C CA . VAL B 1 176 ? 18.594 -11.125 10.305 1 93.62 176 VAL B CA 1
ATOM 3332 C C . VAL B 1 176 ? 17.172 -10.648 10.539 1 93.62 176 VAL B C 1
ATOM 3334 O O . VAL B 1 176 ? 16.484 -10.242 9.602 1 93.62 176 VAL B O 1
ATOM 3337 N N . ALA B 1 177 ? 16.781 -10.617 11.758 1 92.81 177 ALA B N 1
ATOM 3338 C CA . ALA B 1 177 ? 15.422 -10.211 12.109 1 92.81 177 ALA B CA 1
ATOM 3339 C C . ALA B 1 177 ? 15.172 -8.75 11.75 1 92.81 177 ALA B C 1
ATOM 3341 O O . ALA B 1 177 ? 14.125 -8.406 11.195 1 92.81 177 ALA B O 1
ATOM 3342 N N . GLN B 1 178 ? 16.094 -7.898 12.008 1 92.25 178 GLN B N 1
ATOM 3343 C CA . GLN B 1 178 ? 15.992 -6.48 11.688 1 92.25 178 GLN B CA 1
ATOM 3344 C C . GLN B 1 178 ? 15.945 -6.262 10.18 1 92.25 178 GLN B C 1
ATOM 3346 O O . GLN B 1 178 ? 15.141 -5.465 9.688 1 92.25 178 GLN B O 1
ATOM 3351 N N . LEU B 1 179 ? 16.828 -6.988 9.516 1 93.31 179 LEU B N 1
ATOM 3352 C CA . LEU B 1 179 ? 16.875 -6.852 8.07 1 93.31 179 LEU B CA 1
ATOM 3353 C C . LEU B 1 179 ? 15.547 -7.266 7.441 1 93.31 179 LEU B C 1
ATOM 3355 O O . LEU B 1 179 ? 15.016 -6.555 6.586 1 93.31 179 LEU B O 1
ATOM 3359 N N . GLU B 1 180 ? 15.023 -8.359 7.867 1 90.94 180 GLU B N 1
ATOM 3360 C CA . GLU B 1 180 ? 13.75 -8.844 7.336 1 90.94 180 GLU B CA 1
ATOM 3361 C C . GLU B 1 180 ? 12.617 -7.867 7.633 1 90.94 180 GLU B C 1
ATOM 3363 O O . GLU B 1 180 ? 11.812 -7.562 6.754 1 90.94 180 GLU B O 1
ATOM 3368 N N . ARG B 1 181 ? 12.586 -7.344 8.797 1 85.56 181 ARG B N 1
ATOM 3369 C CA . ARG B 1 181 ? 11.555 -6.395 9.195 1 85.56 181 ARG B CA 1
ATOM 3370 C C . ARG B 1 181 ? 11.641 -5.113 8.367 1 85.56 181 ARG B C 1
ATOM 3372 O O . ARG B 1 181 ? 10.625 -4.625 7.867 1 85.56 181 ARG B O 1
ATOM 3379 N N . HIS B 1 182 ? 12.836 -4.609 8.219 1 85.88 182 HIS B N 1
ATOM 3380 C CA . HIS B 1 182 ? 13.023 -3.361 7.484 1 85.88 182 HIS B CA 1
ATOM 3381 C C . HIS B 1 182 ? 12.742 -3.547 5.996 1 85.88 182 HIS B C 1
ATOM 3383 O O . HIS B 1 182 ? 12.117 -2.686 5.367 1 85.88 182 HIS B O 1
ATOM 3389 N N . CYS B 1 183 ? 13.125 -4.664 5.441 1 87.31 183 CYS B N 1
ATOM 3390 C CA . CYS B 1 183 ? 12.852 -4.945 4.035 1 87.31 183 CYS B CA 1
ATOM 3391 C C . CYS B 1 183 ? 11.352 -5.043 3.781 1 87.31 183 CYS B C 1
ATOM 3393 O O . CYS B 1 183 ? 10.844 -4.465 2.82 1 87.31 183 CYS B O 1
ATOM 3395 N N . LYS B 1 184 ? 10.695 -5.699 4.672 1 85.5 184 LYS B N 1
ATOM 3396 C CA . LYS B 1 184 ? 9.25 -5.852 4.523 1 85.5 184 LYS B CA 1
ATOM 3397 C C . LYS B 1 184 ? 8.547 -4.504 4.602 1 85.5 184 LYS B C 1
ATOM 3399 O O . LYS B 1 184 ? 7.637 -4.223 3.816 1 85.5 184 LYS B O 1
ATOM 3404 N N . ARG B 1 185 ? 9.008 -3.744 5.492 1 78.94 185 ARG B N 1
ATOM 3405 C CA . ARG B 1 185 ? 8.383 -2.443 5.711 1 78.94 185 ARG B CA 1
ATOM 3406 C C . ARG B 1 185 ? 8.633 -1.511 4.531 1 78.94 185 ARG B C 1
ATOM 3408 O O . ARG B 1 185 ? 7.723 -0.821 4.07 1 78.94 185 ARG B O 1
ATOM 3415 N N . ILE B 1 186 ? 9.867 -1.598 3.982 1 78.62 186 ILE B N 1
ATOM 3416 C CA . ILE B 1 186 ? 10.297 -0.599 3.01 1 78.62 186 ILE B CA 1
ATOM 3417 C C . ILE B 1 186 ? 10.031 -1.109 1.595 1 78.62 186 ILE B C 1
ATOM 3419 O O . ILE B 1 186 ? 9.531 -0.369 0.745 1 78.62 186 ILE B O 1
ATOM 3423 N N . PHE B 1 187 ? 10.359 -2.375 1.383 1 79.62 187 PHE B N 1
ATOM 3424 C CA . PHE B 1 187 ? 10.258 -2.908 0.029 1 79.62 187 PHE B CA 1
ATOM 3425 C C . PHE B 1 187 ? 9.07 -3.848 -0.098 1 79.62 187 PHE B C 1
ATOM 3427 O O . PHE B 1 187 ? 8.742 -4.297 -1.198 1 79.62 187 PHE B O 1
ATOM 3434 N N . GLN B 1 188 ? 8.438 -4.219 0.968 1 83.75 188 GLN B N 1
ATOM 3435 C CA . GLN B 1 188 ? 7.324 -5.16 1.05 1 83.75 188 GLN B CA 1
ATOM 3436 C C . GLN B 1 188 ? 7.785 -6.582 0.743 1 83.75 188 GLN B C 1
ATOM 3438 O O . GLN B 1 188 ? 6.961 -7.492 0.604 1 83.75 188 GLN B O 1
ATOM 3443 N N . LEU B 1 189 ? 9.078 -6.758 0.608 1 86.88 189 LEU B N 1
ATOM 3444 C CA . LEU B 1 189 ? 9.664 -8.047 0.255 1 86.88 189 LEU B CA 1
ATOM 3445 C C . LEU B 1 189 ? 10.719 -8.461 1.276 1 86.88 189 LEU B C 1
ATOM 3447 O O . LEU B 1 189 ? 11.359 -7.605 1.896 1 86.88 189 LEU B O 1
ATOM 3451 N N . THR B 1 190 ? 10.898 -9.789 1.427 1 88.69 190 THR B N 1
ATOM 3452 C CA . THR B 1 190 ? 12.039 -10.305 2.172 1 88.69 190 THR B CA 1
ATOM 3453 C C . THR B 1 190 ? 13.312 -10.211 1.345 1 88.69 190 THR B C 1
ATOM 3455 O O . THR B 1 190 ? 13.258 -10.039 0.125 1 88.69 190 THR B O 1
ATOM 3458 N N . PRO B 1 191 ? 14.484 -10.328 2.029 1 91.69 191 PRO B N 1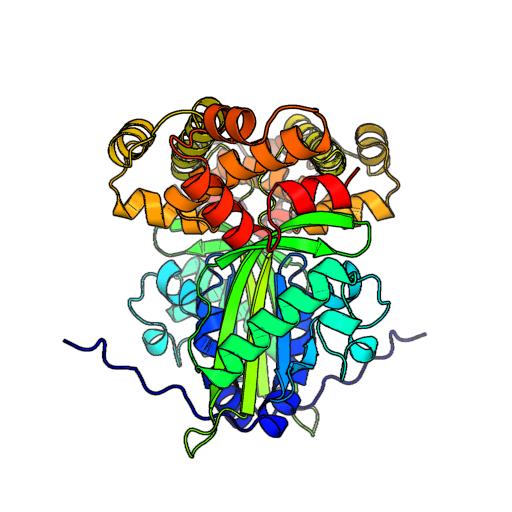
ATOM 3459 C CA . PRO B 1 191 ? 15.734 -10.352 1.269 1 91.69 191 PRO B CA 1
ATOM 3460 C C . PRO B 1 191 ? 15.758 -11.445 0.202 1 91.69 191 PRO B C 1
ATOM 3462 O O . PRO B 1 191 ? 16.188 -11.195 -0.927 1 91.69 191 PRO B O 1
ATOM 3465 N N . ARG B 1 192 ? 15.281 -12.547 0.502 1 90.38 192 ARG B N 1
ATOM 3466 C CA . ARG B 1 192 ? 15.234 -13.648 -0.453 1 90.38 192 ARG B CA 1
ATOM 3467 C C . ARG B 1 192 ? 14.367 -13.297 -1.655 1 90.38 192 ARG B C 1
ATOM 3469 O O . ARG B 1 192 ? 14.742 -13.562 -2.799 1 90.38 192 ARG B O 1
ATOM 3476 N N . GLN B 1 193 ? 13.297 -12.727 -1.417 1 89.94 193 GLN B N 1
ATOM 3477 C CA . GLN B 1 193 ? 12.391 -12.32 -2.49 1 89.94 193 GLN B CA 1
ATOM 3478 C C . GLN B 1 193 ? 13.008 -11.219 -3.344 1 89.94 193 GLN B C 1
ATOM 3480 O O . GLN B 1 193 ? 12.773 -11.156 -4.555 1 89.94 193 GLN B O 1
ATOM 3485 N N . LEU B 1 194 ? 13.773 -10.328 -2.686 1 90.5 194 LEU B N 1
ATOM 3486 C CA . LEU B 1 194 ? 14.484 -9.297 -3.432 1 90.5 194 LEU B CA 1
ATOM 3487 C C . LEU B 1 194 ? 15.453 -9.922 -4.43 1 90.5 194 LEU B C 1
ATOM 3489 O O . LEU B 1 194 ? 15.547 -9.469 -5.574 1 90.5 194 LEU B O 1
ATOM 3493 N N . ILE B 1 195 ? 16.141 -10.969 -4.016 1 92.56 195 ILE B N 1
ATOM 3494 C CA . ILE B 1 195 ? 17.078 -11.672 -4.887 1 92.56 195 ILE B CA 1
ATOM 3495 C C . ILE B 1 195 ? 16.312 -12.305 -6.055 1 92.56 195 ILE B C 1
ATOM 3497 O O . ILE B 1 195 ? 16.703 -12.133 -7.211 1 92.56 195 ILE B O 1
ATOM 3501 N N . HIS B 1 196 ? 15.227 -12.969 -5.742 1 90.25 196 HIS B N 1
ATOM 3502 C CA . HIS B 1 196 ? 14.43 -13.625 -6.773 1 90.25 196 HIS B CA 1
ATOM 3503 C C . HIS B 1 196 ? 13.891 -12.617 -7.781 1 90.25 196 HIS B C 1
ATOM 3505 O O . HIS B 1 196 ? 13.93 -12.859 -8.992 1 90.25 196 HIS B O 1
ATOM 3511 N N . LYS B 1 197 ? 13.383 -11.562 -7.262 1 89.56 197 LYS B N 1
ATOM 3512 C CA . LYS B 1 197 ? 12.844 -10.523 -8.141 1 89.56 197 LYS B CA 1
ATOM 3513 C C . LYS B 1 197 ? 13.914 -9.992 -9.086 1 89.56 197 LYS B C 1
ATOM 3515 O O . LYS B 1 197 ? 13.68 -9.859 -10.289 1 89.56 197 LYS B O 1
ATOM 3520 N N . ALA B 1 198 ? 15.094 -9.656 -8.57 1 90.19 198 ALA B N 1
ATOM 3521 C CA . ALA B 1 198 ? 16.188 -9.148 -9.391 1 90.19 198 ALA B CA 1
ATOM 3522 C C . ALA B 1 198 ? 16.562 -10.148 -10.484 1 90.19 198 ALA B C 1
ATOM 3524 O O . ALA B 1 198 ? 16.766 -9.758 -11.633 1 90.19 198 ALA B O 1
ATOM 3525 N N . ARG B 1 199 ? 16.688 -11.375 -10.102 1 91.5 199 ARG B N 1
ATOM 3526 C CA . ARG B 1 199 ? 17.062 -12.422 -11.047 1 91.5 199 ARG B CA 1
ATOM 3527 C C . ARG B 1 199 ? 16.016 -12.562 -12.148 1 91.5 199 ARG B C 1
ATOM 3529 O O . ARG B 1 199 ? 16.359 -12.633 -13.336 1 91.5 199 ARG B O 1
ATOM 3536 N N . LEU B 1 200 ? 14.828 -12.562 -11.797 1 89.25 200 LEU B N 1
ATOM 3537 C CA . LEU B 1 200 ? 13.766 -12.82 -12.766 1 89.25 200 LEU B CA 1
ATOM 3538 C C . LEU B 1 200 ? 13.523 -11.594 -13.641 1 89.25 200 LEU B C 1
ATOM 3540 O O . LEU B 1 200 ? 13.148 -11.719 -14.812 1 89.25 200 LEU B O 1
ATOM 3544 N N . GLU B 1 201 ? 13.688 -10.422 -13.023 1 87.38 201 GLU B N 1
ATOM 3545 C CA . GLU B 1 201 ? 13.656 -9.211 -13.844 1 87.38 201 GLU B CA 1
ATOM 3546 C C . GLU B 1 201 ? 14.695 -9.266 -14.953 1 87.38 201 GLU B C 1
ATOM 3548 O O . GLU B 1 201 ? 14.398 -8.953 -16.109 1 87.38 201 GLU B O 1
ATOM 3553 N N . GLU B 1 202 ? 15.859 -9.695 -14.602 1 90.25 202 GLU B N 1
ATOM 3554 C CA . GLU B 1 202 ? 16.922 -9.852 -15.594 1 90.25 202 GLU B CA 1
ATOM 3555 C C . GLU B 1 202 ? 16.562 -10.953 -16.594 1 90.25 202 GLU B C 1
ATOM 3557 O O . GLU B 1 202 ? 16.75 -10.773 -17.812 1 90.25 202 GLU B O 1
ATOM 3562 N N . ALA B 1 203 ? 16.078 -11.992 -16.094 1 91.75 203 ALA B N 1
ATOM 3563 C CA . ALA B 1 203 ? 15.703 -13.094 -16.984 1 91.75 203 ALA B CA 1
ATOM 3564 C C . ALA B 1 203 ? 14.625 -12.664 -17.969 1 91.75 203 ALA B C 1
ATOM 3566 O O . ALA B 1 203 ? 14.711 -12.969 -19.156 1 91.75 203 ALA B O 1
ATOM 3567 N N . SER B 1 204 ? 13.617 -12 -17.453 1 88.06 204 SER B N 1
ATOM 3568 C CA . SER B 1 204 ? 12.539 -11.508 -18.297 1 88.06 204 SER B CA 1
ATOM 3569 C C . SER B 1 204 ? 13.07 -10.578 -19.391 1 88.06 204 SER B C 1
ATOM 3571 O O . SER B 1 204 ? 12.656 -10.672 -20.547 1 88.06 204 SER B O 1
ATOM 3573 N N . ARG B 1 205 ? 13.953 -9.734 -19.016 1 86.44 205 ARG B N 1
ATOM 3574 C CA . ARG B 1 205 ? 14.562 -8.82 -19.969 1 86.44 205 ARG B CA 1
ATOM 3575 C C . ARG B 1 205 ? 15.312 -9.586 -21.062 1 86.44 205 ARG B C 1
ATOM 3577 O O . ARG B 1 205 ? 15.125 -9.336 -22.25 1 86.44 205 ARG B O 1
ATOM 3584 N N . LEU B 1 206 ? 16.094 -10.539 -20.641 1 92.44 206 LEU B N 1
ATOM 3585 C CA . LEU B 1 206 ? 16.891 -11.32 -21.578 1 92.44 206 LEU B CA 1
ATOM 3586 C C . LEU B 1 206 ? 15.992 -12.141 -22.5 1 92.44 206 LEU B C 1
ATOM 3588 O O . LEU B 1 206 ? 16.281 -12.273 -23.703 1 92.44 206 LEU B O 1
ATOM 3592 N N . LEU B 1 207 ? 14.93 -12.664 -21.953 1 90.62 207 LEU B N 1
ATOM 3593 C CA . LEU B 1 207 ? 14 -13.469 -22.734 1 90.62 207 LEU B CA 1
ATOM 3594 C C . LEU B 1 207 ? 13.312 -12.625 -23.797 1 90.62 207 LEU B C 1
ATOM 3596 O O . LEU B 1 207 ? 13.078 -13.086 -24.922 1 90.62 207 LEU B O 1
ATOM 3600 N N . ARG B 1 208 ? 13.078 -11.438 -23.438 1 86 208 ARG B N 1
ATOM 3601 C CA . ARG B 1 208 ? 12.367 -10.547 -24.344 1 86 208 ARG B CA 1
ATOM 3602 C C . ARG B 1 208 ? 13.312 -9.953 -25.391 1 86 208 ARG B C 1
ATOM 3604 O O . ARG B 1 208 ? 12.938 -9.789 -26.547 1 86 208 ARG B O 1
ATOM 3611 N N . GLU B 1 209 ? 14.547 -9.688 -25 1 89.44 209 GLU B N 1
ATOM 3612 C CA . GLU B 1 209 ? 15.391 -8.805 -25.797 1 89.44 209 GLU B CA 1
ATOM 3613 C C . GLU B 1 209 ? 16.5 -9.586 -26.5 1 89.44 209 GLU B C 1
ATOM 3615 O O . GLU B 1 209 ? 17.109 -9.102 -27.453 1 89.44 209 GLU B O 1
ATOM 3620 N N . GLU B 1 210 ? 16.766 -10.789 -26.016 1 92.25 210 GLU B N 1
ATOM 3621 C CA . GLU B 1 210 ? 17.906 -11.539 -26.547 1 92.25 210 GLU B CA 1
ATOM 3622 C C . GLU B 1 210 ? 17.469 -12.922 -27.031 1 92.25 210 GLU B C 1
ATOM 3624 O O . GLU B 1 210 ? 16.359 -13.375 -26.719 1 92.25 210 GLU B O 1
ATOM 3629 N N . ASP B 1 211 ? 18.328 -13.531 -27.891 1 93 211 ASP B N 1
ATOM 3630 C CA . ASP B 1 211 ? 18.062 -14.875 -28.391 1 93 211 ASP B CA 1
ATOM 3631 C C . ASP B 1 211 ? 19.016 -15.891 -27.766 1 93 211 ASP B C 1
ATOM 3633 O O . ASP B 1 211 ? 19.531 -16.781 -28.453 1 93 211 ASP B O 1
ATOM 3637 N N . LEU B 1 212 ? 19.188 -15.789 -26.516 1 94.62 212 LEU B N 1
ATOM 3638 C CA . LEU B 1 212 ? 20.062 -16.703 -25.797 1 94.62 212 LEU B CA 1
ATOM 3639 C C . LEU B 1 212 ? 19.328 -17.984 -25.422 1 94.62 212 LEU B C 1
ATOM 3641 O O . LEU B 1 212 ? 18.125 -17.969 -25.156 1 94.62 212 LEU B O 1
ATOM 3645 N N . PRO B 1 213 ? 20.125 -19.109 -25.453 1 95.06 213 PRO B N 1
ATOM 3646 C CA . PRO B 1 213 ? 19.5 -20.312 -24.922 1 95.06 213 PRO B CA 1
ATOM 3647 C C . PRO B 1 213 ? 19.031 -20.141 -23.469 1 95.06 213 PRO B C 1
ATOM 3649 O O . PRO B 1 213 ? 19.656 -19.422 -22.703 1 95.06 213 PRO B O 1
ATOM 3652 N N . ILE B 1 214 ? 17.984 -20.797 -23.109 1 94.62 214 ILE B N 1
ATOM 3653 C CA . ILE B 1 214 ? 17.391 -20.703 -21.781 1 94.62 214 ILE B CA 1
ATOM 3654 C C . ILE B 1 214 ? 18.438 -21.047 -20.719 1 94.62 214 ILE B C 1
ATOM 3656 O O . ILE B 1 214 ? 18.469 -20.438 -19.641 1 94.62 214 ILE B O 1
ATOM 3660 N N . THR B 1 215 ? 19.266 -22.031 -21.062 1 94.19 215 THR B N 1
ATOM 3661 C CA . THR B 1 215 ? 20.297 -22.469 -20.125 1 94.19 215 THR B CA 1
ATOM 3662 C C . THR B 1 215 ? 21.281 -21.344 -19.828 1 94.19 215 THR B C 1
ATOM 3664 O O . THR B 1 215 ? 21.719 -21.172 -18.688 1 94.19 215 THR B O 1
ATOM 3667 N N . ASP B 1 216 ? 21.625 -20.594 -20.797 1 95.38 216 ASP B N 1
ATOM 3668 C CA . ASP B 1 216 ? 22.531 -19.469 -20.625 1 95.38 216 ASP B CA 1
ATOM 3669 C C . ASP B 1 216 ? 21.891 -18.375 -19.797 1 95.38 216 ASP B C 1
ATOM 3671 O O . ASP B 1 216 ? 22.547 -17.75 -18.953 1 95.38 216 ASP B O 1
ATOM 3675 N N . ILE B 1 217 ? 20.625 -18.094 -20.062 1 95.44 217 ILE B N 1
ATOM 3676 C CA . ILE B 1 217 ? 19.891 -17.094 -19.297 1 95.44 217 ILE B CA 1
ATOM 3677 C C . ILE B 1 217 ? 19.844 -17.484 -17.828 1 95.44 217 ILE B C 1
ATOM 3679 O O . ILE B 1 217 ? 20.062 -16.656 -16.953 1 95.44 217 ILE B O 1
ATOM 3683 N N . ALA B 1 218 ? 19.594 -18.766 -17.594 1 94.94 218 ALA B N 1
ATOM 3684 C CA . ALA B 1 218 ? 19.547 -19.281 -16.234 1 94.94 218 ALA B CA 1
ATOM 3685 C C . ALA B 1 218 ? 20.859 -19.016 -15.5 1 94.94 218 ALA B C 1
ATOM 3687 O O . ALA B 1 218 ? 20.875 -18.516 -14.375 1 94.94 218 ALA B O 1
ATOM 3688 N N . LEU B 1 219 ? 21.953 -19.297 -16.188 1 93.56 219 LEU B N 1
ATOM 3689 C CA . LEU B 1 219 ? 23.281 -19.141 -15.602 1 93.56 219 LEU B CA 1
ATOM 3690 C C . LEU B 1 219 ? 23.578 -17.656 -15.336 1 93.56 219 LEU B C 1
ATOM 3692 O O . LEU B 1 219 ? 24.109 -17.312 -14.273 1 93.56 219 LEU B O 1
ATOM 3696 N N . ARG B 1 220 ? 23.219 -16.859 -16.188 1 94.31 220 ARG B N 1
ATOM 3697 C CA . ARG B 1 220 ? 23.469 -15.43 -16.078 1 94.31 220 ARG B CA 1
ATOM 3698 C C . ARG B 1 220 ? 22.672 -14.828 -14.922 1 94.31 220 ARG B C 1
ATOM 3700 O O . ARG B 1 220 ? 23.031 -13.781 -14.391 1 94.31 220 ARG B O 1
ATOM 3707 N N . CYS B 1 221 ? 21.578 -15.508 -14.648 1 94.38 221 CYS B N 1
ATOM 3708 C CA . CYS B 1 221 ? 20.719 -14.984 -13.594 1 94.38 221 CYS B CA 1
ATOM 3709 C C . CYS B 1 221 ? 21 -15.664 -12.266 1 94.38 221 CYS B C 1
ATOM 3711 O O . CYS B 1 221 ? 20.266 -15.469 -11.289 1 94.38 221 CYS B O 1
ATOM 3713 N N . GLY B 1 222 ? 22 -16.469 -12.195 1 93 222 GLY B N 1
ATOM 3714 C CA . GLY B 1 222 ? 22.484 -16.969 -10.922 1 93 222 GLY B CA 1
ATOM 3715 C C . GLY B 1 222 ? 21.953 -18.359 -10.594 1 93 222 GLY B C 1
ATOM 3716 O O . GLY B 1 222 ? 22.078 -18.828 -9.461 1 93 222 GLY B O 1
ATOM 3717 N N . TYR B 1 223 ? 21.312 -18.984 -11.586 1 92.06 223 TYR B N 1
ATOM 3718 C CA . TYR B 1 223 ? 20.844 -20.344 -11.352 1 92.06 223 TYR B CA 1
ATOM 3719 C C . TYR B 1 223 ? 21.875 -21.359 -11.812 1 92.06 223 TYR B C 1
ATOM 3721 O O . TYR B 1 223 ? 22.531 -21.172 -12.852 1 92.06 223 TYR B O 1
ATOM 3729 N N . THR B 1 224 ? 22.094 -22.359 -11 1 85.88 224 THR B N 1
ATOM 3730 C CA . THR B 1 224 ? 23.062 -23.391 -11.344 1 85.88 224 THR B CA 1
ATOM 3731 C C . THR B 1 224 ? 22.406 -24.5 -12.188 1 85.88 224 THR B C 1
ATOM 3733 O O . THR B 1 224 ? 23.109 -25.281 -12.82 1 85.88 224 THR B O 1
ATOM 3736 N N . ASP B 1 225 ? 21.125 -24.516 -12.117 1 87.31 225 ASP B N 1
ATOM 3737 C CA . ASP B 1 225 ? 20.391 -25.562 -12.812 1 87.31 225 ASP B CA 1
ATOM 3738 C C . ASP B 1 225 ? 19.188 -24.984 -13.547 1 87.31 225 ASP B C 1
ATOM 3740 O O . ASP B 1 225 ? 18.391 -24.25 -12.969 1 87.31 225 ASP B O 1
ATOM 3744 N N . HIS B 1 226 ? 19.078 -25.422 -14.789 1 89.12 226 HIS B N 1
ATOM 3745 C CA . HIS B 1 226 ? 18 -24.953 -15.648 1 89.12 226 HIS B CA 1
ATOM 3746 C C . HIS B 1 226 ? 16.641 -25.328 -15.078 1 89.12 226 HIS B C 1
ATOM 3748 O O . HIS B 1 226 ? 15.672 -24.578 -15.211 1 89.12 226 HIS B O 1
ATOM 3754 N N . SER B 1 227 ? 16.641 -26.453 -14.5 1 91.88 227 SER B N 1
ATOM 3755 C CA . SER B 1 227 ? 15.375 -26.922 -13.945 1 91.88 227 SER B CA 1
ATOM 3756 C C . SER B 1 227 ? 14.914 -26.016 -12.805 1 91.88 227 SER B C 1
ATOM 3758 O O . SER B 1 227 ? 13.734 -25.672 -12.719 1 91.88 227 SER B O 1
ATOM 3760 N N . ALA B 1 228 ? 15.883 -25.625 -12.031 1 91 228 ALA B N 1
ATOM 3761 C CA . ALA B 1 228 ? 15.562 -24.719 -10.922 1 91 228 ALA B CA 1
ATOM 3762 C C . ALA B 1 228 ? 15.094 -23.359 -11.43 1 91 228 ALA B C 1
ATOM 3764 O O . ALA B 1 228 ? 14.133 -22.797 -10.906 1 91 228 ALA B O 1
ATOM 3765 N N . PHE B 1 229 ? 15.773 -22.953 -12.492 1 94.38 229 PHE B N 1
ATOM 3766 C CA . PHE B 1 229 ? 15.398 -21.688 -13.117 1 94.38 229 PHE B CA 1
ATOM 3767 C C . PHE B 1 229 ? 13.977 -21.75 -13.664 1 94.38 229 PHE B C 1
ATOM 3769 O O . PHE B 1 229 ? 13.148 -20.891 -13.359 1 94.38 229 PHE B O 1
ATOM 3776 N N . SER B 1 230 ? 13.656 -22.719 -14.32 1 93.38 230 SER B N 1
ATOM 3777 C CA . SER B 1 230 ? 12.359 -22.859 -14.969 1 93.38 230 SER B CA 1
ATOM 3778 C C . SER B 1 230 ? 11.242 -22.984 -13.938 1 93.38 230 SER B C 1
ATOM 3780 O O . SER B 1 230 ? 10.172 -22.391 -14.094 1 93.38 230 SER B O 1
ATOM 3782 N N . ARG B 1 231 ? 11.523 -23.734 -12.938 1 90.69 231 ARG B N 1
ATOM 3783 C CA . ARG B 1 231 ? 10.539 -23.906 -11.875 1 90.69 231 ARG B CA 1
ATOM 3784 C C . ARG B 1 231 ? 10.227 -22.578 -11.188 1 90.69 231 ARG B C 1
ATOM 3786 O O . ARG B 1 231 ? 9.055 -22.234 -11.008 1 90.69 231 ARG B O 1
ATOM 3793 N N . GLN B 1 232 ? 11.258 -21.844 -10.867 1 88.5 232 GLN B N 1
ATOM 3794 C CA . GLN B 1 232 ? 11.07 -20.578 -10.172 1 88.5 232 GLN B CA 1
ATOM 3795 C C . GLN B 1 232 ? 10.43 -19.547 -11.086 1 88.5 232 GLN B C 1
ATOM 3797 O O . GLN B 1 232 ? 9.586 -18.766 -10.648 1 88.5 232 GLN B O 1
ATOM 3802 N N . PHE B 1 233 ? 10.859 -19.562 -12.328 1 90.75 233 PHE B N 1
ATOM 3803 C CA . PHE B 1 233 ? 10.297 -18.625 -13.297 1 90.75 233 PHE B CA 1
ATOM 3804 C C . PHE B 1 233 ? 8.805 -18.859 -13.477 1 90.75 233 PHE B C 1
ATOM 3806 O O . PHE B 1 233 ? 8.008 -17.922 -13.438 1 90.75 233 PHE B O 1
ATOM 3813 N N . ARG B 1 234 ? 8.461 -20.094 -13.531 1 87.19 234 ARG B N 1
ATOM 3814 C CA . ARG B 1 234 ? 7.055 -20.453 -13.695 1 87.19 234 ARG B CA 1
ATOM 3815 C C . ARG B 1 234 ? 6.254 -20.094 -12.445 1 87.19 234 ARG B C 1
ATOM 3817 O O . ARG B 1 234 ? 5.121 -19.625 -12.539 1 87.19 234 ARG B O 1
ATOM 3824 N N . ALA B 1 235 ? 6.871 -20.328 -11.359 1 84.75 235 ALA B N 1
ATOM 3825 C CA . ALA B 1 235 ? 6.203 -20.062 -10.094 1 84.75 235 ALA B CA 1
ATOM 3826 C C . ALA B 1 235 ? 5.883 -18.578 -9.945 1 84.75 235 ALA B C 1
ATOM 3828 O O . ALA B 1 235 ? 4.852 -18.203 -9.383 1 84.75 235 ALA B O 1
ATOM 3829 N N . LEU B 1 236 ? 6.695 -17.734 -10.555 1 82.94 236 LEU B N 1
ATOM 3830 C CA . LEU B 1 236 ? 6.559 -16.297 -10.32 1 82.94 236 LEU B CA 1
ATOM 3831 C C . LEU B 1 236 ? 5.844 -15.625 -11.484 1 82.94 236 LEU B C 1
ATOM 3833 O O . LEU B 1 236 ? 5.16 -14.609 -11.297 1 82.94 236 LEU B O 1
ATOM 3837 N N . THR B 1 237 ? 5.965 -16.172 -12.703 1 81.12 237 THR B N 1
ATOM 3838 C CA . THR B 1 237 ? 5.398 -15.508 -13.867 1 81.12 237 THR B CA 1
ATOM 3839 C C . THR B 1 237 ? 4.211 -16.297 -14.422 1 81.12 237 THR B C 1
ATOM 3841 O O . THR B 1 237 ? 3.477 -15.797 -15.273 1 81.12 237 THR B O 1
ATOM 3844 N N . HIS B 1 238 ? 4.039 -17.438 -13.977 1 81.44 238 HIS B N 1
ATOM 3845 C CA . HIS B 1 238 ? 2.984 -18.359 -14.391 1 81.44 238 HIS B CA 1
ATOM 3846 C C . HIS B 1 238 ? 3.246 -18.906 -15.789 1 81.44 238 HIS B C 1
ATOM 3848 O O . HIS B 1 238 ? 2.439 -19.672 -16.328 1 81.44 238 HIS B O 1
ATOM 3854 N N . LEU B 1 239 ? 4.332 -18.562 -16.375 1 84.12 239 LEU B N 1
ATOM 3855 C CA . LEU B 1 239 ? 4.746 -19.078 -17.672 1 84.12 239 LEU B CA 1
ATOM 3856 C C . LEU B 1 239 ? 6.137 -19.688 -17.594 1 84.12 239 LEU B C 1
ATOM 3858 O O . LEU B 1 239 ? 6.984 -19.234 -16.828 1 84.12 239 LEU B O 1
ATOM 3862 N N . SER B 1 240 ? 6.285 -20.688 -18.438 1 90.38 240 SER B N 1
ATOM 3863 C CA . SER B 1 240 ? 7.66 -21.141 -18.609 1 90.38 240 SER B CA 1
ATOM 3864 C C . SER B 1 240 ? 8.508 -20.094 -19.328 1 90.38 240 SER B C 1
ATOM 3866 O O . SER B 1 240 ? 7.973 -19.219 -20.016 1 90.38 240 SER B O 1
ATOM 3868 N N . PRO B 1 241 ? 9.805 -20.203 -19.156 1 91.94 241 PRO B N 1
ATOM 3869 C CA . PRO B 1 241 ? 10.672 -19.25 -19.844 1 91.94 241 PRO B CA 1
ATOM 3870 C C . PRO B 1 241 ? 10.453 -19.219 -21.359 1 91.94 241 PRO B C 1
ATOM 3872 O O . PRO B 1 241 ? 10.375 -18.156 -21.953 1 91.94 241 PRO B O 1
ATOM 3875 N N . SER B 1 242 ? 10.289 -20.344 -21.922 1 92.31 242 SER B N 1
ATOM 3876 C CA . SER B 1 242 ? 10.094 -20.406 -23.375 1 92.31 242 SER B CA 1
ATOM 3877 C C . SER B 1 242 ? 8.766 -19.766 -23.781 1 92.31 242 SER B C 1
ATOM 3879 O O . SER B 1 242 ? 8.711 -19.031 -24.766 1 92.31 242 SER B O 1
ATOM 3881 N N . LEU B 1 243 ? 7.758 -20.047 -23.094 1 87.44 243 LEU B N 1
ATOM 3882 C CA . LEU B 1 243 ? 6.449 -19.469 -23.391 1 87.44 243 LEU B CA 1
ATOM 3883 C C . LEU B 1 243 ? 6.453 -17.969 -23.188 1 87.44 243 LEU B C 1
ATOM 3885 O O . LEU B 1 243 ? 5.809 -17.234 -23.938 1 87.44 243 LEU B O 1
ATOM 3889 N N . TYR B 1 244 ? 7.109 -17.625 -22.109 1 88.06 244 TYR B N 1
ATOM 3890 C CA . TYR B 1 244 ? 7.238 -16.188 -21.859 1 88.06 244 TYR B CA 1
ATOM 3891 C C . TYR B 1 244 ? 7.898 -15.484 -23.031 1 88.06 244 TYR B C 1
ATOM 3893 O O . TYR B 1 244 ? 7.426 -14.438 -23.484 1 88.06 244 TYR B O 1
ATOM 3901 N N . ARG B 1 245 ? 8.922 -16.016 -23.516 1 88.56 245 ARG B N 1
ATOM 3902 C CA . ARG B 1 245 ? 9.633 -15.477 -24.672 1 88.56 245 ARG B CA 1
ATOM 3903 C C . ARG B 1 245 ? 8.711 -15.391 -25.891 1 88.56 245 ARG B C 1
ATOM 3905 O O . ARG B 1 245 ? 8.664 -14.359 -26.562 1 88.56 245 ARG B O 1
ATOM 3912 N N . ASP B 1 246 ? 7.941 -16.375 -26.109 1 85.94 246 ASP B N 1
ATOM 3913 C CA . ASP B 1 246 ? 7.055 -16.438 -27.281 1 85.94 246 ASP B CA 1
ATOM 3914 C C . ASP B 1 246 ? 5.934 -15.414 -27.172 1 85.94 246 ASP B C 1
ATOM 3916 O O . ASP B 1 246 ? 5.484 -14.867 -28.188 1 85.94 246 ASP B O 1
ATOM 3920 N N . SER B 1 247 ? 5.523 -15.172 -25.953 1 77.56 247 SER B N 1
ATOM 3921 C CA . SER B 1 247 ? 4.379 -14.297 -25.734 1 77.56 247 SER B CA 1
ATOM 3922 C C . SER B 1 247 ? 4.777 -12.828 -25.859 1 77.56 247 SER B C 1
ATOM 3924 O O . SER B 1 247 ? 3.928 -11.961 -26.078 1 77.56 247 SER B O 1
ATOM 3926 N N . HIS B 1 248 ? 5.992 -12.562 -25.734 1 73.19 248 HIS B N 1
ATOM 3927 C CA . HIS B 1 248 ? 6.414 -11.172 -25.703 1 73.19 248 HIS B CA 1
ATOM 3928 C C . HIS B 1 248 ? 7.215 -10.82 -26.953 1 73.19 248 HIS B C 1
ATOM 3930 O O . HIS B 1 248 ? 7.617 -9.664 -27.141 1 73.19 248 HIS B O 1
ATOM 3936 N N . ARG B 1 249 ? 7.531 -11.812 -27.781 1 68.94 249 ARG B N 1
ATOM 3937 C CA . ARG B 1 249 ? 8.18 -11.555 -29.062 1 68.94 249 ARG B CA 1
ATOM 3938 C C . ARG B 1 249 ? 7.18 -11.656 -30.219 1 68.94 249 ARG B C 1
ATOM 3940 O O . ARG B 1 249 ? 6.207 -12.414 -30.141 1 68.94 249 ARG B O 1
#

pLDDT: mean 88.23, std 13.03, range [21.69, 98.62]

Sequence (498 aa):
MLAALVPASPCHLPDLLVSLQPLAPLLDALADVVFFIKDDAARYAFVNTTLARRCGFKTHRQLLGLTAEQVFPARFGSLYTEQDRKVLSSGRELADQLELHLYDGNQPVWCLTHKIALHDEQGRIVGLAGISRDLQLPQSSHPSFQKVAAVDAHIRAHFHRPISLAELTAIAGLSVAQLERHCKRIFQLTPRQLIHKARLEEASRLLREEDLPITDIALRCGYTDHSAFSRQFRALTHLSPSLYRDSHRMLAALVPASPCHLPDLLVSLQPLAPLLDALADVVFFIKDDAARYAFVNTTLARRCGFKTHRQLLGLTAEQVFPARFGSLYTEQDRKVLSSGRELADQLELHLYDGNQPVWCLTHKIALHDEQGRIVGLAGISRDLQLPQSSHPSFQKVAAVDAHIRAHFHRPISLAELTAIAGLSVAQLERHCKRIFQLTPRQLIHKARLEEASRLLREEDLPITDIALRCGYTDHSAFSRQFRALTHLSPSLYRDSHR

Nearest PDB structures (foldseek):
  6swi-assembly1_A  TM=9.415E-01  e=7.481E-07  Geobacillus stearothermophilus
  3w6v-assembly1_A  TM=9.318E-01  e=2.465E-06  Streptomyces griseus
  3oio-assembly1_A  TM=9.124E-01  e=3.668E-06  Chromobacterium violaceum
  4fe7-assembly1_A-2  TM=6.310E-01  e=1.433E-05  Escherichia coli
  4dj2-assembly2_D  TM=7.154E-01  e=4.998E-05  Mus musculus

Foldseek 3Di:
DPPPPPDAPADDPVVVLVVCVVVQVVVQLQLFKWKFKAWLQQATQDTHVNLCVQQPHPGPVVRGRHHQCVRAPNVQSVVVRVVQNVCSVVQDKDAQDWDWDQHPVRDIFTWGKIKGFHAHPVRHGGIMIMMIGTPLPCPPPPLQSVLLVQLLVVLLVPLLADDDLVNSCVSSVHDQVSNQSSCCNRVVDGSVVSSLVSLLVQLLCCLQPHDDDLVVSCNRSHHPDSVVVQVSNCVVVVDGSNVSSVVND/DPPPPPDAPADDPVVVLVVCVVVQVVVQLQLFKWKFKAWLQQQTQDTHVNLCVQQPHPDPVVRGRHHQCVRAPNVQSVVVRVVQNVCSVVQDKDAQDWDWDQHPVRDIFTWGKIKGFHHHPVRHGTIMIMMIGTPLPCPPPDLQSVLLVQLLVVLLVPLLADDDLVNSCVSSVHDQVSNQSSCCNRVVDGSVVSSLVSLLVQLLCCLQPHDDDLVVSCNRSHHPDSVVVQVSNCVVVVDGSNVSSVVND

InterPro domains:
  IPR009057 Homedomain-like superfamily [SSF46689] (146-195)
  IPR009057 Homedomain-like superfamily [SSF46689] (199-248)
  IPR013656 PAS fold 4 [PF08448] (27-136)
  IPR018060 AraC-like, DNA binding HTH domain [PF12833] (169-246)
  IPR018060 AraC-like, DNA binding HTH domain [PS01124] (149-247)
  IPR018060 AraC-like, DNA binding HTH domain [SM00342] (162-245)
  IPR020449 Transcription regulator HTH, AraC- type, HTH domain [PR00032] (214-229)
  IPR020449 Transcription regulator HTH, AraC- type, HTH domain [PR00032] (229-245)
  IPR035965 PAS domain superfamily [SSF55785] (19-134)
  IPR050204 AraC/XylS family transcriptional regulators [PTHR46796] (38-247)

Solvent-accessible surface area (backbone atoms only — not comparable to full-atom values): 25885 Å² total; per-residue (Å²): 130,75,76,73,72,70,77,76,45,50,42,58,63,72,60,31,58,55,47,43,48,55,47,42,68,62,51,37,63,33,58,45,36,32,43,40,30,24,36,72,83,49,20,29,72,43,59,24,45,34,46,20,52,43,48,66,41,94,45,38,73,78,48,51,71,35,35,44,39,75,58,34,57,63,84,57,7,47,53,51,37,50,54,47,48,48,24,59,72,68,53,48,60,43,70,76,39,60,31,48,43,61,40,58,86,70,52,75,40,48,25,43,29,34,37,38,46,33,26,24,89,85,64,49,66,56,18,33,39,36,40,37,31,58,50,71,56,85,54,66,77,43,67,65,47,43,26,52,48,51,36,52,51,49,38,70,74,44,34,45,42,93,78,54,70,68,58,43,26,62,71,38,72,38,52,70,69,53,45,38,52,51,29,29,50,68,64,67,33,43,68,67,49,50,40,52,49,49,22,47,53,50,38,49,48,44,44,56,74,45,90,66,56,67,60,58,46,24,42,63,33,37,33,94,40,53,68,60,34,41,52,52,42,23,69,28,50,74,33,45,63,68,55,46,27,57,73,65,94,131,72,81,70,72,70,77,76,43,51,40,57,64,72,61,31,58,54,47,43,49,55,48,42,67,63,51,38,63,33,59,44,35,30,42,41,30,25,36,69,83,48,19,29,69,42,59,24,45,35,46,20,52,44,48,67,39,94,46,40,73,81,47,51,71,36,34,41,39,75,58,34,58,63,83,56,7,48,52,49,37,49,53,45,48,50,23,58,72,68,53,49,61,43,71,76,38,59,30,48,43,60,40,58,88,69,52,76,40,48,25,42,29,34,36,38,47,35,25,24,88,85,65,48,64,56,17,33,41,36,39,38,30,58,50,74,55,85,54,68,76,43,66,67,46,44,24,51,48,51,36,53,51,48,39,66,74,44,36,45,41,92,76,53,71,67,58,43,26,62,72,38,74,39,53,70,69,54,47,40,52,51,28,29,51,69,63,68,34,44,66,67,51,49,40,50,50,48,22,47,53,51,38,53,50,43,42,54,75,45,92,67,56,66,60,57,46,25,42,63,34,36,32,93,40,53,66,60,36,40,52,52,41,23,70,26,51,73,33,45,63,68,56,47,27,58,73,66,92

Radius of gyration: 23.34 Å; Cα contacts (8 Å, |Δi|>4): 844; chains: 2; bounding box: 58×63×54 Å

Secondary structure (DSSP, 8-state):
-------PPP--HHHHHHHHGGGHHHHHT-TTEEEEEEETTS-EEEE-HHHHHHTT-S-GGGGTT--HHHHS-HHHHHHHHHHHHHHHHH---EEEEEEEEE-TTS-EEEEEEEEEEEE-TTS-EEEEEEEEEE-----TTSHHHHHHHHHHHHHHHHTTS---HHHHHHHHT--HHHHHHHHHHHHSS-HHHHHHHHHHHHHHHHHHH----HHHHHHHTT-S-HHHHHHHHHHHHSS-HHHHHHHH-/-------PPP--HHHHHHHHGGGHHHHHT-TTEEEEEEETTS-EEEE-HHHHHHTT-SSGGGGTT--HHHHS-HHHHHHHHHHHHHHHHH---EEEEEEEEE-TTS-EEEEEEEEEEEE-TTS-EEEEEEEEEE-----TTSHHHHHHHHHHHHHHHHTTS---HHHHHHHHT--HHHHHHHHHHHHSS-HHHHHHHHHHHHHHHHHHH----HHHHHHHTT-S-HHHHHHHHHHHHSS-HHHHHHHH-